Protein 4OQR (pdb70)

Organism: Amycolatopsis orientalis (NCBI:txid31958)

Foldseek 3Di:
DAEFDFDDDQPRQQAFRPVQQPDDQKDFYAAPVGATFIEGQAQVLLQCQQAPLLWAQAPVLDDDNFPAAQQPNHDAQLLLRGDPPSNVVNLVLLDVLLDPVLLVVLLVVLLVLQVVLLVVCVVVADKDWCLVSHLQPSLLVSLCQQQVHDCVCSVLLLVLLQLCQFSPDDNVSSNVSSVVQLVVLLVVLVVLLVPADDHSLSCCSVPHPGDSNSSSSNSSVSSSCSRQALSQLLFFVVLVCQVVVVCLVVLPAPCLSLLSLLSRLQLATQPPKTARCAWDDGDPDIGHHSHIYTYGLSSNSQNVVQADVSNDRHSNGPRSVSGCSQRDHPSRNSCVVVSSSSNSSNSVVNCVSAVFKHFPDDPSPFDWSSRGSGIHTPTTTIHGDD

B-factor: mean 21.9, std 9.77, range [7.36, 72.08]

Secondary structure (DSSP, 8-state):
-BPPP-PPPTT-TTSPPHHHHTS-SEEEEE-TTS-EEEEE--HHHHHHHHH-TTEE--TTT---SSS--------TT-GGG--TTHHHHHHHHHHTTS-HHHHHHHHHHHHHHHHHHHHHHHHH-S-EEHIIIIITHHHHHHHHHHHT--GGGHHHHHHHHHHHHBSSS-HHHHHHHHHHHHHHHHHHHHHHHHS--SSHHHHHHHH----HHHHHHHHHHHHHHHHHSHHHHHHHHHHHHHHSGGGGGGTTSTTHHHHHHHHH-SB-SS-SEEEESS-EEETTEEE-TT-EEEE-HHHHTT-TTTSSSTTS--TT-S-GGG--TT--GGGS-TTHHHHHHHHHHHHHHHHHH-TT-EESS-GGG--B-TTBSB--BS--EEE---

CATH classification: 1.10.630.10

Nearest PDB structures (foldseek):
  4oqr-assembly1_A  TM=1.003E+00  e=3.056E-65  Amycolatopsis orientalis
  4oqs-assembly1_A  TM=9.524E-01  e=7.817E-56  Amycolatopsis orientalis
  3aba-assembly1_A  TM=9.214E-01  e=2.048E-30  Streptomyces avermitilis
  3e5l-assembly1_A  TM=8.931E-01  e=2.688E-29  Streptomyces avermitilis
  2ij5-assembly6_F  TM=8.366E-01  e=2.733E-20  Mycobacterium tuberculosis

Structure (mmCIF, N/CA/C/O backbone):
data_4OQR
#
_entry.id   4OQR
#
_cell.length_a   39.360
_cell.length_b   86.810
_cell.length_c   139.630
_cell.angle_alpha   90.00
_cell.angle_beta   90.00
_cell.angle_gamma   90.00
#
_symmetry.space_group_name_H-M   'P 21 21 21'
#
loop_
_entity.id
_entity.type
_entity.pdbx_description
1 polymer CYP105AS1
2 non-polymer 'PROTOPORPHYRIN IX CONTAINING FE'
3 non-polymer 'Mevastatin, Compactin'
4 water water
#
loop_
_atom_site.group_PDB
_atom_site.id
_atom_site.type_symbol
_atom_site.label_atom_id
_atom_site.label_alt_id
_atom_site.label_comp_id
_atom_site.label_asym_id
_atom_site.label_entity_id
_atom_site.label_seq_id
_atom_site.pdbx_PDB_ins_code
_atom_site.Cartn_x
_atom_site.Cartn_y
_atom_site.Cartn_z
_atom_site.occupancy
_atom_site.B_iso_or_equiv
_atom_site.auth_seq_id
_atom_site.auth_comp_id
_atom_site.auth_asym_id
_atom_site.auth_atom_id
_atom_site.pdbx_PDB_model_num
ATOM 1 N N . PRO A 1 50 ? 1.024 -21.874 -8.145 1.00 33.77 11 PRO A N 1
ATOM 2 C CA . PRO A 1 50 ? 0.643 -20.468 -8.284 1.00 33.69 11 PRO A CA 1
ATOM 3 C C . PRO A 1 50 ? 1.753 -19.690 -8.886 1.00 34.96 11 PRO A C 1
ATOM 4 O O . PRO A 1 50 ? 2.886 -19.788 -8.445 1.00 37.05 11 PRO A O 1
ATOM 8 N N . VAL A 1 51 ? 1.428 -18.902 -9.895 1.00 35.28 12 VAL A N 1
ATOM 9 C CA . VAL A 1 51 ? 2.438 -18.054 -10.469 1.00 34.13 12 VAL A CA 1
ATOM 10 C C . VAL A 1 51 ? 2.438 -16.659 -9.867 1.00 33.39 12 VAL A C 1
ATOM 11 O O . VAL A 1 51 ? 1.501 -16.218 -9.241 1.00 32.66 12 VAL A O 1
ATOM 15 N N . THR A 1 52 ? 3.550 -15.987 -10.079 1.00 31.65 13 THR A N 1
ATOM 16 C CA . THR A 1 52 ? 3.689 -14.618 -9.750 1.00 32.29 13 THR A CA 1
ATOM 17 C C . THR A 1 52 ? 3.209 -13.827 -11.011 1.00 29.75 13 THR A C 1
ATOM 18 O O . THR A 1 52 ? 3.386 -14.305 -12.141 1.00 28.15 13 THR A O 1
ATOM 22 N N . LEU A 1 53 ? 2.610 -12.641 -10.827 1.00 27.34 14 LEU A N 1
ATOM 23 C CA . LEU A 1 53 ? 2.175 -11.825 -12.002 1.00 25.93 14 LEU A CA 1
ATOM 24 C C . LEU A 1 53 ? 3.302 -11.700 -12.995 1.00 26.18 14 LEU A C 1
ATOM 25 O O . LEU A 1 53 ? 4.375 -11.217 -12.645 1.00 26.36 14 LEU A O 1
ATOM 30 N N . PRO A 1 54 ? 3.099 -12.153 -14.227 1.00 25.95 15 PRO A N 1
ATOM 31 C CA . PRO A 1 54 ? 4.217 -12.009 -15.159 1.00 27.26 15 PRO A CA 1
ATOM 32 C C . PRO A 1 54 ? 4.601 -10.567 -15.457 1.00 28.18 15 PRO A C 1
ATOM 33 O O . PRO A 1 54 ? 3.739 -9.655 -15.502 1.00 26.19 15 PRO A O 1
ATOM 37 N N . THR A 1 55 ? 5.866 -10.392 -15.775 1.00 29.38 16 THR A N 1
ATOM 38 C CA . THR A 1 55 ? 6.388 -9.079 -15.844 1.00 32.16 16 THR A CA 1
ATOM 39 C C . THR A 1 55 ? 7.402 -8.754 -16.963 1.00 32.89 16 THR A C 1
ATOM 40 O O . THR A 1 55 ? 7.486 -7.577 -17.365 1.00 36.24 16 THR A O 1
ATOM 44 N N . GLY A 1 56 ? 8.137 -9.715 -17.491 1.00 31.36 17 GLY A N 1
ATOM 45 C CA . GLY A 1 56 ? 9.225 -9.355 -18.421 1.00 31.62 17 GLY A CA 1
ATOM 46 C C . GLY A 1 56 ? 8.873 -9.433 -19.873 1.00 31.24 17 GLY A C 1
ATOM 47 O O . GLY A 1 56 ? 8.417 -10.471 -20.316 1.00 32.40 17 GLY A O 1
ATOM 48 N N . ARG A 1 57 ? 9.033 -8.323 -20.600 1.00 29.11 18 ARG A N 1
ATOM 49 C CA . ARG A 1 57 ? 8.881 -8.311 -22.042 1.00 28.00 18 ARG A CA 1
ATOM 50 C C . ARG A 1 57 ? 10.123 -8.871 -22.691 1.00 27.49 18 ARG A C 1
ATOM 51 O O . ARG A 1 57 ? 11.216 -8.610 -22.186 1.00 27.18 18 ARG A O 1
ATOM 59 N N . ALA A 1 58 ? 10.001 -9.557 -23.826 1.00 26.77 19 ALA A N 1
ATOM 60 C CA . ALA A 1 58 ? 11.152 -10.089 -24.485 1.00 26.47 19 ALA A CA 1
ATOM 61 C C . ALA A 1 58 ? 11.919 -8.994 -25.231 1.00 27.45 19 ALA A C 1
ATOM 62 O O . ALA A 1 58 ? 11.342 -8.047 -25.809 1.00 23.58 19 ALA A O 1
ATOM 64 N N . VAL A 1 59 ? 13.258 -9.113 -25.237 1.00 27.34 20 VAL A N 1
ATOM 65 C CA . VAL A 1 59 ? 14.049 -8.152 -26.010 1.00 27.17 20 VAL A CA 1
ATOM 66 C C . VAL A 1 59 ? 13.743 -8.331 -27.468 1.00 27.25 20 VAL A C 1
ATOM 67 O O . VAL A 1 59 ? 13.675 -9.471 -28.010 1.00 28.06 20 VAL A O 1
ATOM 71 N N . GLY A 1 60 ? 13.564 -7.206 -28.159 1.00 26.69 21 GLY A N 1
ATOM 72 C CA . GLY A 1 60 ? 13.187 -7.290 -29.563 1.00 25.69 21 GLY A CA 1
ATOM 73 C C . GLY A 1 60 ? 11.687 -7.474 -29.798 1.00 23.36 21 GLY A C 1
ATOM 74 O O . GLY A 1 60 ? 11.264 -7.481 -30.951 1.00 22.31 21 GLY A O 1
ATOM 75 N N . TYR A 1 61 ? 10.882 -7.597 -28.744 1.00 21.20 22 TYR A N 1
ATOM 76 C CA . TYR A 1 61 ? 9.401 -7.715 -28.962 1.00 19.78 22 TYR A CA 1
ATOM 77 C C . TYR A 1 61 ? 8.714 -6.772 -27.974 1.00 18.43 22 TYR A C 1
ATOM 78 O O . TYR A 1 61 ? 7.967 -7.209 -27.149 1.00 17.76 22 TYR A O 1
ATOM 87 N N . PRO A 1 62 ? 8.977 -5.476 -28.086 1.00 15.21 23 PRO A N 1
ATOM 88 C CA . PRO A 1 62 ? 8.516 -4.532 -27.105 1.00 16.57 23 PRO A CA 1
ATOM 89 C C . PRO A 1 62 ? 6.969 -4.338 -27.034 1.00 13.84 23 PRO A C 1
ATOM 90 O O . PRO A 1 62 ? 6.490 -3.986 -25.983 1.00 15.85 23 PRO A O 1
ATOM 94 N N . PHE A 1 63 ? 6.262 -4.751 -28.052 1.00 13.61 24 PHE A N 1
ATOM 95 C CA . PHE A 1 63 ? 4.792 -4.525 -28.112 1.00 13.35 24 PHE A CA 1
ATOM 96 C C . PHE A 1 63 ? 4.021 -5.720 -27.642 1.00 15.09 24 PHE A C 1
ATOM 97 O O . PHE A 1 63 ? 2.799 -5.628 -27.388 1.00 15.36 24 PHE A O 1
ATOM 105 N N . ASP A 1 64 ? 4.690 -6.871 -27.510 1.00 15.30 25 ASP A N 1
ATOM 106 C CA . ASP A 1 64 ? 3.937 -8.133 -27.258 1.00 15.58 25 ASP A CA 1
ATOM 107 C C . ASP A 1 64 ? 3.973 -8.472 -25.806 1.00 15.35 25 ASP A C 1
ATOM 108 O O . ASP A 1 64 ? 4.893 -8.039 -25.060 1.00 17.86 25 ASP A O 1
ATOM 113 N N . PRO A 1 65 ? 2.934 -9.151 -25.329 1.00 13.87 26 PRO A N 1
ATOM 114 C CA . PRO A 1 65 ? 2.864 -9.418 -23.932 1.00 14.82 26 PRO A CA 1
ATOM 115 C C . PRO A 1 65 ? 4.050 -10.266 -23.430 1.00 14.00 26 PRO A C 1
ATOM 116 O O . PRO A 1 65 ? 4.733 -10.874 -24.233 1.00 14.68 26 PRO A O 1
ATOM 120 N N . PRO A 1 66 ? 4.346 -10.209 -22.144 1.00 17.06 27 PRO A N 1
ATOM 121 C CA . PRO A 1 66 ? 5.396 -11.063 -21.579 1.00 17.72 27 PRO A CA 1
ATOM 122 C C . PRO A 1 66 ? 5.156 -12.524 -21.966 1.00 18.57 27 PRO A C 1
ATOM 123 O O . PRO A 1 66 ? 4.060 -13.015 -21.849 1.00 18.14 27 PRO A O 1
ATOM 127 N N . PRO A 1 67 ? 6.186 -13.228 -22.426 1.00 22.13 28 PRO A N 1
ATOM 128 C CA . PRO A 1 67 ? 6.070 -14.696 -22.652 1.00 22.29 28 PRO A CA 1
ATOM 129 C C . PRO A 1 67 ? 5.464 -15.491 -21.499 1.00 23.09 28 PRO A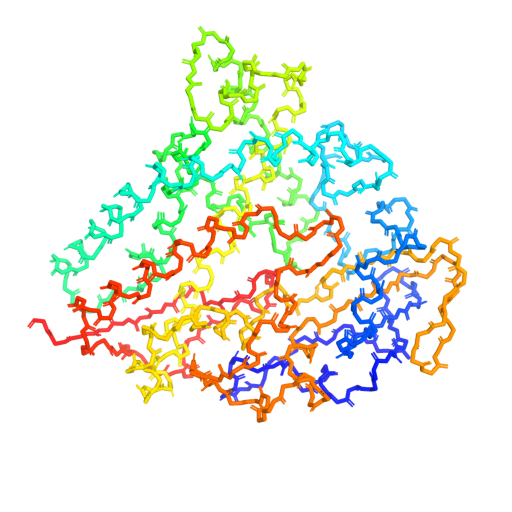 C 1
ATOM 130 O O . PRO A 1 67 ? 4.666 -16.407 -21.702 1.00 25.12 28 PRO A O 1
ATOM 134 N N . ASP A 1 68 ? 5.758 -15.091 -20.269 1.00 24.45 29 ASP A N 1
ATOM 135 C CA . ASP A 1 68 ? 5.238 -15.769 -19.092 1.00 24.27 29 ASP A CA 1
ATOM 136 C C . ASP A 1 68 ? 3.755 -15.543 -18.846 1.00 23.66 29 ASP A C 1
ATOM 137 O O . ASP A 1 68 ? 3.132 -16.285 -18.016 1.00 23.40 29 ASP A O 1
ATOM 142 N N . LEU A 1 69 ? 3.173 -14.533 -19.538 1.00 21.32 30 LEU A N 1
ATOM 143 C CA . LEU A 1 69 ? 1.743 -14.302 -19.472 1.00 20.05 30 LEU A CA 1
ATOM 144 C C . LEU A 1 69 ? 1.026 -15.146 -20.500 1.00 20.94 30 LEU A C 1
ATOM 145 O O . LEU A 1 69 ? 0.054 -15.820 -20.183 1.00 21.79 30 LEU A O 1
ATOM 150 N N . VAL A 1 70 ? 1.475 -15.105 -21.757 1.00 20.14 31 VAL A N 1
ATOM 151 C CA . VAL A 1 70 ? 0.725 -15.753 -22.819 1.00 21.79 31 VAL A CA 1
ATOM 152 C C . VAL A 1 70 ? 0.851 -17.299 -22.870 1.00 23.93 31 VAL A C 1
ATOM 153 O O . VAL A 1 70 ? 0.023 -17.954 -23.565 1.00 22.54 31 VAL A O 1
ATOM 157 N N . LYS A 1 71 ? 1.847 -17.824 -22.139 1.00 24.25 32 LYS A N 1
ATOM 158 C CA . LYS A 1 71 ? 2.001 -19.280 -21.994 1.00 25.94 32 LYS A CA 1
ATOM 159 C C . LYS A 1 71 ? 0.976 -19.920 -21.080 1.00 26.69 32 LYS A C 1
ATOM 160 O O . LYS A 1 71 ? 0.768 -21.128 -21.162 1.00 26.57 32 LYS A O 1
ATOM 166 N N . LEU A 1 72 ? 0.265 -19.117 -20.306 1.00 25.57 33 LEU A N 1
ATOM 167 C CA . LEU A 1 72 ? -0.593 -19.612 -19.267 1.00 25.40 33 LEU A CA 1
ATOM 168 C C . LEU A 1 72 ? -1.916 -20.112 -19.839 1.00 25.61 33 LEU A C 1
ATOM 169 O O . LEU A 1 72 ? -2.381 -19.638 -20.889 1.00 24.09 33 LEU A O 1
ATOM 174 N N . PRO A 1 73 ? -2.551 -21.093 -19.119 1.00 26.64 34 PRO A N 1
ATOM 175 C CA . PRO A 1 73 ? -3.944 -21.399 -19.345 1.00 27.01 34 PRO A CA 1
ATOM 176 C C . PRO A 1 73 ? -4.859 -20.177 -19.124 1.00 25.71 34 PRO A C 1
ATOM 177 O O . PRO A 1 73 ? -4.432 -19.218 -18.524 1.00 25.51 34 PRO A O 1
ATOM 181 N N . PRO A 1 74 ? -6.111 -20.246 -19.567 1.00 25.48 35 PRO A N 1
ATOM 182 C CA . PRO A 1 74 ? -7.063 -19.145 -19.442 1.00 24.53 35 PRO A CA 1
ATOM 183 C C . PRO A 1 74 ? -7.260 -18.577 -18.004 1.00 24.84 35 PRO A C 1
ATOM 184 O O . PRO A 1 74 ? -7.366 -17.329 -17.804 1.00 23.75 35 PRO A O 1
ATOM 188 N N . VAL A 1 75 ? -7.294 -19.464 -16.997 1.00 25.15 36 VAL A N 1
ATOM 189 C CA . VAL A 1 75 ? -7.472 -19.106 -15.587 1.00 24.74 36 VAL A CA 1
ATOM 190 C C . VAL A 1 75 ? -6.467 -19.889 -14.740 1.00 26.09 36 VAL A C 1
ATOM 191 O O . VAL A 1 75 ? -6.518 -21.136 -14.741 1.00 26.08 36 VAL A O 1
ATOM 195 N N . SER A 1 76 ? -5.516 -19.185 -14.109 1.00 25.70 37 SER A N 1
ATOM 196 C CA . SER A 1 76 ? -4.390 -19.783 -13.352 1.00 26.64 37 SER A CA 1
ATOM 197 C C . SER A 1 76 ? -4.352 -19.251 -11.940 1.00 27.49 37 SER A C 1
ATOM 198 O O . SER A 1 76 ? -4.594 -18.032 -11.734 1.00 27.55 37 SER A O 1
ATOM 201 N N . PRO A 1 77 ? -3.930 -20.107 -10.975 1.00 27.61 38 PRO A N 1
ATOM 202 C CA . PRO A 1 77 ? -3.657 -19.650 -9.634 1.00 26.99 38 PRO A CA 1
ATOM 203 C C . PRO A 1 77 ? -2.494 -18.645 -9.638 1.00 25.79 38 PRO A C 1
ATOM 204 O O . PRO A 1 77 ? -1.490 -18.802 -10.403 1.00 25.79 38 PRO A O 1
ATOM 208 N N . MET A 1 78 ? -2.640 -17.610 -8.838 1.00 25.50 39 MET A N 1
ATOM 209 C CA . MET A 1 78 ? -1.635 -16.538 -8.774 1.00 26.27 39 MET A CA 1
ATOM 210 C C . MET A 1 78 ? -1.333 -16.144 -7.339 1.00 26.22 39 MET A C 1
ATOM 211 O O . MET A 1 78 ? -2.230 -15.959 -6.548 1.00 25.86 39 MET A O 1
ATOM 216 N N . ARG A 1 79 ? -0.055 -15.934 -7.045 1.00 29.11 40 ARG A N 1
ATOM 217 C CA . ARG A 1 79 ? 0.359 -15.613 -5.675 1.00 31.92 40 ARG A CA 1
ATOM 218 C C . ARG A 1 79 ? 0.448 -14.100 -5.554 1.00 32.69 40 ARG A C 1
ATOM 219 O O . ARG A 1 79 ? 1.226 -13.487 -6.275 1.00 33.16 40 ARG A O 1
ATOM 227 N N . PHE A 1 80 ? -0.327 -13.500 -4.649 1.00 33.59 41 PHE A N 1
ATOM 228 C CA . PHE A 1 80 ? -0.258 -12.042 -4.479 1.00 34.57 41 PHE A CA 1
ATOM 229 C C . PHE A 1 80 ? 0.866 -11.689 -3.500 1.00 36.39 41 PHE A C 1
ATOM 230 O O . PHE A 1 80 ? 1.280 -12.571 -2.719 1.00 36.94 41 PHE A O 1
ATOM 238 N N . PRO A 1 81 ? 1.330 -10.414 -3.511 1.00 36.88 42 PRO A N 1
ATOM 239 C CA . PRO A 1 81 ? 2.451 -10.002 -2.616 1.00 37.35 42 PRO A CA 1
ATOM 240 C C . PRO A 1 81 ? 2.231 -10.272 -1.119 1.00 38.12 42 PRO A C 1
ATOM 241 O O . PRO A 1 81 ? 3.211 -10.519 -0.423 1.00 39.34 42 PRO A O 1
ATOM 245 N N . ASP A 1 82 ? 0.977 -10.222 -0.664 1.00 38.39 43 ASP A N 1
ATOM 246 C CA . ASP A 1 82 ? 0.565 -10.463 0.711 1.00 38.69 43 ASP A CA 1
ATOM 247 C C . ASP A 1 82 ? 0.248 -11.936 1.046 1.00 38.93 43 ASP A C 1
ATOM 248 O O . ASP A 1 82 ? -0.322 -12.213 2.093 1.00 39.27 43 ASP A O 1
ATOM 253 N N . GLY A 1 83 ? 0.572 -12.871 0.152 1.00 37.89 44 GLY A N 1
ATOM 254 C CA . GLY A 1 83 ? 0.364 -14.305 0.410 1.00 37.45 44 GLY A CA 1
ATOM 255 C C . GLY A 1 83 ? -0.931 -14.905 -0.128 1.00 35.44 44 GLY A C 1
ATOM 256 O O . GLY A 1 83 ? -1.014 -16.113 -0.361 1.00 35.18 44 GLY A O 1
ATOM 257 N N . HIS A 1 84 ? -1.941 -14.078 -0.342 1.00 32.77 45 HIS A N 1
ATOM 258 C CA . HIS A 1 84 ? -3.124 -14.549 -1.032 1.00 31.94 45 HIS A CA 1
ATOM 259 C C . HIS A 1 84 ? -2.836 -15.346 -2.313 1.00 31.02 45 HIS A C 1
ATOM 260 O O . HIS A 1 84 ? -2.059 -14.926 -3.157 1.00 32.97 45 HIS A O 1
ATOM 267 N N . ILE A 1 85 ? -3.477 -16.503 -2.438 1.00 31.11 46 ILE A N 1
ATOM 268 C CA . ILE A 1 85 ? -3.473 -17.274 -3.689 1.00 30.35 46 ILE A CA 1
ATOM 269 C C . ILE A 1 85 ? -4.846 -17.000 -4.299 1.00 29.03 46 ILE A C 1
ATOM 270 O O . ILE A 1 85 ? -5.894 -17.344 -3.747 1.00 27.46 46 ILE A O 1
ATOM 275 N N . GLY A 1 86 ? -4.839 -16.220 -5.370 1.00 27.99 47 GLY A N 1
ATOM 276 C CA . GLY A 1 86 ? -6.048 -15.896 -6.116 1.00 25.81 47 GLY A CA 1
ATOM 277 C C . GLY A 1 86 ? -5.802 -16.360 -7.545 1.00 25.75 47 GLY A C 1
ATOM 278 O O . GLY A 1 86 ? -5.197 -17.445 -7.791 1.00 27.82 47 GLY A O 1
ATOM 279 N N . TRP A 1 87 ? -6.210 -15.547 -8.521 1.00 23.91 48 TRP A N 1
ATOM 280 C CA . TRP A 1 87 ? -6.222 -15.984 -9.884 1.00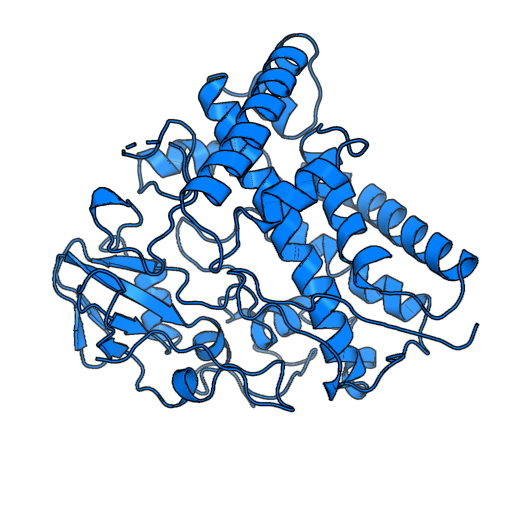 23.08 48 TRP A CA 1
ATOM 281 C C . TRP A 1 87 ? -5.744 -14.941 -10.895 1.00 23.19 48 TRP A C 1
ATOM 282 O O . TRP A 1 87 ? -5.815 -13.708 -10.620 1.00 19.93 48 TRP A O 1
ATOM 293 N N . LEU A 1 88 ? -5.227 -15.441 -12.031 1.00 19.57 49 LEU A N 1
ATOM 294 C CA . LEU A 1 88 ? -4.855 -14.568 -13.164 1.00 20.40 49 LEU A CA 1
ATOM 295 C C . LEU A 1 88 ? -5.571 -15.110 -14.384 1.00 20.03 49 LEU A C 1
ATOM 296 O O . LEU A 1 88 ? -5.600 -16.324 -14.614 1.00 21.00 49 LEU A O 1
ATOM 301 N N . VAL A 1 89 ? -6.218 -14.223 -15.127 1.00 19.06 50 VAL A N 1
ATOM 302 C CA . VAL A 1 89 ? -7.045 -14.566 -16.219 1.00 18.76 50 VAL A CA 1
ATOM 303 C C . VAL A 1 89 ? -6.492 -13.976 -17.513 1.00 20.57 50 VAL A C 1
ATOM 304 O O . VAL A 1 89 ? -6.215 -12.774 -17.581 1.00 20.61 50 VAL A O 1
ATOM 308 N N . THR A 1 90 ? -6.322 -14.808 -18.525 1.00 17.62 51 THR A N 1
ATOM 309 C CA . THR A 1 90 ? -5.819 -14.406 -19.836 1.00 18.05 51 THR A CA 1
ATOM 310 C C . THR A 1 90 ? -6.775 -14.601 -20.982 1.00 18.37 51 THR A C 1
ATOM 311 O O . THR A 1 90 ? -6.420 -14.298 -22.154 1.00 18.23 51 THR A O 1
ATOM 315 N N . SER A 1 91 ? -7.903 -15.290 -20.781 1.00 17.27 52 SER A N 1
ATOM 316 C CA . SER A 1 91 ? -8.797 -15.433 -21.941 1.00 17.36 52 SER A CA 1
ATOM 317 C C . SER A 1 91 ? -9.829 -14.304 -21.928 1.00 14.31 52 SER A C 1
ATOM 318 O O . SER A 1 91 ? -10.211 -13.745 -20.876 1.00 15.73 52 SER A O 1
ATOM 321 N N . HIS A 1 92 ? -10.237 -13.952 -23.115 1.00 13.90 53 HIS A N 1
ATOM 322 C CA . HIS A 1 92 ? -11.186 -12.862 -23.360 1.00 14.78 53 HIS A CA 1
ATOM 323 C C . HIS A 1 92 ? -12.542 -13.166 -22.786 1.00 15.58 53 HIS A C 1
ATOM 324 O O . HIS A 1 92 ? -13.172 -12.308 -22.193 1.00 12.75 53 HIS A O 1
ATOM 331 N N . ALA A 1 93 ? -12.996 -14.409 -22.922 1.00 15.62 54 ALA A N 1
ATOM 332 C CA . ALA A 1 93 ? -14.314 -14.723 -22.376 1.00 16.19 54 ALA A CA 1
ATOM 333 C C . ALA A 1 93 ? -14.326 -14.654 -20.861 1.00 16.25 54 ALA A C 1
ATOM 334 O O . ALA A 1 93 ? -15.250 -14.060 -20.297 1.00 17.10 54 ALA A O 1
ATOM 336 N N . ALA A 1 94 ? -13.297 -15.181 -20.201 1.00 15.12 55 ALA A N 1
ATOM 337 C CA . ALA A 1 94 ? -13.202 -15.120 -18.744 1.00 16.05 55 ALA A CA 1
ATOM 338 C C . ALA A 1 94 ? -13.031 -13.651 -18.246 1.00 16.24 55 ALA A C 1
ATOM 339 O O . ALA A 1 94 ? -13.731 -13.231 -17.297 1.00 15.49 55 ALA A O 1
ATOM 341 N N . ALA A 1 95 ? -12.200 -12.882 -18.945 1.00 16.06 56 ALA A N 1
ATOM 342 C CA . ALA A 1 95 ? -12.004 -11.457 -18.575 1.00 15.19 56 ALA A CA 1
ATOM 343 C C . ALA A 1 95 ? -13.303 -10.693 -18.666 1.00 16.03 56 ALA A C 1
ATOM 344 O O . ALA A 1 95 ? -13.659 -9.954 -17.770 1.00 16.20 56 ALA A O 1
ATOM 346 N N . ARG A 1 96 ? -14.055 -10.883 -19.737 1.00 17.66 57 ARG A N 1
ATOM 347 C CA . ARG A 1 96 ? -15.357 -10.300 -19.876 1.00 17.24 57 ARG A CA 1
ATOM 348 C C . ARG A 1 96 ? -16.262 -10.550 -18.677 1.00 17.78 57 ARG A C 1
ATOM 349 O O . ARG A 1 96 ? -16.801 -9.592 -18.126 1.00 18.69 57 ARG A O 1
ATOM 357 N N . THR A 1 97 ? -16.374 -11.805 -18.232 1.00 19.41 58 THR A N 1
ATOM 358 C CA . THR A 1 97 ? -17.183 -12.135 -17.062 1.00 18.48 58 THR A CA 1
ATOM 359 C C . THR A 1 97 ? -16.731 -11.427 -15.803 1.00 18.31 58 THR A C 1
ATOM 360 O O . THR A 1 97 ? -17.553 -10.826 -15.087 1.00 19.44 58 THR A O 1
ATOM 364 N N . VAL A 1 98 ? -15.436 -11.429 -15.535 1.00 16.87 59 VAL A N 1
ATOM 365 C CA . VAL A 1 98 ? -14.910 -10.697 -14.377 1.00 16.79 59 VAL A CA 1
ATOM 366 C C . VAL A 1 98 ? -15.257 -9.228 -14.475 1.00 17.20 59 VAL A C 1
ATOM 367 O O . VAL A 1 98 ? -15.572 -8.589 -13.453 1.00 17.41 59 VAL A O 1
ATOM 371 N N . MET A 1 99 ? -15.200 -8.652 -15.681 1.00 15.40 60 MET A N 1
ATOM 372 C CA . MET A 1 99 ? -15.481 -7.221 -15.805 1.00 16.94 60 MET A CA 1
ATOM 373 C C . MET A 1 99 ? -16.983 -6.857 -15.712 1.00 18.44 60 MET A C 1
ATOM 374 O O . MET A 1 99 ? -17.292 -5.754 -15.342 1.00 18.93 60 MET A O 1
ATOM 379 N N . ILE A 1 100 ? -17.893 -7.752 -16.090 1.00 17.46 61 ILE A N 1
ATOM 380 C CA . ILE A 1 100 ? -19.275 -7.361 -16.137 1.00 18.47 61 ILE A CA 1
ATOM 381 C C . ILE A 1 100 ? -20.201 -8.022 -15.081 1.00 19.99 61 ILE A C 1
ATOM 382 O O . ILE A 1 100 ? -21.294 -7.530 -14.864 1.00 20.70 61 ILE A O 1
ATOM 387 N N . ASP A 1 101 ? -19.761 -9.096 -14.460 1.00 21.64 62 ASP A N 1
ATOM 388 C CA . ASP A 1 101 ? -20.638 -9.892 -13.595 1.00 23.55 62 ASP A CA 1
ATOM 389 C C . ASP A 1 101 ? -20.731 -9.265 -12.206 1.00 24.71 62 ASP A C 1
ATOM 390 O O . ASP A 1 101 ? -19.715 -8.901 -11.643 1.00 24.49 62 ASP A O 1
ATOM 395 N N . PRO A 1 102 ? -21.975 -9.141 -11.640 1.00 27.14 63 PRO A N 1
ATOM 396 C CA . PRO A 1 102 ? -22.159 -8.474 -10.350 1.00 27.99 63 PRO A CA 1
ATOM 397 C C . PRO A 1 102 ? -21.617 -9.223 -9.134 1.00 27.76 63 PRO A C 1
ATOM 398 O O . PRO A 1 102 ? -21.544 -8.661 -8.037 1.00 29.40 63 PRO A O 1
ATOM 402 N N . ARG A 1 103 ? -21.192 -10.456 -9.315 1.00 27.37 64 ARG A N 1
ATOM 403 C CA . ARG A 1 103 ? -20.582 -11.175 -8.249 1.00 26.96 64 ARG A CA 1
ATOM 404 C C . ARG A 1 103 ? -19.162 -10.751 -7.972 1.00 26.24 64 ARG A C 1
ATOM 405 O O . ARG A 1 103 ? -18.531 -11.302 -7.117 1.00 25.75 64 ARG A O 1
ATOM 413 N N . PHE A 1 104 ? -18.656 -9.732 -8.677 1.00 25.48 65 PHE A N 1
ATOM 414 C CA . PHE A 1 104 ? -17.276 -9.327 -8.498 1.00 24.47 65 PHE A CA 1
ATOM 415 C C . PHE A 1 104 ? -17.299 -7.929 -7.937 1.00 25.49 65 PHE A C 1
ATOM 416 O O . PHE A 1 104 ? -18.126 -7.115 -8.344 1.00 24.74 65 PHE A O 1
ATOM 424 N N . SER A 1 105 ? -16.416 -7.668 -6.975 1.00 23.75 66 SER A N 1
ATOM 425 C CA . SER A 1 105 ? -16.347 -6.356 -6.375 1.00 24.63 66 SER A CA 1
ATOM 426 C C . SER A 1 105 ? -15.003 -5.651 -6.623 1.00 24.58 66 SER A C 1
ATOM 427 O O . SER A 1 105 ? -13.949 -6.309 -6.731 1.00 24.35 66 SER A O 1
ATOM 430 N N . ASN A 1 106 ? -15.037 -4.329 -6.667 1.00 24.07 67 ASN A N 1
ATOM 431 C CA . ASN A 1 106 ? -13.795 -3.520 -6.777 1.00 23.78 67 ASN A CA 1
ATOM 432 C C . ASN A 1 106 ? -13.406 -2.791 -5.478 1.00 25.52 67 ASN A C 1
ATOM 433 O O . ASN A 1 106 ? -12.531 -1.913 -5.498 1.00 23.84 67 ASN A O 1
ATOM 438 N N . ARG A 1 107 ? -14.086 -3.115 -4.368 1.00 26.26 68 ARG A N 1
ATOM 439 C CA . ARG A 1 107 ? -13.741 -2.477 -3.093 1.00 28.42 68 ARG A CA 1
ATOM 440 C C . ARG A 1 107 ? -12.460 -2.961 -2.498 1.00 29.51 68 ARG A C 1
ATOM 441 O O . ARG A 1 107 ? -12.274 -4.177 -2.356 1.00 28.51 68 ARG A O 1
ATOM 449 N N . PRO A 1 108 ? -11.578 -2.030 -2.078 1.00 31.45 69 PRO A N 1
ATOM 450 C CA . PRO A 1 108 ? -10.325 -2.467 -1.487 1.00 34.09 69 PRO A CA 1
ATOM 451 C C . PRO A 1 108 ? -10.456 -3.328 -0.200 1.00 34.49 69 PRO A C 1
ATOM 452 O O . PRO A 1 108 ? -9.570 -4.088 0.029 1.00 36.70 69 PRO A O 1
ATOM 456 N N . GLU A 1 109 ? -11.564 -3.243 0.551 1.00 36.55 70 GLU A N 1
ATOM 457 C CA . GLU A 1 109 ? -11.865 -4.129 1.722 1.00 38.52 70 GLU A CA 1
ATOM 458 C C . GLU A 1 109 ? -11.958 -5.608 1.314 1.00 38.72 70 GLU A C 1
ATOM 459 O O . GLU A 1 109 ? -11.787 -6.493 2.138 1.00 38.38 70 GLU A O 1
ATOM 465 N N . HIS A 1 110 ? -12.295 -5.858 0.044 1.00 37.67 71 HIS A N 1
ATOM 466 C CA . HIS A 1 110 ? -12.520 -7.219 -0.428 1.00 37.49 71 HIS A CA 1
ATOM 467 C C . HIS A 1 110 ? -11.329 -7.765 -1.207 1.00 36.12 71 HIS A C 1
ATOM 468 O O . HIS A 1 110 ? -11.248 -8.973 -1.387 1.00 35.03 71 HIS A O 1
ATOM 475 N N . LYS A 1 111 ? -10.403 -6.895 -1.634 1.00 35.75 72 LYS A N 1
ATOM 476 C CA . LYS A 1 111 ? -9.370 -7.244 -2.597 1.00 34.90 72 LYS A CA 1
ATOM 477 C C . LYS A 1 111 ? -8.020 -7.374 -1.957 1.00 36.02 72 LYS A C 1
ATOM 478 O O . LYS A 1 111 ? -7.675 -6.583 -1.078 1.00 37.38 72 LYS A O 1
ATOM 484 N N . HIS A 1 112 ? -7.261 -8.384 -2.365 1.00 34.05 73 HIS A N 1
ATOM 485 C CA . HIS A 1 112 ? -5.851 -8.400 -2.071 1.00 34.77 73 HIS A CA 1
ATOM 486 C C . HIS A 1 112 ? -5.135 -7.709 -3.191 1.00 33.85 73 HIS A C 1
ATOM 487 O O . HIS A 1 112 ? -5.316 -8.060 -4.348 1.00 34.92 73 HIS A O 1
ATOM 494 N N . PRO A 1 113 ? -4.335 -6.704 -2.860 1.00 33.47 74 PRO A N 1
ATOM 495 C CA . PRO A 1 113 ? -3.697 -5.873 -3.838 1.00 33.12 74 PRO A CA 1
ATOM 496 C C . PRO A 1 113 ? -2.784 -6.636 -4.766 1.00 32.52 74 PRO A C 1
ATOM 497 O O . PRO A 1 113 ? -1.964 -7.414 -4.303 1.00 31.41 74 PRO A O 1
ATOM 501 N N . VAL A 1 114 ? -2.865 -6.376 -6.073 1.00 31.97 75 VAL A N 1
ATOM 502 C CA . VAL A 1 114 ? -1.897 -6.926 -7.013 1.00 30.99 75 VAL A CA 1
ATOM 503 C C . VAL A 1 114 ? -0.497 -6.388 -6.732 1.00 31.66 75 VAL A C 1
ATOM 504 O O . VAL A 1 114 ? 0.530 -7.081 -6.917 1.00 30.43 75 VAL A O 1
ATOM 508 N N . PHE A 1 115 ? -0.468 -5.130 -6.311 1.00 31.30 76 PHE A N 1
ATOM 509 C CA . PHE A 1 115 ? 0.747 -4.436 -5.950 1.00 33.19 76 PHE A CA 1
ATOM 510 C C . PHE A 1 115 ? 0.517 -3.865 -4.565 1.00 34.38 76 PHE A C 1
ATOM 511 O O . PHE A 1 115 ? -0.485 -3.179 -4.353 1.00 33.91 76 PHE A O 1
ATOM 519 N N . SER A 1 116 ? 1.458 -4.134 -3.672 1.00 36.28 77 SER A N 1
ATOM 520 C CA . SER A 1 116 ? 1.390 -3.731 -2.232 1.00 38.80 77 SER A CA 1
ATOM 521 C C . SER A 1 116 ? 1.025 -2.228 -2.032 1.00 40.16 77 SER A C 1
ATOM 522 O O . SER A 1 116 ? 0.112 -1.884 -1.230 1.00 40.91 77 SER A O 1
ATOM 525 N N . VAL A 1 117 ? 1.699 -1.374 -2.805 1.00 40.43 78 VAL A N 1
ATOM 526 C CA . VAL A 1 117 ? 1.576 0.069 -2.705 1.00 42.28 78 VAL A CA 1
ATOM 527 C C . VAL A 1 117 ? 0.285 0.575 -3.374 1.00 44.70 78 VAL A C 1
ATOM 528 O O . VAL A 1 117 ? 0.140 0.455 -4.619 1.00 45.86 78 VAL A O 1
ATOM 532 N N . ILE A 1 118 ? -0.598 1.137 -2.528 1.00 47.34 79 ILE A N 1
ATOM 533 C CA . ILE A 1 118 ? -1.935 1.659 -2.874 1.00 50.03 79 ILE A CA 1
ATOM 534 C C . ILE A 1 118 ? -1.983 3.223 -2.942 1.00 51.41 79 ILE A C 1
ATOM 535 O O . ILE A 1 118 ? -1.767 3.910 -1.936 1.00 51.10 79 ILE A O 1
ATOM 540 N N . PRO A 1 119 ? -2.266 3.779 -4.146 1.00 53.16 80 PRO A N 1
ATOM 541 C CA . PRO A 1 119 ? -2.385 5.201 -4.327 1.00 54.23 80 PRO A CA 1
ATOM 542 C C . PRO A 1 119 ? -3.805 5.611 -4.118 1.00 55.00 80 PRO A C 1
ATOM 543 O O . PRO A 1 119 ? -4.564 5.639 -5.078 1.00 56.22 80 PRO A O 1
ATOM 547 N N . ARG A 1 120 ? -4.173 5.892 -2.883 1.00 55.62 81 ARG A N 1
ATOM 548 C CA . ARG A 1 120 ? -5.558 6.264 -2.567 1.00 57.25 81 ARG A CA 1
ATOM 549 C C . ARG A 1 120 ? -5.607 6.962 -1.221 1.00 57.11 81 ARG A C 1
ATOM 550 O O . ARG A 1 120 ? -4.712 6.752 -0.398 1.00 57.79 81 ARG A O 1
ATOM 558 N N . PRO A 1 121 ? -6.651 7.786 -0.992 1.00 57.48 82 PRO A N 1
ATOM 559 C CA . PRO A 1 121 ? -6.702 8.642 0.215 1.00 57.76 82 PRO A CA 1
ATOM 560 C C . PRO A 1 121 ? -7.101 7.912 1.510 1.00 58.24 82 PRO A C 1
ATOM 561 O O . PRO A 1 121 ? -7.892 6.963 1.455 1.00 58.64 82 PRO A O 1
ATOM 565 N N . ALA A 1 127 ? -12.073 2.114 3.667 1.00 44.28 88 ALA A N 1
ATOM 566 C CA . ALA A 1 127 ? -13.248 2.441 2.808 1.00 43.29 88 ALA A CA 1
ATOM 567 C C . ALA A 1 127 ? -12.939 3.653 1.887 1.00 42.09 88 ALA A C 1
ATOM 568 O O . ALA A 1 127 ? -12.312 4.602 2.332 1.00 42.97 88 ALA A O 1
ATOM 570 N N . PRO A 1 128 ? -13.349 3.606 0.588 1.00 39.69 89 PRO A N 1
ATOM 571 C CA . PRO A 1 128 ? -13.120 4.764 -0.313 1.00 37.44 89 PRO A CA 1
ATOM 572 C C . PRO A 1 128 ? -13.720 6.056 0.191 1.00 34.59 89 PRO A C 1
ATOM 573 O O . PRO A 1 128 ? -14.894 6.079 0.529 1.00 33.73 89 PRO A O 1
ATOM 577 N N . ALA A 1 129 ? -12.915 7.118 0.172 1.00 32.17 90 ALA A N 1
ATOM 578 C CA . ALA A 1 129 ? -13.321 8.474 0.538 1.00 30.31 90 ALA A CA 1
ATOM 579 C C . ALA A 1 129 ? -14.317 8.932 -0.452 1.00 27.67 90 ALA A C 1
ATOM 580 O O . ALA A 1 129 ? -14.280 8.519 -1.601 1.00 23.98 90 ALA A O 1
ATOM 582 N N . PRO A 1 130 ? -15.225 9.792 -0.003 1.00 24.61 91 PRO A N 1
ATOM 583 C CA . PRO A 1 130 ? -16.155 10.394 -0.899 1.00 23.13 91 PRO A CA 1
ATOM 584 C C . PRO A 1 130 ? -15.522 10.876 -2.231 1.00 21.29 91 PRO A C 1
ATOM 585 O O . PRO A 1 130 ? -14.520 11.639 -2.283 1.00 20.14 91 PRO A O 1
ATOM 589 N N . GLY A 1 131 ? -16.169 10.505 -3.314 1.00 18.60 92 GLY A N 1
ATOM 590 C CA . GLY A 1 131 ? -15.725 10.893 -4.646 1.00 18.77 92 GLY A CA 1
ATOM 591 C C . GLY A 1 131 ? -14.647 10.022 -5.215 1.00 17.96 92 GLY A C 1
ATOM 592 O O . GLY A 1 131 ? -14.321 10.221 -6.391 1.00 19.17 92 GLY A O 1
ATOM 593 N N . TRP A 1 132 ? -14.044 9.105 -4.443 1.00 17.81 93 TRP A N 1
ATOM 594 C CA . TRP A 1 132 ? -12.938 8.275 -4.952 1.00 17.93 93 TRP A CA 1
ATOM 595 C C . TRP A 1 132 ? -13.606 7.022 -5.604 1.00 17.82 93 TRP A C 1
ATOM 596 O O . TRP A 1 132 ? -13.617 5.932 -5.053 1.00 19.39 93 TRP A O 1
ATOM 607 N N . PHE A 1 133 ? -14.228 7.272 -6.738 1.00 17.82 94 PHE A N 1
ATOM 608 C CA . PHE A 1 133 ? -15.249 6.393 -7.306 1.00 17.29 94 PHE A CA 1
ATOM 609 C C . PHE A 1 133 ? -14.679 5.192 -8.013 1.00 18.09 94 PHE A C 1
ATOM 610 O O . PHE A 1 133 ? -15.388 4.184 -8.181 1.00 17.82 94 PHE A O 1
ATOM 618 N N . THR A 1 134 ? -13.398 5.236 -8.341 1.00 17.14 95 THR A N 1
ATOM 619 C CA . THR A 1 134 ? -12.759 4.128 -8.962 1.00 17.79 95 THR A CA 1
ATOM 620 C C . THR A 1 134 ? -12.866 2.841 -8.183 1.00 19.37 95 THR A C 1
ATOM 621 O O . THR A 1 134 ? -12.914 1.790 -8.805 1.00 21.28 95 THR A O 1
ATOM 625 N N . ASN A 1 135 ? -12.879 2.898 -6.853 1.00 19.42 96 ASN A N 1
ATOM 626 C CA . ASN A 1 135 ? -12.744 1.777 -5.998 1.00 20.97 96 ASN A CA 1
ATOM 627 C C . ASN A 1 135 ? -14.063 1.497 -5.318 1.00 20.96 96 ASN A C 1
ATOM 628 O O . ASN A 1 135 ? -14.128 0.799 -4.299 1.00 21.88 96 ASN A O 1
ATOM 633 N N . MET A 1 136 ? -15.122 1.983 -5.882 1.00 19.66 97 MET A N 1
ATOM 634 C CA . MET A 1 136 ? -16.420 1.709 -5.320 1.00 20.91 97 MET A CA 1
ATOM 635 C C . MET A 1 136 ? -17.172 0.708 -6.147 1.00 22.26 97 MET A C 1
ATOM 636 O O . MET A 1 136 ? -16.902 0.581 -7.348 1.00 20.43 97 MET A O 1
ATOM 641 N N . ASP A 1 137 ? -18.117 0.015 -5.504 1.00 23.64 98 ASP A N 1
ATOM 642 C CA . ASP A 1 137 ? -19.113 -0.797 -6.183 1.00 24.30 98 ASP A CA 1
ATOM 643 C C . ASP A 1 137 ? -20.409 -0.039 -6.326 1.00 24.85 98 ASP A C 1
ATOM 644 O O . ASP A 1 137 ? -20.633 0.962 -5.666 1.00 22.96 98 ASP A O 1
ATOM 649 N N . ALA A 1 138 ? -21.270 -0.528 -7.214 1.00 26.43 99 ALA A N 1
ATOM 650 C CA . ALA A 1 138 ? -22.639 -0.095 -7.279 1.00 27.60 99 ALA A CA 1
ATOM 651 C C . ALA A 1 138 ? -23.316 -0.451 -5.934 1.00 29.23 99 ALA A C 1
ATOM 652 O O . ALA A 1 138 ? -23.021 -1.512 -5.408 1.00 30.15 99 ALA A O 1
ATOM 654 N N . PRO A 1 139 ? -24.190 0.435 -5.363 1.00 30.43 100 PRO A N 1
ATOM 655 C CA . PRO A 1 139 ? -24.731 1.694 -5.945 1.00 29.76 100 PRO A CA 1
ATOM 656 C C . PRO A 1 139 ? -23.969 2.993 -5.665 1.00 26.94 100 PRO A C 1
ATOM 657 O O . PRO A 1 139 ? -24.315 3.952 -6.295 1.00 28.32 100 PRO A O 1
ATOM 661 N N . GLU A 1 140 ? -22.979 3.007 -4.771 1.00 25.43 101 GLU A N 1
ATOM 662 C CA . GLU A 1 140 ? -22.244 4.185 -4.424 1.00 26.17 101 GLU A CA 1
ATOM 663 C C . GLU A 1 140 ? -21.523 4.719 -5.644 1.00 23.96 101 GLU A C 1
ATOM 664 O O . GLU A 1 140 ? -21.579 5.904 -5.913 1.00 23.20 101 GLU A O 1
ATOM 670 N N . HIS A 1 141 ? -20.915 3.789 -6.396 1.00 22.85 102 HIS A N 1
ATOM 671 C CA . HIS A 1 141 ? -20.230 4.124 -7.696 1.00 20.45 102 HIS A CA 1
ATOM 672 C C . HIS A 1 141 ? -21.165 4.759 -8.683 1.00 20.03 102 HIS A C 1
ATOM 673 O O . HIS A 1 141 ? -20.813 5.743 -9.319 1.00 20.02 102 HIS A O 1
ATOM 680 N N . THR A 1 142 ? -22.417 4.272 -8.762 1.00 19.55 103 THR A N 1
ATOM 681 C CA . THR A 1 142 ? -23.367 4.779 -9.706 1.00 18.94 103 THR A CA 1
ATOM 682 C C . THR A 1 142 ? -23.653 6.220 -9.637 1.00 18.21 103 THR A C 1
ATOM 683 O O . THR A 1 142 ? -23.902 6.899 -10.653 1.00 19.93 103 THR A O 1
ATOM 687 N N . ARG A 1 143 ? -23.663 6.750 -8.428 1.00 20.48 104 ARG A N 1
ATOM 688 C CA . ARG A 1 143 ? -23.928 8.164 -8.200 1.00 20.29 104 ARG A CA 1
ATOM 689 C C . ARG A 1 143 ? -22.916 9.101 -8.844 1.00 18.48 104 ARG A C 1
ATOM 690 O O . ARG A 1 143 ? -23.290 10.006 -9.561 1.00 17.83 104 ARG A O 1
ATOM 698 N N . TYR A 1 144 ? -21.639 8.741 -8.728 1.00 17.41 105 TYR A N 1
ATOM 699 C CA . TYR A 1 144 ? -20.559 9.531 -9.329 1.00 16.17 105 TYR A CA 1
ATOM 700 C C . TYR A 1 144 ? -20.479 9.252 -10.802 1.00 14.88 105 TYR A C 1
ATOM 701 O O . TYR A 1 144 ? -20.270 10.140 -11.587 1.00 16.68 105 TYR A O 1
ATOM 710 N N . ARG A 1 145 ? -20.565 7.977 -11.158 1.00 15.46 106 ARG A N 1
ATOM 711 C CA . ARG A 1 145 ? -20.468 7.593 -12.604 1.00 15.58 106 ARG A CA 1
ATOM 712 C C . ARG A 1 145 ? -21.492 8.338 -13.408 1.00 15.67 106 ARG A C 1
ATOM 713 O O . ARG A 1 145 ? -21.239 8.950 -14.500 1.00 15.21 106 ARG A O 1
ATOM 721 N N . ARG A 1 146 ? -22.721 8.356 -12.907 1.00 15.55 107 ARG A N 1
ATOM 722 C CA . ARG A 1 146 ? -23.777 9.034 -13.668 1.00 15.66 107 ARG A CA 1
ATOM 723 C C . ARG A 1 146 ? -23.525 10.544 -13.851 1.00 13.83 107 ARG A C 1
ATOM 724 O O . ARG A 1 146 ? -23.747 11.135 -14.898 1.00 14.34 107 ARG A O 1
ATOM 732 N N . MET A 1 147 ? -23.043 11.193 -12.806 1.00 14.13 108 MET A N 1
ATOM 733 C CA . MET A 1 147 ? -22.734 12.617 -12.833 1.00 14.47 108 MET A CA 1
ATOM 734 C C . MET A 1 147 ? -21.654 12.893 -13.865 1.00 13.16 108 MET A C 1
ATOM 735 O O . MET A 1 147 ? -21.659 13.910 -14.548 1.00 13.51 108 MET A O 1
ATOM 740 N N . LEU A 1 148 ? -20.687 11.966 -13.992 1.00 13.02 109 LEU A N 1
ATOM 741 C CA . LEU A 1 148 ? -19.536 12.155 -14.896 1.00 12.47 109 LEU A CA 1
ATOM 742 C C . LEU A 1 148 ? -19.930 11.825 -16.341 1.00 12.71 109 LEU A C 1
ATOM 743 O O . LEU A 1 148 ? -19.622 12.562 -17.251 1.00 12.51 109 LEU A O 1
ATOM 748 N N . ILE A 1 149 ? -20.793 10.822 -16.526 1.00 13.76 110 ILE A N 1
ATOM 749 C CA . ILE A 1 149 ? -21.350 10.609 -17.887 1.00 12.79 110 ILE A CA 1
ATOM 750 C C . ILE A 1 149 ? -22.105 11.811 -18.413 1.00 13.29 110 ILE A C 1
ATOM 751 O O . ILE A 1 149 ? -22.016 12.178 -19.616 1.00 13.30 110 ILE A O 1
ATOM 756 N N . SER A 1 150 ? -22.826 12.496 -17.507 1.00 15.22 111 SER A N 1
ATOM 757 C CA . SER A 1 150 ? -23.569 13.686 -17.819 1.00 14.26 111 SER A CA 1
ATOM 758 C C . SER A 1 150 ? -22.710 14.918 -18.098 1.00 14.65 111 SER A C 1
ATOM 759 O O . SER A 1 150 ? -23.196 15.941 -18.499 1.00 14.67 111 SER A O 1
ATOM 762 N N . GLN A 1 151 ? -21.370 14.810 -17.914 1.00 14.25 112 GLN A N 1
ATOM 763 C CA . GLN A 1 151 ? -20.419 15.771 -18.354 1.00 13.37 112 GLN A CA 1
ATOM 764 C C . GLN A 1 151 ? -19.473 15.378 -19.489 1.00 12.93 112 GLN A C 1
ATOM 765 O O . GLN A 1 151 ? -19.171 16.260 -20.360 1.00 14.21 112 GLN A O 1
ATOM 771 N N . PHE A 1 152 ? -19.108 14.088 -19.589 1.00 13.19 113 PHE A N 1
ATOM 772 C CA . PHE A 1 152 ? -18.465 13.527 -20.784 1.00 13.50 113 PHE A CA 1
ATOM 773 C C . PHE A 1 152 ? -19.488 13.299 -21.916 1.00 14.61 113 PHE A C 1
ATOM 774 O O . PHE A 1 152 ? -19.732 12.156 -22.381 1.00 14.09 113 PHE A O 1
ATOM 782 N N . THR A 1 153 ? -20.073 14.396 -22.347 1.00 12.02 114 THR A N 1
ATOM 783 C CA . THR A 1 153 ? -21.198 14.354 -23.276 1.00 13.24 114 THR A CA 1
ATOM 784 C C . THR A 1 153 ? -20.755 14.416 -24.715 1.00 12.26 114 THR A C 1
ATOM 785 O O . THR A 1 153 ? -19.599 14.755 -25.067 1.00 11.14 114 THR A O 1
ATOM 789 N N . VAL A 1 154 ? -21.676 14.092 -25.587 1.00 11.01 115 VAL A N 1
ATOM 790 C CA . VAL A 1 154 ? -21.476 14.311 -27.008 1.00 10.90 115 VAL A CA 1
ATOM 791 C C . VAL A 1 154 ? -21.047 15.754 -27.318 1.00 12.92 115 VAL A C 1
ATOM 792 O O . VAL A 1 154 ? -20.081 15.986 -28.059 1.00 11.36 115 VAL A O 1
ATOM 796 N N . ARG A 1 155 ? -21.779 16.720 -26.773 1.00 10.85 116 ARG A N 1
ATOM 797 C CA . ARG A 1 155 ? -21.522 18.099 -27.029 1.00 13.58 116 ARG A CA 1
ATOM 798 C C . ARG A 1 155 ? -20.149 18.562 -26.466 1.00 12.84 116 ARG A C 1
ATOM 799 O O . ARG A 1 155 ? -19.445 19.281 -27.168 1.00 13.80 116 ARG A O 1
ATOM 807 N N . ARG A 1 156 ? -19.820 18.131 -25.261 1.00 13.66 117 ARG A N 1
ATOM 808 C CA . ARG A 1 156 ? -18.577 18.613 -24.633 1.00 13.64 117 ARG A CA 1
ATOM 809 C C . ARG A 1 156 ? -17.389 18.141 -25.493 1.00 13.30 117 ARG A C 1
ATOM 810 O O . ARG A 1 156 ? -16.460 18.943 -25.789 1.00 12.20 117 ARG A O 1
ATOM 818 N N . ILE A 1 157 ? -17.419 16.899 -25.926 1.00 12.25 118 ILE A N 1
ATOM 819 C CA . ILE A 1 157 ? -16.277 16.359 -26.729 1.00 13.61 118 ILE A CA 1
ATOM 820 C C . ILE A 1 157 ? -16.271 16.934 -28.156 1.00 15.78 118 ILE A C 1
ATOM 821 O O . ILE A 1 157 ? -15.221 17.342 -28.653 1.00 14.88 118 ILE A O 1
ATOM 826 N N . LYS A 1 158 ? -17.451 17.129 -28.759 1.00 13.45 119 LYS A N 1
ATOM 827 C CA . LYS A 1 158 ? -17.575 17.745 -30.067 1.00 13.34 119 LYS A CA 1
ATOM 828 C C . LYS A 1 158 ? -16.946 19.159 -30.020 1.00 11.73 119 LYS A C 1
ATOM 829 O O . LYS A 1 158 ? -16.174 19.542 -30.929 1.00 12.58 119 LYS A O 1
ATOM 835 N N . GLU A 1 159 ? -17.268 19.897 -28.976 1.00 13.14 120 GLU A N 1
ATOM 836 C CA . GLU A 1 159 ? -16.858 21.309 -28.833 1.00 14.95 120 GLU A CA 1
ATOM 837 C C . GLU A 1 159 ? -15.362 21.424 -28.531 1.00 15.17 120 GLU A C 1
ATOM 838 O O . GLU A 1 159 ? -14.758 22.411 -28.958 1.00 16.80 120 GLU A O 1
ATOM 844 N N . LEU A 1 160 ? -14.804 20.406 -27.919 1.00 15.10 121 LEU A N 1
ATOM 845 C CA . LEU A 1 160 ? -13.359 20.348 -27.641 1.00 16.88 121 LEU A CA 1
ATOM 846 C C . LEU A 1 160 ? -12.485 20.016 -28.838 1.00 17.64 121 LEU A C 1
ATOM 847 O O . LEU A 1 160 ? -11.277 20.373 -28.854 1.00 15.13 121 LEU A O 1
ATOM 852 N N . GLU A 1 161 ? -13.033 19.345 -29.860 1.00 18.46 122 GLU A N 1
ATOM 853 C CA . GLU A 1 161 ? -12.238 18.794 -30.936 1.00 19.49 122 GLU A CA 1
ATOM 854 C C . GLU A 1 161 ? -11.403 19.836 -31.684 1.00 19.28 122 GLU A C 1
ATOM 855 O O . GLU A 1 161 ? -10.215 19.536 -31.999 1.00 18.76 122 GLU A O 1
ATOM 861 N N . PRO A 1 162 ? -11.936 21.068 -31.896 1.00 18.96 123 PRO A N 1
ATOM 862 C CA . PRO A 1 162 ? -11.086 22.057 -32.618 1.00 19.22 123 PRO A CA 1
ATOM 863 C C . PRO A 1 162 ? -9.891 22.567 -31.826 1.00 17.98 123 PRO A C 1
ATOM 864 O O . PRO A 1 162 ? -8.800 22.822 -32.405 1.00 18.89 123 PRO A O 1
ATOM 868 N N . ARG A 1 163 ? -10.036 22.583 -30.513 1.00 16.02 124 ARG A N 1
ATOM 869 C CA . ARG A 1 163 ? -8.934 22.924 -29.634 1.00 15.56 124 ARG A CA 1
ATOM 870 C C . ARG A 1 163 ? -7.893 21.788 -29.605 1.00 14.49 124 ARG A C 1
ATOM 871 O O . ARG A 1 163 ? -6.696 22.035 -29.644 1.00 14.16 124 ARG A O 1
ATOM 879 N N . ILE A 1 164 ? -8.356 20.543 -29.630 1.00 11.59 125 ILE A N 1
ATOM 880 C CA . ILE A 1 164 ? -7.400 19.392 -29.733 1.00 11.42 125 ILE A CA 1
ATOM 881 C C . ILE A 1 164 ? -6.633 19.480 -31.036 1.00 10.85 125 ILE A C 1
ATOM 882 O O . ILE A 1 164 ? -5.420 19.197 -31.022 1.00 14.40 125 ILE A O 1
ATOM 887 N N . VAL A 1 165 ? -7.292 19.796 -32.156 1.00 12.60 126 VAL A N 1
ATOM 888 C CA . VAL A 1 165 ? -6.633 20.027 -33.449 1.00 12.85 126 VAL A CA 1
ATOM 889 C C . VAL A 1 165 ? -5.597 21.116 -33.337 1.00 13.41 126 VAL A C 1
ATOM 890 O O . VAL A 1 165 ? -4.413 20.865 -33.676 1.00 12.71 126 VAL A O 1
ATOM 894 N N . ARG A 1 166 ? -5.937 22.253 -32.721 1.00 14.07 127 ARG A N 1
ATOM 895 C CA . ARG A 1 166 ? -4.987 23.369 -32.637 1.00 15.14 127 ARG A CA 1
ATOM 896 C C . ARG A 1 166 ? -3.775 23.033 -31.750 1.00 14.22 127 ARG A C 1
ATOM 897 O O . ARG A 1 166 ? -2.577 23.370 -32.109 1.00 13.05 127 ARG A O 1
ATOM 905 N N . ILE A 1 167 ? -4.041 22.409 -30.620 1.00 12.49 128 ILE A N 1
ATOM 906 C CA . ILE A 1 167 ? -2.987 22.010 -29.667 1.00 11.80 128 ILE A CA 1
ATOM 907 C C . ILE A 1 167 ? -2.023 21.068 -30.427 1.00 12.53 128 ILE A C 1
ATOM 908 O O . ILE A 1 167 ? -0.780 21.187 -30.309 1.00 11.07 128 ILE A O 1
ATOM 913 N N . THR A 1 168 ? -2.575 20.110 -31.171 1.00 10.27 129 THR A N 1
ATOM 914 C CA . THR A 1 168 ? -1.737 19.099 -31.829 1.00 11.93 129 THR A CA 1
ATOM 915 C C . THR A 1 168 ? -0.855 19.789 -32.870 1.00 12.61 129 THR A C 1
ATOM 916 O O . THR A 1 168 ? 0.388 19.552 -32.971 1.00 13.67 129 THR A O 1
ATOM 920 N N . GLU A 1 169 ? -1.468 20.667 -33.643 1.00 13.16 130 GLU A N 1
ATOM 921 C CA . GLU A 1 169 ? -0.785 21.356 -34.714 1.00 15.04 130 GLU A CA 1
ATOM 922 C C . GLU A 1 169 ? 0.291 22.307 -34.167 1.00 13.49 130 GLU A C 1
ATOM 923 O O . GLU A 1 169 ? 1.366 22.413 -34.783 1.00 13.55 130 GLU A O 1
ATOM 929 N N . ASP A 1 170 ? 0.013 22.964 -33.046 1.00 12.83 131 ASP A N 1
ATOM 930 C CA . ASP A 1 170 ? 0.987 23.812 -32.414 1.00 13.23 131 ASP A CA 1
ATOM 931 C C . ASP A 1 170 ? 2.241 22.988 -32.046 1.00 14.34 131 ASP A C 1
ATOM 932 O O . ASP A 1 170 ? 3.396 23.515 -32.152 1.00 11.63 131 ASP A O 1
ATOM 937 N N . HIS A 1 171 ? 2.063 21.781 -31.483 1.00 12.59 132 HIS A N 1
ATOM 938 C CA . HIS A 1 171 ? 3.246 20.988 -31.122 1.00 10.73 132 HIS A CA 1
ATOM 939 C C . HIS A 1 171 ? 4.000 20.501 -32.328 1.00 11.51 132 HIS A C 1
ATOM 940 O O . HIS A 1 171 ? 5.266 20.423 -32.298 1.00 11.55 132 HIS A O 1
ATOM 947 N N . LEU A 1 172 ? 3.314 20.217 -33.405 1.00 11.63 133 LEU A N 1
ATOM 948 C CA . LEU A 1 172 ? 3.945 19.860 -34.657 1.00 10.42 133 LEU A CA 1
ATOM 949 C C . LEU A 1 172 ? 4.750 21.016 -35.245 1.00 11.02 133 LEU A C 1
ATOM 950 O O . LEU A 1 172 ? 5.900 20.822 -35.723 1.00 10.24 133 LEU A O 1
ATOM 955 N N . ASP A 1 173 ? 4.210 22.244 -35.124 1.00 10.59 134 ASP A N 1
ATOM 956 C CA . ASP A 1 173 ? 4.906 23.457 -35.535 1.00 11.92 134 ASP A CA 1
ATOM 957 C C . ASP A 1 173 ? 6.198 23.626 -34.736 1.00 11.66 134 ASP A C 1
ATOM 958 O O . ASP A 1 173 ? 7.298 23.974 -35.306 1.00 10.52 134 ASP A O 1
ATOM 963 N N . ALA A 1 174 ? 6.115 23.376 -33.422 1.00 12.85 135 ALA A N 1
ATOM 964 C CA . ALA A 1 174 ? 7.283 23.509 -32.543 1.00 12.85 135 ALA A CA 1
ATOM 965 C C . ALA A 1 174 ? 8.353 22.481 -32.888 1.00 13.49 135 ALA A C 1
ATOM 966 O O . ALA A 1 174 ? 9.579 22.760 -32.831 1.00 11.96 135 ALA A O 1
ATOM 968 N N . MET A 1 175 ? 7.937 21.286 -33.242 1.00 11.72 136 MET A N 1
ATOM 969 C CA . MET A 1 175 ? 8.887 20.257 -33.777 1.00 11.47 136 MET A CA 1
ATOM 970 C C . MET A 1 175 ? 9.596 20.743 -35.071 1.00 12.89 136 MET A C 1
ATOM 971 O O . MET A 1 175 ? 10.834 20.628 -35.234 1.00 11.87 136 MET A O 1
ATOM 976 N N . ALA A 1 176 ? 8.817 21.314 -35.957 1.00 11.62 137 ALA A N 1
ATOM 977 C CA . ALA A 1 176 ? 9.338 21.838 -37.231 1.00 11.97 137 ALA A CA 1
ATOM 978 C C . ALA A 1 176 ? 10.325 22.945 -36.981 1.00 12.48 137 ALA A C 1
ATOM 979 O O . ALA A 1 176 ? 11.404 22.920 -37.635 1.00 12.10 137 ALA A O 1
ATOM 981 N N . LYS A 1 177 ? 10.067 23.813 -36.000 1.00 12.33 138 LYS A N 1
ATOM 982 C CA . LYS A 1 177 ? 11.010 24.894 -35.613 1.00 13.68 138 LYS A CA 1
ATOM 983 C C . LYS A 1 177 ? 12.304 24.356 -34.990 1.00 14.42 138 LYS A C 1
ATOM 984 O O . LYS A 1 177 ? 13.391 24.837 -35.349 1.00 14.66 138 LYS A O 1
ATOM 990 N N . ALA A 1 178 ? 12.167 23.399 -34.080 1.00 12.89 139 ALA A N 1
ATOM 991 C CA . ALA A 1 178 ? 13.320 22.714 -33.450 1.00 14.85 139 ALA A CA 1
ATOM 992 C C . ALA A 1 178 ? 14.191 21.965 -34.448 1.00 14.63 139 ALA A C 1
ATOM 993 O O . ALA A 1 178 ? 15.424 21.918 -34.311 1.00 15.14 139 ALA A O 1
ATOM 995 N N . GLY A 1 179 ? 13.559 21.430 -35.441 1.00 11.60 140 GLY A N 1
ATOM 996 C CA . GLY A 1 179 ? 14.161 20.476 -36.334 1.00 14.73 140 GLY A CA 1
ATOM 997 C C . GLY A 1 179 ? 14.565 19.151 -35.711 1.00 14.31 140 GLY A C 1
ATOM 998 O O . GLY A 1 179 ? 14.565 18.983 -34.523 1.00 13.24 140 GLY A O 1
ATOM 999 N N . PRO A 1 180 ? 14.965 18.220 -36.538 1.00 14.29 141 PRO A N 1
ATOM 1000 C CA . PRO A 1 180 ? 15.284 16.900 -36.004 1.00 13.19 141 PRO A CA 1
ATOM 1001 C C . PRO A 1 180 ? 16.704 16.822 -35.433 1.00 13.72 141 PRO A C 1
ATOM 1002 O O . PRO A 1 180 ? 17.577 17.635 -35.871 1.00 14.07 141 PRO A O 1
ATOM 1006 N N . PRO A 1 181 ? 16.953 15.886 -34.514 1.00 14.18 142 PRO A N 1
ATOM 1007 C CA . PRO A 1 181 ? 15.973 15.026 -33.831 1.00 12.85 142 PRO A CA 1
ATOM 1008 C C . PRO A 1 181 ? 15.271 15.692 -32.662 1.00 13.54 142 PRO A C 1
ATOM 1009 O O . PRO A 1 181 ? 15.716 16.726 -32.124 1.00 13.72 142 PRO A O 1
ATOM 1013 N N . VAL A 1 182 ? 14.116 15.105 -32.262 1.00 12.42 143 VAL A N 1
ATOM 1014 C CA . VAL A 1 182 ? 13.519 15.470 -30.998 1.00 12.50 143 VAL A CA 1
ATOM 1015 C C . VAL A 1 182 ? 13.159 14.203 -30.256 1.00 11.48 143 VAL A C 1
ATOM 1016 O O . VAL A 1 182 ? 13.081 13.148 -30.891 1.00 11.68 143 VAL A O 1
ATOM 1020 N N . ASP A 1 183 ? 12.923 14.321 -28.958 1.00 10.82 144 ASP A N 1
ATOM 1021 C CA . ASP A 1 183 ? 12.347 13.227 -28.200 1.00 10.26 144 ASP A CA 1
ATOM 1022 C C . ASP A 1 183 ? 10.797 13.420 -28.350 1.00 10.84 144 ASP A C 1
ATOM 1023 O O . ASP A 1 183 ? 10.226 14.346 -27.818 1.00 9.35 144 ASP A O 1
ATOM 1028 N N . LEU A 1 184 ? 10.169 12.508 -29.050 1.00 11.18 145 LEU A N 1
ATOM 1029 C CA . LEU A 1 184 ? 8.730 12.684 -29.284 1.00 9.61 145 LEU A CA 1
ATOM 1030 C C . LEU A 1 184 ? 7.926 12.728 -27.961 1.00 11.56 145 LEU A C 1
ATOM 1031 O O . LEU A 1 184 ? 6.861 13.339 -27.896 1.00 11.60 145 LEU A O 1
ATOM 1036 N N . VAL A 1 185 ? 8.399 12.071 -26.914 1.00 11.06 146 VAL A N 1
ATOM 1037 C CA . VAL A 1 185 ? 7.683 12.051 -25.644 1.00 11.61 146 VAL A CA 1
ATOM 1038 C C . VAL A 1 185 ? 7.572 13.482 -25.111 1.00 12.21 146 VAL A C 1
ATOM 1039 O O . VAL A 1 185 ? 6.493 13.983 -24.824 1.00 13.02 146 VAL A O 1
ATOM 1043 N N . GLN A 1 186 ? 8.710 14.165 -24.975 1.00 12.12 147 GLN A N 1
ATOM 1044 C CA . GLN A 1 186 ? 8.704 15.556 -24.486 1.00 12.55 147 GLN A CA 1
ATOM 1045 C C . GLN A 1 186 ? 8.118 16.519 -25.461 1.00 10.75 147 GLN A C 1
ATOM 1046 O O . GLN A 1 186 ? 7.442 17.507 -25.032 1.00 12.05 147 GLN A O 1
ATOM 1052 N N . ALA A 1 187 ? 8.257 16.285 -26.767 1.00 10.89 148 ALA A N 1
ATOM 1053 C CA . ALA A 1 187 ? 7.848 17.264 -27.759 1.00 11.03 148 ALA A CA 1
ATOM 1054 C C . ALA A 1 187 ? 6.363 17.208 -28.106 1.00 11.43 148 ALA A C 1
ATOM 1055 O O . ALA A 1 187 ? 5.835 18.176 -28.613 1.00 12.25 148 ALA A O 1
ATOM 1057 N N . PHE A 1 188 ? 5.737 16.071 -27.835 1.00 10.25 149 PHE A N 1
ATOM 1058 C CA . PHE A 1 188 ? 4.453 15.831 -28.426 1.00 10.24 149 PHE A CA 1
ATOM 1059 C C . PHE A 1 188 ? 3.573 14.910 -27.648 1.00 11.68 149 PHE A C 1
ATOM 1060 O O . PHE A 1 188 ? 2.416 15.311 -27.246 1.00 11.79 149 PHE A O 1
ATOM 1068 N N . ALA A 1 189 ? 4.034 13.699 -27.380 1.00 10.99 150 ALA A N 1
ATOM 1069 C CA . ALA A 1 189 ? 3.152 12.699 -26.744 1.00 10.80 150 ALA A CA 1
ATOM 1070 C C . ALA A 1 189 ? 2.710 13.134 -25.340 1.00 10.46 150 ALA A C 1
ATOM 1071 O O . ALA A 1 189 ? 1.507 12.982 -25.059 1.00 12.34 150 ALA A O 1
ATOM 1073 N N . LEU A 1 190 ? 3.571 13.608 -24.495 1.00 10.05 151 LEU A N 1
ATOM 1074 C CA . LEU A 1 190 ? 3.221 14.135 -23.154 1.00 12.29 151 LEU A CA 1
ATOM 1075 C C . LEU A 1 190 ? 2.428 15.455 -23.220 1.00 12.06 151 LEU A C 1
ATOM 1076 O O . LEU A 1 190 ? 1.344 15.559 -22.640 1.00 12.26 151 LEU A O 1
ATOM 1081 N N . PRO A 1 191 ? 2.937 16.465 -23.926 1.00 10.39 152 PRO A N 1
ATOM 1082 C CA . PRO A 1 191 ? 2.227 17.729 -23.673 1.00 11.02 152 PRO A CA 1
ATOM 1083 C C . PRO A 1 191 ? 0.859 17.868 -24.304 1.00 11.99 152 PRO A C 1
ATOM 1084 O O . PRO A 1 191 ? 0.021 18.634 -23.773 1.00 12.57 152 PRO A O 1
ATOM 1088 N N . VAL A 1 192 ? 0.629 17.238 -25.476 1.00 10.90 153 VAL A N 1
ATOM 1089 C CA . VAL A 1 192 ? -0.632 17.460 -26.165 1.00 10.83 153 VAL A CA 1
ATOM 1090 C C . VAL A 1 192 ? -1.815 16.994 -25.257 1.00 13.22 153 VAL A C 1
ATOM 1091 O O . VAL A 1 192 ? -2.720 17.807 -24.962 1.00 14.37 153 VAL A O 1
ATOM 1095 N N . PRO A 1 193 ? -1.780 15.761 -24.742 1.00 11.50 154 PRO A N 1
ATOM 1096 C CA . PRO A 1 193 ? -2.909 15.377 -23.892 1.00 12.01 154 PRO A CA 1
ATOM 1097 C C . PRO A 1 193 ? -2.887 16.026 -22.520 1.00 12.66 154 PRO A C 1
ATOM 1098 O O . PRO A 1 193 ? -3.946 16.253 -21.886 1.00 14.03 154 PRO A O 1
ATOM 1102 N N . SER A 1 194 ? -1.693 16.442 -22.053 1.00 11.37 155 SER A N 1
ATOM 1103 C CA . SER A 1 194 ? -1.632 17.197 -20.808 1.00 11.35 155 SER A CA 1
ATOM 1104 C C . SER A 1 194 ? -2.377 18.527 -20.945 1.00 10.47 155 SER A C 1
ATOM 1105 O O . SER A 1 194 ? -3.251 18.879 -20.094 1.00 12.34 155 SER A O 1
ATOM 1108 N N . LEU A 1 195 ? -2.164 19.242 -22.023 1.00 10.11 156 LEU A N 1
ATOM 1109 C CA . LEU A 1 195 ? -2.810 20.522 -22.204 1.00 13.14 156 LEU A CA 1
ATOM 1110 C C . LEU A 1 195 ? -4.318 20.276 -22.378 1.00 13.50 156 LEU A C 1
ATOM 1111 O O . LEU A 1 195 ? -5.148 21.060 -21.909 1.00 11.77 156 LEU A O 1
ATOM 1116 N N . VAL A 1 196 ? -4.666 19.209 -23.085 1.00 12.77 157 VAL A N 1
ATOM 1117 C CA . VAL A 1 196 ? -6.139 18.913 -23.317 1.00 13.40 157 VAL A CA 1
ATOM 1118 C C . VAL A 1 196 ? -6.826 18.645 -22.038 1.00 13.41 157 VAL A C 1
ATOM 1119 O O . VAL A 1 196 ? -7.935 19.210 -21.808 1.00 14.52 157 VAL A O 1
ATOM 1123 N N . ILE A 1 197 ? -6.273 17.830 -21.161 1.00 12.84 158 ILE A N 1
ATOM 112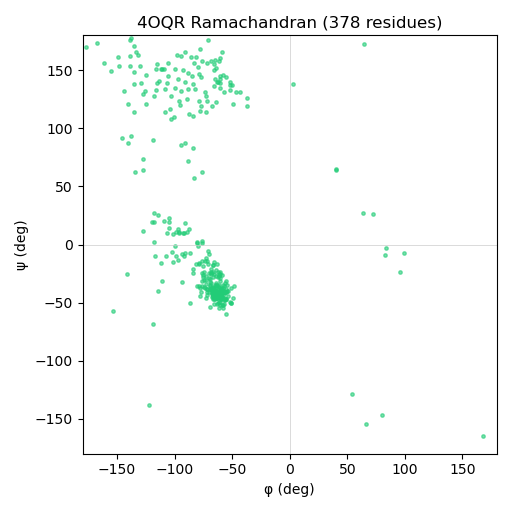4 C CA . ILE A 1 197 ? -6.953 17.498 -19.907 1.00 14.72 158 ILE A CA 1
ATOM 1125 C C . ILE A 1 197 ? -7.004 18.727 -18.990 1.00 14.66 158 ILE A C 1
ATOM 1126 O O . ILE A 1 197 ? -8.001 18.911 -18.231 1.00 13.08 158 ILE A O 1
ATOM 1131 N N . CYS A 1 198 ? -5.955 19.536 -19.020 1.00 12.98 159 CYS A N 1
ATOM 1132 C CA . CYS A 1 198 ? -5.983 20.737 -18.201 1.00 15.36 159 CYS A CA 1
ATOM 1133 C C . CYS A 1 198 ? -7.153 21.654 -18.648 1.00 15.02 159 CYS A C 1
ATOM 1134 O O . CYS A 1 198 ? -7.889 22.170 -17.787 1.00 18.73 159 CYS A O 1
ATOM 1137 N N . GLU A 1 199 ? -7.354 21.793 -19.950 1.00 16.92 160 GLU A N 1
ATOM 1138 C CA . GLU A 1 199 ? -8.394 22.667 -20.477 1.00 17.56 160 GLU A CA 1
ATOM 1139 C C . GLU A 1 199 ? -9.782 22.075 -20.159 1.00 18.91 160 GLU A C 1
ATOM 1140 O O . GLU A 1 199 ? -10.724 22.843 -19.849 1.00 16.59 160 GLU A O 1
ATOM 1146 N N . LEU A 1 200 ? -9.866 20.754 -20.186 1.00 16.15 161 LEU A N 1
ATOM 1147 C CA . LEU A 1 200 ? -11.125 20.041 -19.842 1.00 18.66 161 LEU A CA 1
ATOM 1148 C C . LEU A 1 200 ? -11.561 20.268 -18.436 1.00 19.13 161 LEU A C 1
ATOM 1149 O O . LEU A 1 200 ? -12.773 20.464 -18.154 1.00 18.72 161 LEU A O 1
ATOM 1154 N N . LEU A 1 201 ? -10.599 20.235 -17.522 1.00 17.15 162 LEU A N 1
ATOM 1155 C CA . LEU A 1 201 ? -10.852 20.418 -16.129 1.00 18.48 162 LEU A CA 1
ATOM 1156 C C . LEU A 1 201 ? -10.765 21.880 -15.575 1.00 20.31 162 LEU A C 1
ATOM 1157 O O . LEU A 1 201 ? -10.958 22.122 -14.348 1.00 25.03 162 LEU A O 1
ATOM 1162 N N . GLY A 1 202 ? -10.331 22.822 -16.366 1.00 18.38 163 GLY A N 1
ATOM 1163 C CA . GLY A 1 202 ? -10.045 24.163 -15.835 1.00 20.06 163 GLY A CA 1
ATOM 1164 C C . GLY A 1 202 ? -8.826 24.293 -14.974 1.00 20.17 163 GLY A C 1
ATOM 1165 O O . GLY A 1 202 ? -8.753 25.207 -14.089 1.00 20.41 163 GLY A O 1
ATOM 1166 N N . VAL A 1 203 ? -7.866 23.405 -15.200 1.00 18.46 164 VAL A N 1
ATOM 1167 C CA . VAL A 1 203 ? -6.627 23.384 -14.408 1.00 18.58 164 VAL A CA 1
ATOM 1168 C C . VAL A 1 203 ? -5.589 24.161 -15.243 1.00 19.41 164 VAL A C 1
ATOM 1169 O O . VAL A 1 203 ? -5.585 24.112 -16.514 1.00 16.97 164 VAL A O 1
ATOM 1173 N N . SER A 1 204 ? -4.732 24.927 -14.571 1.00 18.77 165 SER A N 1
ATOM 1174 C CA . SER A 1 204 ? -3.761 25.733 -15.279 1.00 19.35 165 SER A CA 1
ATOM 1175 C C . SER A 1 204 ? -2.603 24.873 -15.768 1.00 19.66 165 SER A C 1
ATOM 1176 O O . SER A 1 204 ? -1.873 24.279 -14.982 1.00 19.37 165 SER A O 1
ATOM 1179 N N . TYR A 1 205 ? -2.435 24.859 -17.078 1.00 19.75 166 TYR A N 1
ATOM 1180 C CA . TYR A 1 205 ? -1.298 24.144 -17.728 1.00 20.23 166 TYR A CA 1
ATOM 1181 C C . TYR A 1 205 ? 0.103 24.688 -17.367 1.00 21.10 166 TYR A C 1
ATOM 1182 O O . TYR A 1 205 ? 1.113 23.972 -17.509 1.00 21.06 166 TYR A O 1
ATOM 1191 N N . ALA A 1 206 ? 0.166 25.900 -16.822 1.00 21.70 167 ALA A N 1
ATOM 1192 C CA . ALA A 1 206 ? 1.419 26.475 -16.397 1.00 22.97 167 ALA A CA 1
ATOM 1193 C C . ALA A 1 206 ? 2.071 25.594 -15.267 1.00 22.21 167 ALA A C 1
ATOM 1194 O O . ALA A 1 206 ? 3.290 25.594 -15.113 1.00 23.25 167 ALA A O 1
ATOM 1196 N N . ASP A 1 207 ? 1.265 24.867 -14.489 1.00 20.62 168 ASP A N 1
ATOM 1197 C CA . ASP A 1 207 ? 1.777 23.927 -13.497 1.00 21.35 168 ASP A CA 1
ATOM 1198 C C . ASP A 1 207 ? 1.974 22.456 -14.016 1.00 20.89 168 ASP A C 1
ATOM 1199 O O . ASP A 1 207 ? 2.113 21.559 -13.211 1.00 21.68 168 ASP A O 1
ATOM 1204 N N . HIS A 1 208 ? 2.035 22.218 -15.324 1.00 21.63 169 HIS A N 1
ATOM 1205 C CA . HIS A 1 208 ? 2.059 20.859 -15.889 1.00 23.05 169 HIS A CA 1
ATOM 1206 C C . HIS A 1 208 ? 3.271 20.064 -15.453 1.00 24.15 169 HIS A C 1
ATOM 1207 O O . HIS A 1 208 ? 3.166 18.847 -15.316 1.00 25.23 169 HIS A O 1
ATOM 1214 N N . ALA A 1 209 ? 4.381 20.722 -15.150 1.00 24.31 170 ALA A N 1
ATOM 1215 C CA . ALA A 1 209 ? 5.579 19.965 -14.879 1.00 25.18 170 ALA A CA 1
ATOM 1216 C C . ALA A 1 209 ? 5.381 19.323 -13.529 1.00 24.63 170 ALA A C 1
ATOM 1217 O O . ALA A 1 209 ? 5.655 18.126 -13.358 1.00 23.96 170 ALA A O 1
ATOM 1219 N N . PHE A 1 210 ? 4.902 20.130 -12.577 1.00 24.20 171 PHE A N 1
ATOM 1220 C CA . PHE A 1 210 ? 4.437 19.607 -11.312 1.00 22.07 171 PHE A CA 1
ATOM 1221 C C . PHE A 1 210 ? 3.421 18.455 -11.425 1.00 21.08 171 PHE A C 1
ATOM 1222 O O . PHE A 1 210 ? 3.640 17.425 -10.801 1.00 20.09 171 PHE A O 1
ATOM 1230 N N . PHE A 1 211 ? 2.360 18.603 -12.219 1.00 19.46 172 PHE A N 1
ATOM 1231 C CA . PHE A 1 211 ? 1.374 17.524 -12.385 1.00 19.56 172 PHE A CA 1
ATOM 1232 C C . PHE A 1 211 ? 1.958 16.272 -12.904 1.00 18.16 172 PHE A C 1
ATOM 1233 O O . PHE A 1 211 ? 1.697 15.245 -12.373 1.00 19.19 172 PHE A O 1
ATOM 1241 N N . GLN A 1 212 ? 2.669 16.376 -13.990 1.00 18.70 173 GLN A N 1
ATOM 1242 C CA . GLN A 1 212 ? 3.225 15.258 -14.658 1.00 21.05 173 GLN A CA 1
ATOM 1243 C C . GLN A 1 212 ? 4.129 14.437 -13.717 1.00 20.78 173 GLN A C 1
ATOM 1244 O O . GLN A 1 212 ? 4.113 13.186 -13.718 1.00 19.01 173 GLN A O 1
ATOM 1250 N N . GLU A 1 213 ? 4.900 15.147 -12.876 1.00 21.51 174 GLU A N 1
ATOM 1251 C CA . GLU A 1 213 ? 5.777 14.490 -11.915 1.00 21.55 174 GLU A CA 1
ATOM 1252 C C . GLU A 1 213 ? 4.985 13.697 -10.861 1.00 20.08 174 GLU A C 1
ATOM 1253 O O . GLU A 1 213 ? 5.336 12.545 -10.531 1.00 21.44 174 GLU A O 1
ATOM 1259 N N . GLN A 1 214 ? 3.907 14.282 -10.355 1.00 18.18 175 GLN A N 1
ATOM 1260 C CA . GLN A 1 214 ? 3.084 13.594 -9.399 1.00 18.69 175 GLN A CA 1
ATOM 1261 C C . GLN A 1 214 ? 2.298 12.481 -10.028 1.00 19.33 175 GLN A C 1
ATOM 1262 O O . GLN A 1 214 ? 2.177 11.394 -9.434 1.00 19.13 175 GLN A O 1
ATOM 1268 N N . THR A 1 215 ? 1.711 12.722 -11.211 1.00 18.89 176 THR A N 1
ATOM 1269 C CA . THR A 1 215 ? 0.882 11.663 -11.811 1.00 19.31 176 THR A CA 1
ATOM 1270 C C . THR A 1 215 ? 1.710 10.445 -12.164 1.00 18.29 176 THR A C 1
ATOM 1271 O O . THR A 1 215 ? 1.234 9.347 -12.044 1.00 19.20 176 THR A O 1
ATOM 1275 N N . THR A 1 216 ? 2.955 10.611 -12.593 1.00 19.70 177 THR A N 1
ATOM 1276 C CA . THR A 1 216 ? 3.806 9.473 -12.868 1.00 20.91 177 THR A CA 1
ATOM 1277 C C . THR A 1 216 ? 4.044 8.569 -11.616 1.00 20.55 177 THR A C 1
ATOM 1278 O O . THR A 1 216 ? 4.013 7.302 -11.676 1.00 18.67 177 THR A O 1
ATOM 1282 N N . ILE A 1 217 ? 4.229 9.214 -10.475 1.00 19.70 178 ILE A N 1
ATOM 1283 C CA . ILE A 1 217 ? 4.308 8.483 -9.216 1.00 21.06 178 ILE A CA 1
ATOM 1284 C C . ILE A 1 217 ? 3.026 7.729 -8.908 1.00 22.00 178 ILE A C 1
ATOM 1285 O O . ILE A 1 217 ? 3.040 6.585 -8.497 1.00 23.66 178 ILE A O 1
ATOM 1290 N N A MET A 1 218 ? 1.906 8.405 -9.100 0.50 21.15 179 MET A N 1
ATOM 1291 N N B MET A 1 218 ? 1.886 8.343 -9.123 0.50 22.23 179 MET A N 1
ATOM 1292 C CA A MET A 1 218 ? 0.618 7.836 -8.761 0.50 20.79 179 MET A CA 1
ATOM 1293 C CA B MET A 1 218 ? 0.648 7.713 -8.699 0.50 22.63 179 MET A CA 1
ATOM 1294 C C A MET A 1 218 ? 0.411 6.487 -9.479 0.50 21.45 179 MET A C 1
ATOM 1295 C C B MET A 1 218 ? 0.203 6.533 -9.569 0.50 22.44 179 MET A C 1
ATOM 1296 O O A MET A 1 218 ? -0.098 5.570 -8.879 0.50 21.25 179 MET A O 1
ATOM 1297 O O B MET A 1 218 ? -0.750 5.813 -9.195 0.50 21.41 179 MET A O 1
ATOM 1306 N N . VAL A 1 219 ? 0.824 6.378 -10.745 1.00 21.00 180 VAL A N 1
ATOM 1307 C CA . VAL A 1 219 ? 0.544 5.208 -11.581 1.00 20.54 180 VAL A CA 1
ATOM 1308 C C . VAL A 1 219 ? 1.747 4.236 -11.620 1.00 20.73 180 VAL A C 1
ATOM 1309 O O . VAL A 1 219 ? 1.683 3.251 -12.308 1.00 21.44 180 VAL A O 1
ATOM 1313 N N . SER A 1 220 ? 2.797 4.531 -10.890 1.00 22.29 181 SER A N 1
ATOM 1314 C CA . SER A 1 220 ? 3.934 3.647 -10.824 1.00 23.95 181 SER A CA 1
ATOM 1315 C C . SER A 1 220 ? 3.608 2.342 -10.087 1.00 25.27 181 SER A C 1
ATOM 1316 O O . SER A 1 220 ? 2.656 2.278 -9.294 1.00 27.17 181 SER A O 1
ATOM 1319 N N . VAL A 1 221 ? 4.397 1.294 -10.358 1.00 25.93 182 VAL A N 1
ATOM 1320 C CA . VAL A 1 221 ? 4.358 0.113 -9.509 1.00 25.67 182 VAL A CA 1
ATOM 1321 C C . VAL A 1 221 ? 5.749 -0.147 -8.881 1.00 26.36 182 VAL A C 1
ATOM 1322 O O . VAL A 1 221 ? 5.999 -1.204 -8.328 1.00 26.74 182 VAL A O 1
ATOM 1326 N N . ASP A 1 222 ? 6.569 0.888 -8.868 1.00 26.79 183 ASP A N 1
ATOM 1327 C CA . ASP A 1 222 ? 7.978 0.889 -8.493 1.00 29.69 183 ASP A CA 1
ATOM 1328 C C . ASP A 1 222 ? 8.313 1.769 -7.275 1.00 29.60 183 ASP A C 1
ATOM 1329 O O . ASP A 1 222 ? 9.499 2.027 -7.021 1.00 31.58 183 ASP A O 1
ATOM 1334 N N . LYS A 1 223 ? 7.304 2.401 -6.658 1.00 28.04 184 LYS A N 1
ATOM 1335 C CA . LYS A 1 223 ? 7.530 3.498 -5.695 1.00 27.13 184 LYS A CA 1
ATOM 1336 C C . LYS A 1 223 ? 7.039 3.020 -4.312 1.00 26.88 184 LYS A C 1
ATOM 1337 O O . LYS A 1 223 ? 6.162 2.151 -4.220 1.00 25.64 184 LYS A O 1
ATOM 1343 N N . THR A 1 224 ? 7.591 3.624 -3.246 1.00 26.94 185 THR A N 1
ATOM 1344 C CA . THR A 1 224 ? 7.210 3.299 -1.869 1.00 25.97 185 THR A CA 1
ATOM 1345 C C . THR A 1 224 ? 5.861 3.918 -1.521 1.00 26.55 185 THR A C 1
ATOM 1346 O O . THR A 1 224 ? 5.436 4.912 -2.156 1.00 23.98 185 THR A O 1
ATOM 1350 N N . GLN A 1 225 ? 5.205 3.348 -0.505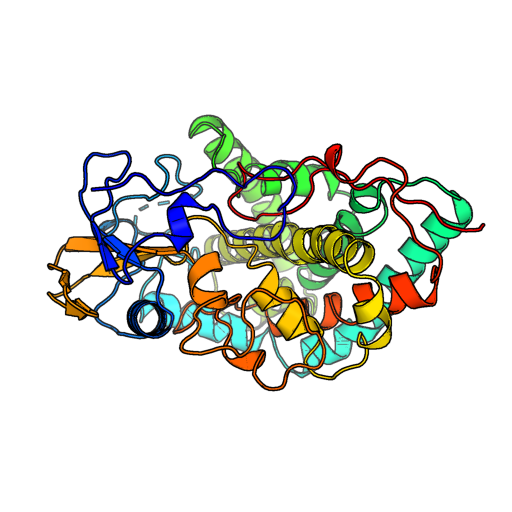 1.00 26.14 186 GLN A N 1
ATOM 1351 C CA . GLN A 1 225 ? 3.925 3.877 -0.036 1.00 27.57 186 GLN A CA 1
ATOM 1352 C C . GLN A 1 225 ? 4.115 5.361 0.337 1.00 27.31 186 GLN A C 1
ATOM 1353 O O . GLN A 1 225 ? 3.293 6.175 -0.002 1.00 26.56 186 GLN A O 1
ATOM 1359 N N . ASP A 1 226 ? 5.230 5.710 0.988 1.00 27.03 187 ASP A N 1
ATOM 1360 C CA . ASP A 1 226 ? 5.445 7.125 1.352 1.00 26.89 187 ASP A CA 1
ATOM 1361 C C . ASP A 1 226 ? 5.527 8.057 0.126 1.00 25.51 187 ASP A C 1
ATOM 1362 O O . ASP A 1 226 ? 4.891 9.144 0.141 1.00 24.47 187 ASP A O 1
ATOM 1367 N N . GLU A 1 227 ? 6.243 7.616 -0.915 1.00 24.47 188 GLU A N 1
ATOM 1368 C CA . GLU A 1 227 ? 6.379 8.396 -2.167 1.00 23.99 188 GLU A CA 1
ATOM 1369 C C . GLU A 1 227 ? 4.995 8.622 -2.772 1.00 21.83 188 GLU A C 1
ATOM 1370 O O . GLU A 1 227 ? 4.716 9.682 -3.270 1.00 22.34 188 GLU A O 1
ATOM 1376 N N . VAL A 1 228 ? 4.143 7.605 -2.737 1.00 22.16 189 VAL A N 1
ATOM 1377 C CA . VAL A 1 228 ? 2.840 7.689 -3.396 1.00 21.68 189 VAL A CA 1
ATOM 1378 C C . VAL A 1 228 ? 1.889 8.523 -2.564 1.00 21.22 189 VAL A C 1
ATOM 1379 O O . VAL A 1 228 ? 1.216 9.363 -3.112 1.00 19.42 189 VAL A O 1
ATOM 1383 N N . THR A 1 229 ? 1.914 8.348 -1.233 1.00 21.25 190 THR A N 1
ATOM 1384 C CA . THR A 1 229 ? 1.139 9.177 -0.316 1.00 22.50 190 THR A CA 1
ATOM 1385 C C . THR A 1 229 ? 1.571 10.684 -0.481 1.00 20.88 190 THR A C 1
ATOM 1386 O O . THR A 1 229 ? 0.735 11.616 -0.478 1.00 19.88 190 THR A O 1
ATOM 1390 N N . THR A 1 230 ? 2.853 10.910 -0.672 1.00 19.65 191 THR A N 1
ATOM 1391 C CA . THR A 1 230 ? 3.351 12.276 -0.840 1.00 20.29 191 THR A CA 1
ATOM 1392 C C . THR A 1 230 ? 2.829 12.954 -2.092 1.00 20.48 191 THR A C 1
ATOM 1393 O O . THR A 1 230 ? 2.377 14.106 -2.053 1.00 20.69 191 THR A O 1
ATOM 1397 N N . ALA A 1 231 ? 2.902 12.225 -3.203 1.00 19.97 192 ALA A N 1
ATOM 1398 C CA . ALA A 1 231 ? 2.385 12.688 -4.477 1.00 18.75 192 ALA A CA 1
ATOM 1399 C C . ALA A 1 231 ? 0.883 12.955 -4.415 1.00 19.68 192 ALA A C 1
ATOM 1400 O O . ALA A 1 231 ? 0.407 14.009 -4.818 1.00 18.53 192 ALA A O 1
ATOM 1402 N N . LEU A 1 232 ? 0.129 12.001 -3.905 1.00 19.70 193 LEU A N 1
ATOM 1403 C CA . LEU A 1 232 ? -1.291 12.184 -3.713 1.00 20.42 193 LEU A CA 1
ATOM 1404 C C . LEU A 1 232 ? -1.587 13.416 -2.872 1.00 19.80 193 LEU A C 1
ATOM 1405 O O . LEU A 1 232 ? -2.441 14.208 -3.185 1.00 18.96 193 LEU A O 1
ATOM 1410 N N . GLY A 1 233 ? -0.874 13.576 -1.760 1.00 20.15 194 GLY A N 1
ATOM 1411 C CA . GLY A 1 233 ? -1.016 14.801 -0.965 1.00 19.18 194 GLY A CA 1
ATOM 1412 C C . GLY A 1 233 ? -0.769 16.092 -1.699 1.00 18.66 194 GLY A C 1
ATOM 1413 O O . GLY A 1 233 ? -1.500 17.034 -1.517 1.00 19.59 194 GLY A O 1
ATOM 1414 N N . LYS A 1 234 ? 0.316 16.168 -2.459 1.00 17.91 195 LYS A N 1
ATOM 1415 C CA . LYS A 1 234 ? 0.678 17.387 -3.145 1.00 18.23 195 LYS A CA 1
ATOM 1416 C C . LYS A 1 234 ? -0.389 17.723 -4.162 1.00 18.68 195 LYS A C 1
ATOM 1417 O O . LYS A 1 234 ? -0.811 18.865 -4.277 1.00 18.45 195 LYS A O 1
ATOM 1423 N N . LEU A 1 235 ? -0.876 16.685 -4.850 1.00 17.68 196 LEU A N 1
ATOM 1424 C CA . LEU A 1 235 ? -2.013 16.915 -5.786 1.00 17.02 196 LEU A CA 1
ATOM 1425 C C . LEU A 1 235 ? -3.293 17.314 -5.098 1.00 16.01 196 LEU A C 1
ATOM 1426 O O . LEU A 1 235 ? -4.014 18.173 -5.635 1.00 17.40 196 LEU A O 1
ATOM 1431 N N . THR A 1 236 ? -3.598 16.686 -3.980 1.00 17.78 197 THR A N 1
ATOM 1432 C CA . THR A 1 236 ? -4.876 16.924 -3.300 1.00 18.22 197 THR A CA 1
ATOM 1433 C C . THR A 1 236 ? -4.904 18.362 -2.858 1.00 17.07 197 THR A C 1
ATOM 1434 O O . THR A 1 236 ? -5.885 19.081 -2.997 1.00 15.76 197 THR A O 1
ATOM 1438 N N . ARG A 1 237 ? -3.799 18.814 -2.254 1.00 16.17 198 ARG A N 1
ATOM 1439 C CA . ARG A 1 237 ? -3.808 20.163 -1.757 1.00 15.67 198 ARG A CA 1
ATOM 1440 C C . ARG A 1 237 ? -3.888 21.181 -2.849 1.00 16.45 198 ARG A C 1
ATOM 1441 O O . ARG A 1 237 ? -4.541 22.222 -2.692 1.00 17.73 198 ARG A O 1
ATOM 1449 N N . TYR A 1 238 ? -3.218 20.894 -3.971 1.00 15.91 199 TYR A N 1
ATOM 1450 C CA . TYR A 1 238 ? -3.254 21.771 -5.106 1.00 15.72 199 TYR A CA 1
ATOM 1451 C C . TYR A 1 238 ? -4.688 21.908 -5.660 1.00 15.38 199 TYR A C 1
ATOM 1452 O O . TYR A 1 238 ? -5.209 23.016 -5.902 1.00 14.96 199 TYR A O 1
ATOM 1461 N N . ILE A 1 239 ? -5.306 20.752 -5.864 1.00 15.24 200 ILE A N 1
ATOM 1462 C CA . ILE A 1 239 ? -6.706 20.731 -6.447 1.00 15.40 200 ILE A CA 1
ATOM 1463 C C . ILE A 1 239 ? -7.764 21.287 -5.513 1.00 16.88 200 ILE A C 1
ATOM 1464 O O . ILE A 1 239 ? -8.726 21.960 -5.927 1.00 17.71 200 ILE A O 1
ATOM 1469 N N . ALA A 1 240 ? -7.621 21.013 -4.218 1.00 17.93 201 ALA A N 1
ATOM 1470 C CA . ALA A 1 240 ? -8.534 21.538 -3.214 1.00 18.27 201 ALA A CA 1
ATOM 1471 C C . ALA A 1 240 ? -8.601 23.021 -3.309 1.00 19.61 201 ALA A C 1
ATOM 1472 O O . ALA A 1 240 ? -9.702 23.600 -3.234 1.00 18.80 201 ALA A O 1
ATOM 1474 N N . GLU A 1 241 ? -7.461 23.665 -3.515 1.00 19.74 202 GLU A N 1
ATOM 1475 C CA . GLU A 1 241 ? -7.443 25.130 -3.662 1.00 21.15 202 GLU A CA 1
ATOM 1476 C C . GLU A 1 241 ? -8.063 25.597 -4.970 1.00 20.99 202 GLU A C 1
ATOM 1477 O O . GLU A 1 241 ? -8.768 26.623 -5.057 1.00 19.53 202 GLU A O 1
ATOM 1483 N N . LEU A 1 242 ? -7.773 24.871 -6.041 1.00 19.20 203 LEU A N 1
ATOM 1484 C CA . LEU A 1 242 ? -8.429 25.172 -7.292 1.00 18.62 203 LEU A CA 1
ATOM 1485 C C . LEU A 1 242 ? -9.976 25.067 -7.181 1.00 17.97 203 LEU A C 1
ATOM 1486 O O . LEU A 1 242 ? -10.700 25.904 -7.718 1.00 17.81 203 LEU A O 1
ATOM 1491 N N . VAL A 1 243 ? -10.464 24.015 -6.549 1.00 16.52 204 VAL A N 1
ATOM 1492 C CA . VAL A 1 243 ? -11.900 23.865 -6.348 1.00 17.60 204 VAL A CA 1
ATOM 1493 C C . VAL A 1 243 ? -12.503 25.040 -5.539 1.00 19.17 204 VAL A C 1
ATOM 1494 O O . VAL A 1 243 ? -13.526 25.605 -5.919 1.00 18.32 204 VAL A O 1
ATOM 1498 N N . ALA A 1 244 ? -11.839 25.425 -4.457 1.00 19.52 205 ALA A N 1
ATOM 1499 C CA . ALA A 1 244 ? -12.238 26.604 -3.673 1.00 21.86 205 ALA A CA 1
ATOM 1500 C C . ALA A 1 244 ? -12.317 27.826 -4.556 1.00 22.17 205 ALA A C 1
ATOM 1501 O O . ALA A 1 244 ? -13.322 28.554 -4.482 1.00 23.35 205 ALA A O 1
ATOM 1503 N N . THR A 1 245 ? -11.378 28.009 -5.470 1.00 21.48 206 THR A N 1
ATOM 1504 C CA . THR A 1 245 ? -11.352 29.165 -6.376 1.00 23.89 206 THR A CA 1
ATOM 1505 C C . THR A 1 245 ? -12.511 29.120 -7.359 1.00 22.80 206 THR A C 1
ATOM 1506 O O . THR A 1 245 ? -13.216 30.109 -7.598 1.00 22.96 206 THR A O 1
ATOM 1510 N N . LYS A 1 246 ? -12.750 27.943 -7.935 1.00 21.75 207 LYS A N 1
ATOM 1511 C CA . LYS A 1 246 ? -13.780 27.800 -8.898 1.00 21.42 207 LYS A CA 1
ATOM 1512 C C . LYS A 1 246 ? -15.152 27.937 -8.299 1.00 20.18 207 LYS A C 1
ATOM 1513 O O . LYS A 1 246 ? -16.069 28.303 -9.020 1.00 21.79 207 LYS A O 1
ATOM 1519 N N . ARG A 1 247 ? -15.345 27.581 -7.047 1.00 20.53 208 ARG A N 1
ATOM 1520 C CA . ARG A 1 247 ? -16.662 27.822 -6.392 1.00 23.31 208 ARG A CA 1
ATOM 1521 C C . ARG A 1 247 ? -17.088 29.291 -6.494 1.00 23.69 208 ARG A C 1
ATOM 1522 O O . ARG A 1 247 ? -18.251 29.566 -6.617 1.00 23.72 208 ARG A O 1
ATOM 1530 N N . LEU A 1 248 ? -16.122 30.207 -6.438 1.00 24.43 209 LEU A N 1
ATOM 1531 C CA . LEU A 1 248 ? -16.369 31.667 -6.545 1.00 26.90 209 LEU A CA 1
ATOM 1532 C C . LEU A 1 248 ? -16.528 32.201 -7.949 1.00 28.84 209 LEU A C 1
ATOM 1533 O O . LEU A 1 248 ? -16.953 33.342 -8.125 1.00 30.26 209 LEU A O 1
ATOM 1538 N N . SER A 1 249 ? -16.112 31.444 -8.961 1.00 29.37 210 SER A N 1
ATOM 1539 C CA . SER A 1 249 ? -16.074 32.017 -10.318 1.00 31.13 210 SER A CA 1
ATOM 1540 C C . SER A 1 249 ? -16.413 30.893 -11.283 1.00 31.40 210 SER A C 1
ATOM 1541 O O . SER A 1 249 ? -15.509 30.146 -11.687 1.00 30.43 210 SER A O 1
ATOM 1544 N N . PRO A 1 250 ? -17.709 30.766 -11.601 1.00 32.52 211 PRO A N 1
ATOM 1545 C CA . PRO A 1 250 ? -18.271 29.726 -12.509 1.00 3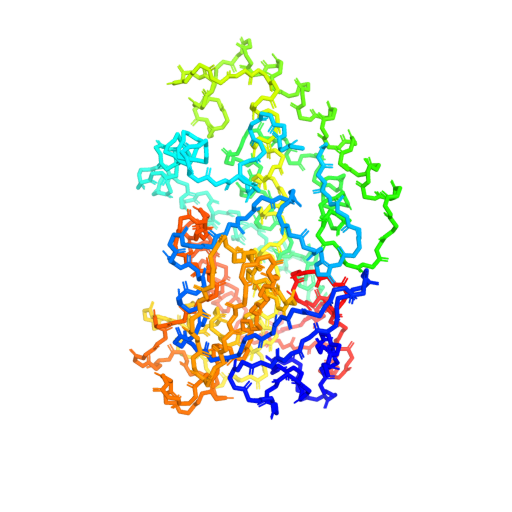1.62 211 PRO A CA 1
ATOM 1546 C C . PRO A 1 250 ? -17.536 29.653 -13.807 1.00 29.42 211 PRO A C 1
ATOM 1547 O O . PRO A 1 250 ? -17.255 30.703 -14.434 1.00 28.89 211 PRO A O 1
ATOM 1551 N N . LYS A 1 251 ? -17.281 28.446 -14.264 1.00 25.08 212 LYS A N 1
ATOM 1552 C CA . LYS A 1 251 ? -16.951 28.306 -15.673 1.00 23.90 212 LYS A CA 1
ATOM 1553 C C . LYS A 1 251 ? -17.667 27.069 -16.213 1.00 21.57 212 LYS A C 1
ATOM 1554 O O . LYS A 1 251 ? -18.238 26.301 -15.484 1.00 20.37 212 LYS A O 1
ATOM 1560 N N . ASP A 1 252 ? -17.526 26.868 -17.501 1.00 21.13 213 ASP A N 1
ATOM 1561 C CA . ASP A 1 252 ? -18.216 25.805 -18.267 1.00 21.84 213 ASP A CA 1
ATOM 1562 C C . ASP A 1 252 ? -17.311 24.594 -18.553 1.00 19.80 213 ASP A C 1
ATOM 1563 O O . ASP A 1 252 ? -17.748 23.683 -19.300 1.00 18.07 213 ASP A O 1
ATOM 1568 N N . ASP A 1 253 ? -16.116 24.552 -17.942 1.00 18.91 214 ASP A N 1
ATOM 1569 C CA . ASP A 1 253 ? -15.281 23.362 -18.037 1.00 18.01 214 ASP A CA 1
ATOM 1570 C C . ASP A 1 253 ? -15.880 22.215 -17.216 1.00 17.88 214 ASP A C 1
ATOM 1571 O O . ASP A 1 253 ? -16.934 22.353 -16.524 1.00 17.05 214 ASP A O 1
ATOM 1576 N N . LEU A 1 254 ? -15.282 21.028 -17.269 1.00 16.57 215 LEU A N 1
ATOM 1577 C CA . LEU A 1 254 ? -15.979 19.905 -16.716 1.00 15.91 215 LEU A CA 1
ATOM 1578 C C . LEU A 1 254 ? -16.113 20.068 -15.199 1.00 16.35 215 LEU A C 1
ATOM 1579 O O . LEU A 1 254 ? -17.175 19.779 -14.611 1.00 18.25 215 LEU A O 1
ATOM 1584 N N . LEU A 1 255 ? -15.040 20.526 -14.538 1.00 15.94 216 LEU A N 1
ATOM 1585 C CA . LEU A 1 255 ? -15.079 20.722 -13.084 1.00 15.57 216 LEU A CA 1
ATOM 1586 C C . LEU A 1 255 ? -16.052 21.876 -12.721 1.00 15.75 216 LEU A C 1
ATOM 1587 O O . LEU A 1 255 ? -16.866 21.744 -11.798 1.00 15.31 216 LEU A O 1
ATOM 1592 N N . GLY A 1 256 ? -16.031 22.941 -13.474 1.00 15.97 217 GLY A N 1
ATOM 1593 C CA . GLY A 1 256 ? -16.950 24.043 -13.186 1.00 16.42 217 GLY A CA 1
ATOM 1594 C C . GLY A 1 256 ? -18.389 23.590 -13.382 1.00 16.11 217 GLY A C 1
ATOM 1595 O O . GLY A 1 256 ? -19.275 24.007 -12.657 1.00 17.82 217 GLY A O 1
ATOM 1596 N N . SER A 1 257 ? -18.647 22.743 -14.365 1.00 16.35 218 SER A N 1
ATOM 1597 C CA . SER A 1 257 ? -20.014 22.197 -14.557 1.00 16.01 218 SER A CA 1
ATOM 1598 C C . SER A 1 257 ? -20.430 21.257 -13.439 1.00 17.41 218 SER A C 1
ATOM 1599 O O . SER A 1 257 ? -21.643 21.239 -13.067 1.00 18.19 218 SER A O 1
ATOM 1602 N N . LEU A 1 258 ? -19.505 20.409 -12.932 1.00 17.58 219 LEU A N 1
ATOM 1603 C CA . LEU A 1 258 ? -19.830 19.607 -11.793 1.00 17.29 219 LEU A CA 1
ATOM 1604 C C . LEU A 1 258 ? -20.207 20.549 -10.609 1.00 19.81 219 LEU A C 1
ATOM 1605 O O . LEU A 1 258 ? -21.140 20.247 -9.857 1.00 18.86 219 LEU A O 1
ATOM 1610 N N . ILE A 1 259 ? -19.506 21.671 -10.470 1.00 18.79 220 ILE A N 1
ATOM 1611 C CA . ILE A 1 259 ? -19.816 22.590 -9.326 1.00 21.19 220 ILE A CA 1
ATOM 1612 C C . ILE A 1 259 ? -21.240 23.155 -9.493 1.00 21.88 220 ILE A C 1
ATOM 1613 O O . ILE A 1 259 ? -22.043 23.147 -8.529 1.00 22.04 220 ILE A O 1
ATOM 1618 N N . THR A 1 260 ? -21.575 23.521 -10.721 1.00 22.17 221 THR A N 1
ATOM 1619 C CA . THR A 1 260 ? -22.873 24.158 -11.033 1.00 24.92 221 THR A CA 1
ATOM 1620 C C . THR A 1 260 ? -24.030 23.181 -11.016 1.00 24.95 221 THR A C 1
ATOM 1621 O O . THR A 1 260 ? -25.158 23.501 -10.529 1.00 25.06 221 THR A O 1
ATOM 1625 N N . ASP A 1 261 ? -23.800 21.960 -11.460 1.00 23.30 222 ASP A N 1
ATOM 1626 C CA . ASP A 1 261 ? -24.943 21.072 -11.818 1.00 23.19 222 ASP A CA 1
ATOM 1627 C C . ASP A 1 261 ? -25.244 20.038 -10.776 1.00 21.86 222 ASP A C 1
ATOM 1628 O O . ASP A 1 261 ? -26.201 19.279 -10.931 1.00 21.26 222 ASP A O 1
ATOM 1633 N N . THR A 1 262 ? -24.407 19.930 -9.746 1.00 19.92 223 THR A N 1
ATOM 1634 C CA . THR A 1 262 ? -24.484 18.846 -8.773 1.00 19.42 223 THR A CA 1
ATOM 1635 C C . THR A 1 262 ? -24.345 19.377 -7.354 1.00 18.54 223 THR A C 1
ATOM 1636 O O . THR A 1 262 ? -23.906 20.517 -7.145 1.00 19.26 223 THR A O 1
ATOM 1640 N N . ASP A 1 263 ? -24.590 18.494 -6.390 1.00 19.04 224 ASP A N 1
ATOM 1641 C CA . ASP A 1 263 ? -24.418 18.813 -4.974 1.00 21.10 224 ASP A CA 1
ATOM 1642 C C . ASP A 1 263 ? -23.134 18.152 -4.428 1.00 20.34 224 ASP A C 1
ATOM 1643 O O . ASP A 1 263 ? -22.962 17.893 -3.260 1.00 18.94 224 ASP A O 1
ATOM 1648 N N . LEU A 1 264 ? -22.205 17.846 -5.316 1.00 19.88 225 LEU A N 1
ATOM 1649 C CA . LEU A 1 264 ? -20.945 17.265 -4.861 1.00 18.25 225 LEU A CA 1
ATOM 1650 C C . LEU A 1 264 ? -20.257 18.265 -3.903 1.00 17.93 225 LEU A C 1
ATOM 1651 O O . LEU A 1 264 ? -20.242 19.483 -4.137 1.00 17.76 225 LEU A O 1
ATOM 1656 N N . THR A 1 265 ? -19.628 17.704 -2.865 1.00 20.99 226 THR A N 1
ATOM 1657 C CA . THR A 1 265 ? -18.869 18.481 -1.900 1.00 21.50 226 THR A CA 1
ATOM 1658 C C . THR A 1 265 ? -17.529 18.861 -2.436 1.00 22.38 226 THR A C 1
ATOM 1659 O O . THR A 1 265 ? -17.075 18.287 -3.433 1.00 18.83 226 THR A O 1
ATOM 1663 N N . ASP A 1 266 ? -16.861 19.774 -1.734 1.00 21.37 227 ASP A N 1
ATOM 1664 C CA . ASP A 1 266 ? -15.511 20.155 -2.140 1.00 22.70 227 ASP A CA 1
ATOM 1665 C C . ASP A 1 266 ? -14.567 18.953 -2.122 1.00 22.60 227 ASP A C 1
ATOM 1666 O O . ASP A 1 266 ? -13.785 18.780 -3.056 1.00 22.80 227 ASP A O 1
ATOM 1671 N N . GLU A 1 267 ? -14.648 18.137 -1.088 1.00 22.03 228 GLU A N 1
ATOM 1672 C CA . GLU A 1 267 ? -13.896 16.875 -1.007 1.00 22.26 228 GLU A CA 1
ATOM 1673 C C . GLU A 1 267 ? -14.142 15.906 -2.203 1.00 21.07 228 GLU A C 1
ATOM 1674 O O . GLU A 1 267 ? -13.194 15.309 -2.744 1.00 18.57 228 GLU A O 1
ATOM 1680 N N . GLU A 1 268 ? -15.405 15.703 -2.524 1.00 19.61 229 GLU A N 1
ATOM 1681 C CA . GLU A 1 268 ? -15.814 14.859 -3.665 1.00 18.73 229 GLU A CA 1
ATOM 1682 C C . GLU A 1 268 ? -15.265 15.426 -4.956 1.00 17.33 229 GLU A C 1
ATOM 1683 O O . GLU A 1 268 ? -14.741 14.643 -5.799 1.00 15.76 229 GLU A O 1
ATOM 1689 N N . LEU A 1 269 ? -15.386 16.750 -5.147 1.00 14.76 230 LEU A N 1
ATOM 1690 C CA . LEU A 1 269 ? -14.887 17.360 -6.332 1.00 15.46 230 LEU A CA 1
ATOM 1691 C C . LEU A 1 269 ? -13.386 17.251 -6.479 1.00 17.18 230 LEU A C 1
ATOM 1692 O O . LEU A 1 269 ? -12.877 17.069 -7.568 1.00 13.76 230 LEU A O 1
ATOM 1697 N N . THR A 1 270 ? -12.698 17.415 -5.360 1.00 15.79 231 THR A N 1
ATOM 1698 C CA . THR A 1 270 ? -11.247 17.301 -5.315 1.00 15.72 231 THR A CA 1
ATOM 1699 C C . THR A 1 270 ? -10.754 15.889 -5.689 1.00 14.52 231 THR A C 1
ATOM 1700 O O . THR A 1 270 ? -9.846 15.766 -6.561 1.00 13.80 231 THR A O 1
ATOM 1704 N N . ASN A 1 271 ? -11.436 14.855 -5.203 1.00 13.47 232 ASN A N 1
ATOM 1705 C CA . ASN A 1 271 ? -11.055 13.469 -5.524 1.00 15.11 232 ASN A CA 1
ATOM 1706 C C . ASN A 1 271 ? -11.389 13.100 -6.975 1.00 15.39 232 ASN A C 1
ATOM 1707 O O . ASN A 1 271 ? -10.576 12.482 -7.653 1.00 14.10 232 ASN A O 1
ATOM 1712 N N . ILE A 1 272 ? -12.563 13.537 -7.463 1.00 13.52 233 ILE A N 1
ATOM 1713 C CA . ILE A 1 272 ? -12.919 13.342 -8.874 1.00 13.14 233 ILE A CA 1
ATOM 1714 C C . ILE A 1 272 ? -11.941 13.998 -9.768 1.00 12.20 233 ILE A C 1
ATOM 1715 O O . ILE A 1 272 ? -11.411 13.382 -10.750 1.00 14.22 233 ILE A O 1
ATOM 1720 N N . ALA A 1 273 ? -11.600 15.254 -9.432 1.00 13.11 234 ALA A N 1
ATOM 1721 C CA . ALA A 1 273 ? -10.703 16.017 -10.320 1.00 13.44 234 ALA A CA 1
ATOM 1722 C C . ALA A 1 273 ? -9.315 15.313 -10.322 1.00 13.54 234 ALA A C 1
ATOM 1723 O O . ALA A 1 273 ? -8.622 15.293 -11.358 1.00 13.55 234 ALA A O 1
ATOM 1725 N N . LEU A 1 274 ? -8.908 14.867 -9.164 1.00 12.87 235 LEU A N 1
ATOM 1726 C CA . LEU A 1 274 ? -7.571 14.199 -9.036 1.00 14.83 235 LEU A CA 1
ATOM 1727 C C . LEU A 1 274 ? -7.533 12.923 -9.889 1.00 13.84 235 LEU A C 1
ATOM 1728 O O . LEU A 1 274 ? -6.570 12.714 -10.680 1.00 11.70 235 LEU A O 1
ATOM 1733 N N . ILE A 1 275 ? -8.596 12.091 -9.799 1.00 12.08 236 ILE A N 1
ATOM 1734 C CA . ILE A 1 275 ? -8.683 10.920 -10.624 1.00 12.90 236 ILE A CA 1
ATOM 1735 C C . ILE A 1 275 ? -8.606 11.261 -12.112 1.00 12.13 236 ILE A C 1
ATOM 1736 O O . ILE A 1 275 ? -7.861 10.605 -12.897 1.00 13.02 236 ILE A O 1
ATOM 1741 N N . LEU A 1 276 ? -9.350 12.265 -12.562 1.00 13.29 237 LEU A N 1
ATOM 1742 C CA . LEU A 1 276 ? -9.381 12.634 -13.982 1.00 11.36 237 LEU A CA 1
ATOM 1743 C C . LEU A 1 276 ? -8.021 13.202 -14.440 1.00 12.54 237 LEU A C 1
ATOM 1744 O O . LEU A 1 276 ? -7.556 12.950 -15.577 1.00 13.31 237 LEU A O 1
ATOM 1749 N N . LEU A 1 277 ? -7.405 13.985 -13.578 1.00 11.21 238 LEU A N 1
ATOM 1750 C CA . LEU A 1 277 ? -6.143 14.637 -13.910 1.00 12.38 238 LEU A CA 1
ATOM 1751 C C . LEU A 1 277 ? -5.039 13.566 -14.113 1.00 12.93 238 LEU A C 1
ATOM 1752 O O . LEU A 1 277 ? -4.202 13.637 -15.099 1.00 13.71 238 LEU A O 1
ATOM 1757 N N . VAL A 1 278 ? -5.043 12.598 -13.230 1.00 13.38 239 VAL A N 1
ATOM 1758 C CA . VAL A 1 278 ? -4.076 11.432 -13.335 1.00 13.24 239 VAL A CA 1
ATOM 1759 C C . VAL A 1 278 ? -4.346 10.630 -14.618 1.00 14.45 239 VAL A C 1
ATOM 1760 O O . VAL A 1 278 ? -3.449 10.384 -15.436 1.00 13.98 239 VAL A O 1
ATOM 1764 N N . ALA A 1 279 ? -5.596 10.254 -14.825 1.00 14.04 240 ALA A N 1
ATOM 1765 C CA . ALA A 1 279 ? -5.906 9.441 -16.009 1.00 15.81 240 ALA A CA 1
ATOM 1766 C C . ALA A 1 279 ? -5.629 10.155 -17.306 1.00 16.57 240 ALA A C 1
ATOM 1767 O O . ALA A 1 279 ? -4.975 9.545 -18.219 1.00 17.75 240 ALA A O 1
ATOM 1769 N N . GLY A 1 280 ? -5.848 11.483 -17.351 1.00 14.57 241 GLY A N 1
ATOM 1770 C CA . GLY A 1 280 ? -5.548 12.238 -18.524 1.00 16.56 241 GLY A CA 1
ATOM 1771 C C . GLY A 1 280 ? -4.057 12.408 -18.820 1.00 17.04 241 GLY A C 1
ATOM 1772 O O . GLY A 1 280 ? -3.666 12.699 -19.938 1.00 18.02 241 GLY A O 1
ATOM 1773 N N . HIS A 1 281 ? -3.234 12.316 -17.784 1.00 16.13 242 HIS A N 1
ATOM 1774 C CA . HIS A 1 281 ? -1.803 12.462 -17.971 1.00 16.01 242 HIS A CA 1
ATOM 1775 C C . HIS A 1 281 ? -1.074 11.167 -18.167 1.00 18.06 242 HIS A C 1
ATOM 1776 O O . HIS A 1 281 ? 0.140 11.193 -18.424 1.00 16.82 242 HIS A O 1
ATOM 1783 N N . GLU A 1 282 ? -1.733 10.047 -17.996 1.00 16.20 243 GLU A N 1
ATOM 1784 C CA . GLU A 1 282 ? -1.017 8.773 -17.988 1.00 16.53 243 GLU A CA 1
ATOM 1785 C C . GLU A 1 282 ? -1.560 7.693 -18.959 1.00 15.71 243 GLU A C 1
ATOM 1786 O O . GLU A 1 282 ? -1.138 6.528 -18.899 1.00 18.42 243 GLU A O 1
ATOM 1792 N N . THR A 1 283 ? -2.443 8.081 -19.858 1.00 14.26 244 THR A N 1
ATOM 1793 C CA . THR A 1 283 ? -3.075 7.157 -20.761 1.00 14.47 244 THR A CA 1
ATOM 1794 C C . THR A 1 283 ? -2.742 7.497 -22.197 1.00 13.66 244 THR A C 1
ATOM 1795 O O . THR A 1 283 ? -1.981 6.812 -22.864 1.00 13.00 244 THR A O 1
ATOM 1799 N N . THR A 1 284 ? -3.254 8.614 -22.638 1.00 12.79 245 THR A N 1
ATOM 1800 C CA . THR A 1 284 ? -3.169 9.018 -24.025 1.00 12.11 245 THR A CA 1
ATOM 1801 C C . THR A 1 284 ? -1.710 9.239 -24.410 1.00 11.67 245 THR A C 1
ATOM 1802 O O . THR A 1 284 ? -1.295 8.827 -25.480 1.00 10.59 245 THR A O 1
ATOM 1806 N N . ALA A 1 285 ? -0.973 9.839 -23.512 1.00 10.97 246 ALA A N 1
ATOM 1807 C CA . ALA A 1 285 ? 0.431 10.115 -23.818 1.00 10.64 246 ALA A CA 1
ATOM 1808 C C . ALA A 1 285 ? 1.180 8.834 -24.073 1.00 12.13 246 ALA A C 1
ATOM 1809 O O . ALA A 1 285 ? 2.004 8.728 -25.013 1.00 11.77 246 ALA A O 1
ATOM 1811 N N . ASN A 1 286 ? 0.908 7.824 -23.262 1.00 10.83 247 ASN A N 1
ATOM 1812 C CA . ASN A 1 286 ? 1.549 6.533 -23.487 1.00 13.28 247 ASN A CA 1
ATOM 1813 C C . ASN A 1 286 ? 1.154 5.858 -24.797 1.00 14.03 247 ASN A C 1
ATOM 1814 O O . ASN A 1 286 ? 2.025 5.273 -25.471 1.00 12.29 247 ASN A O 1
ATOM 1819 N N . MET A 1 287 ? -0.135 5.902 -25.172 1.00 12.11 248 MET A N 1
ATOM 1820 C CA . MET A 1 287 ? -0.537 5.500 -26.508 1.00 11.52 248 MET A CA 1
ATOM 1821 C C . MET A 1 287 ? 0.128 6.272 -27.631 1.00 10.77 248 MET A C 1
ATOM 1822 O O . MET A 1 287 ? 0.494 5.651 -28.650 1.00 11.49 248 MET A O 1
ATOM 1827 N N . LEU A 1 288 ? 0.287 7.595 -27.504 1.00 11.04 249 LEU A N 1
ATOM 1828 C CA . LEU A 1 288 ? 0.813 8.342 -28.621 1.00 8.67 249 LEU A CA 1
ATOM 1829 C C . LEU A 1 288 ? 2.274 7.882 -28.814 1.00 10.51 249 LEU A C 1
ATOM 1830 O O . LEU A 1 288 ? 2.722 7.704 -29.954 1.00 11.73 249 LEU A O 1
ATOM 1835 N N . GLY A 1 289 ? 2.999 7.820 -27.721 1.00 10.80 250 GLY A N 1
ATOM 1836 C CA . GLY A 1 289 ? 4.451 7.430 -27.798 1.00 11.18 250 GLY A CA 1
ATOM 1837 C C . GLY A 1 289 ? 4.706 5.986 -28.250 1.00 8.78 250 GLY A C 1
ATOM 1838 O O . GLY A 1 289 ? 5.444 5.731 -29.232 1.00 11.79 250 GLY A O 1
ATOM 1839 N N . LEU A 1 290 ? 4.042 5.023 -27.605 1.00 10.94 251 LEU A N 1
ATOM 1840 C CA . LEU A 1 290 ? 4.211 3.640 -27.979 1.00 9.30 251 LEU A CA 1
ATOM 1841 C C . LEU A 1 290 ? 3.562 3.325 -29.277 1.00 10.68 251 LEU A C 1
ATOM 1842 O O . LEU A 1 290 ? 4.059 2.549 -30.058 1.00 10.99 251 LEU A O 1
ATOM 1847 N N . GLY A 1 291 ? 2.384 3.897 -29.566 1.00 10.63 252 GLY A N 1
ATOM 1848 C CA . GLY A 1 291 ? 1.808 3.775 -30.890 1.00 10.47 252 GLY A CA 1
ATOM 1849 C C . GLY A 1 291 ? 2.679 4.274 -32.030 1.00 8.30 252 GLY A C 1
ATOM 1850 O O . GLY A 1 291 ? 2.682 3.701 -33.146 1.00 9.40 252 GLY A O 1
ATOM 1851 N N . THR A 1 292 ? 3.370 5.414 -31.838 1.00 9.93 253 THR A N 1
ATOM 1852 C CA . THR A 1 292 ? 4.202 5.950 -32.853 1.00 10.27 253 THR A CA 1
ATOM 1853 C C . THR A 1 292 ? 5.365 4.918 -33.116 1.00 10.30 253 THR A C 1
ATOM 1854 O O . THR A 1 292 ? 5.686 4.644 -34.255 1.00 10.95 253 THR A O 1
ATOM 1858 N N . PHE A 1 293 ? 5.931 4.406 -32.060 1.00 11.55 254 PHE A N 1
ATOM 1859 C CA . PHE A 1 293 ? 7.043 3.445 -32.093 1.00 9.58 254 PHE A CA 1
ATOM 1860 C C . PHE A 1 293 ? 6.506 2.237 -32.861 1.00 11.82 254 PHE A C 1
ATOM 1861 O O . PHE A 1 293 ? 7.103 1.743 -33.785 1.00 11.53 254 PHE A O 1
ATOM 1869 N N . ALA A 1 294 ? 5.301 1.787 -32.515 1.00 10.52 255 ALA A N 1
ATOM 1870 C CA . ALA A 1 294 ? 4.773 0.590 -33.225 1.00 11.31 255 ALA A CA 1
ATOM 1871 C C . ALA A 1 294 ? 4.594 0.840 -34.691 1.00 11.92 255 ALA A C 1
ATOM 1872 O O . ALA A 1 294 ? 4.877 -0.059 -35.551 1.00 15.33 255 ALA A O 1
ATOM 1874 N N . LEU A 1 295 ? 4.067 1.998 -35.049 1.00 10.69 256 LEU A N 1
ATOM 1875 C CA . LEU A 1 295 ? 3.892 2.363 -36.459 1.00 10.84 256 LEU A CA 1
ATOM 1876 C C . LEU A 1 295 ? 5.225 2.487 -37.208 1.00 13.14 256 LEU A C 1
ATOM 1877 O O . LEU A 1 295 ? 5.295 2.066 -38.362 1.00 13.37 256 LEU A O 1
ATOM 1882 N N . LEU A 1 296 ? 6.257 3.057 -36.559 1.00 12.68 257 LEU A N 1
ATOM 1883 C CA . LEU A 1 296 ? 7.566 3.122 -37.193 1.00 12.87 257 LEU A CA 1
ATOM 1884 C C . LEU A 1 296 ? 8.147 1.737 -37.459 1.00 15.09 257 LEU A C 1
ATOM 1885 O O . LEU A 1 296 ? 8.845 1.543 -38.465 1.00 15.32 257 LEU A O 1
ATOM 1890 N N . GLN A 1 297 ? 7.880 0.813 -36.533 1.00 15.35 258 GLN A N 1
ATOM 1891 C CA . GLN A 1 297 ? 8.357 -0.582 -36.640 1.00 15.71 258 GLN A CA 1
ATOM 1892 C C . GLN A 1 297 ? 7.511 -1.422 -37.604 1.00 17.43 258 GLN A C 1
ATOM 1893 O O . GLN A 1 297 ? 7.944 -2.512 -38.034 1.00 16.63 258 GLN A O 1
ATOM 1899 N N . HIS A 1 298 ? 6.311 -0.953 -37.955 1.00 15.52 259 HIS A N 1
ATOM 1900 C CA . HIS A 1 298 ? 5.415 -1.621 -38.897 1.00 17.86 259 HIS A CA 1
ATOM 1901 C C . HIS A 1 298 ? 4.983 -0.677 -39.972 1.00 19.13 259 HIS A C 1
ATOM 1902 O O . HIS A 1 298 ? 3.796 -0.326 -40.104 1.00 18.40 259 HIS A O 1
ATOM 1909 N N . PRO A 1 299 ? 5.940 -0.216 -40.772 1.00 18.96 260 PRO A N 1
ATOM 1910 C CA . PRO A 1 299 ? 5.690 0.978 -41.569 1.00 20.39 260 PRO A CA 1
ATOM 1911 C C . PRO A 1 299 ? 4.628 0.801 -42.655 1.00 21.09 260 PRO A C 1
ATOM 1912 O O . PRO A 1 299 ? 3.993 1.748 -43.102 1.00 19.55 260 PRO A O 1
ATOM 1916 N N . GLU A 1 300 ? 4.417 -0.437 -43.078 1.00 21.55 261 GLU A N 1
ATOM 1917 C CA . GLU A 1 300 ? 3.340 -0.733 -44.028 1.00 22.85 261 GLU A CA 1
ATOM 1918 C C . GLU A 1 300 ? 1.941 -0.396 -43.440 1.00 21.82 261 GLU A C 1
ATOM 1919 O O . GLU A 1 300 ? 1.004 -0.132 -44.195 1.00 22.07 261 GLU A O 1
ATOM 1925 N N . GLN A 1 301 ? 1.795 -0.363 -42.113 1.00 17.83 262 GLN A N 1
ATOM 1926 C CA . GLN A 1 301 ? 0.489 0.057 -41.540 1.00 16.62 262 GLN A CA 1
ATOM 1927 C C . GLN A 1 301 ? 0.187 1.554 -41.597 1.00 18.88 262 GLN A C 1
ATOM 1928 O O . GLN A 1 301 ? -0.952 1.962 -41.401 1.00 17.82 262 GLN A O 1
ATOM 1934 N N . ILE A 1 302 ? 1.211 2.426 -41.794 1.00 17.19 263 ILE A N 1
ATOM 1935 C CA . ILE A 1 302 ? 0.960 3.839 -41.826 1.00 18.33 263 ILE A CA 1
ATOM 1936 C C . ILE A 1 302 ? -0.086 4.176 -42.865 1.00 17.48 263 ILE A C 1
ATOM 1937 O O . ILE A 1 302 ? -0.947 5.043 -42.593 1.00 20.99 263 ILE A O 1
ATOM 1942 N N . ALA A 1 303 ? -0.065 3.520 -44.001 1.00 19.21 264 ALA A N 1
ATOM 1943 C CA . ALA A 1 303 ? -1.027 3.787 -45.068 1.00 21.74 264 ALA A CA 1
ATOM 1944 C C . ALA A 1 303 ? -2.446 3.426 -44.668 1.00 23.38 264 ALA A C 1
ATOM 1945 O O . ALA A 1 303 ? -3.396 3.810 -45.361 1.00 22.63 264 ALA A O 1
ATOM 1947 N N . ASN A 1 304 ? -2.581 2.657 -43.582 1.00 22.02 265 ASN A N 1
ATOM 1948 C CA . ASN A 1 304 ? -3.919 2.250 -43.081 1.00 22.72 265 ASN A CA 1
ATOM 1949 C C . ASN A 1 304 ? -4.445 3.061 -41.941 1.00 21.60 265 ASN A C 1
ATOM 1950 O O . ASN A 1 304 ? -5.470 2.727 -41.375 1.00 21.52 265 ASN A O 1
ATOM 1955 N N . LEU A 1 305 ? -3.798 4.185 -41.636 1.00 21.30 266 LEU A N 1
ATOM 1956 C CA . LEU A 1 305 ? -4.135 4.994 -40.484 1.00 21.79 266 LEU A CA 1
ATOM 1957 C C . LEU A 1 305 ? -5.508 5.639 -40.583 1.00 22.73 266 LEU A C 1
ATOM 1958 O O . LEU A 1 305 ? -6.138 5.929 -39.583 1.00 20.46 266 LEU A O 1
ATOM 1963 N N . ASP A 1 306 ? -5.981 5.901 -41.795 1.00 20.70 267 ASP A N 1
ATOM 1964 C CA . ASP A 1 306 ? -7.351 6.423 -41.943 1.00 23.05 267 ASP A CA 1
ATOM 1965 C C . ASP A 1 306 ? -8.442 5.329 -41.875 1.00 21.51 267 ASP A C 1
ATOM 1966 O O . ASP A 1 306 ? -9.652 5.640 -41.988 1.00 21.18 267 ASP A O 1
ATOM 1971 N N . SER A 1 307 ? -8.059 4.086 -41.668 1.00 20.01 268 SER A N 1
ATOM 1972 C CA . SER A 1 307 ? -9.099 3.065 -41.502 1.00 19.93 268 SER A CA 1
ATOM 1973 C C . SER A 1 307 ? -9.957 3.416 -40.294 1.00 19.83 268 SER A C 1
ATOM 1974 O O . SER A 1 307 ? -9.474 3.936 -39.279 1.00 18.46 268 SER A O 1
ATOM 1977 N N . PRO A 1 308 ? -11.262 3.128 -40.366 1.00 20.65 269 PRO A N 1
ATOM 1978 C CA . PRO A 1 308 ? -12.124 3.570 -39.239 1.00 18.99 269 PRO A CA 1
ATOM 1979 C C . PRO A 1 308 ? -11.799 3.030 -37.904 1.00 16.54 269 PRO A C 1
ATOM 1980 O O . PRO A 1 308 ? -11.977 3.726 -36.904 1.00 16.15 269 PRO A O 1
ATOM 1984 N N . ASP A 1 309 ? -11.279 1.813 -37.850 1.00 15.72 270 ASP A N 1
ATOM 1985 C CA . ASP A 1 309 ? -10.984 1.197 -36.575 1.00 15.82 270 ASP A CA 1
ATOM 1986 C C . ASP A 1 309 ? -9.457 1.208 -36.286 1.00 14.30 270 ASP A C 1
ATOM 1987 O O . ASP A 1 309 ? -9.013 0.490 -35.424 1.00 14.11 270 ASP A O 1
ATOM 1992 N N . ALA A 1 310 ? -8.679 1.980 -37.007 1.00 14.61 271 ALA A N 1
ATOM 1993 C CA . ALA A 1 310 ? -7.214 2.016 -36.757 1.00 13.52 271 ALA A CA 1
ATOM 1994 C C . ALA A 1 310 ? -6.803 2.301 -35.332 1.00 12.10 271 ALA A C 1
ATOM 1995 O O . ALA A 1 310 ? -5.859 1.660 -34.809 1.00 11.61 271 ALA A O 1
ATOM 1997 N N . VAL A 1 311 ? -7.447 3.272 -34.721 1.00 11.36 272 VAL A N 1
ATOM 1998 C CA . VAL A 1 311 ? -7.127 3.613 -33.285 1.00 10.62 272 VAL A CA 1
ATOM 1999 C C . VAL A 1 311 ? -7.494 2.408 -32.390 1.00 10.54 272 VAL A C 1
ATOM 2000 O O . VAL A 1 311 ? -6.818 2.052 -31.449 1.00 10.45 272 VAL A O 1
ATOM 2004 N N . GLU A 1 312 ? -8.645 1.760 -32.637 1.00 9.67 273 GLU A N 1
ATOM 2005 C CA . GLU A 1 312 ? -9.002 0.570 -31.932 1.00 9.56 273 GLU A CA 1
ATOM 2006 C C . GLU A 1 312 ? -7.969 -0.532 -32.052 1.00 8.67 273 GLU A C 1
ATOM 2007 O O . GLU A 1 312 ? -7.665 -1.217 -31.080 1.00 9.09 273 GLU A O 1
ATOM 2013 N N . GLU A 1 313 ? -7.419 -0.700 -33.235 1.00 9.92 274 GLU A N 1
ATOM 2014 C CA . GLU A 1 313 ? -6.403 -1.752 -33.405 1.00 10.67 274 GLU A CA 1
ATOM 2015 C C . GLU A 1 313 ? -5.138 -1.394 -32.597 1.00 11.21 274 GLU A C 1
ATOM 2016 O O . GLU A 1 313 ? -4.556 -2.252 -32.011 1.00 13.15 274 GLU A O 1
ATOM 2022 N N . LEU A 1 314 ? -4.676 -0.153 -32.629 1.00 11.23 275 LEU A N 1
ATOM 2023 C CA . LEU A 1 314 ? -3.543 0.253 -31.781 1.00 9.61 275 LEU A CA 1
ATOM 2024 C C . LEU A 1 314 ? -3.828 0.022 -30.305 1.00 9.33 275 LEU A C 1
ATOM 2025 O O . LEU A 1 314 ? -3.004 -0.520 -29.570 1.00 10.63 275 LEU A O 1
ATOM 2030 N N . LEU A 1 315 ? -5.050 0.336 -29.837 1.00 9.34 276 LEU A N 1
ATOM 2031 C CA . LEU A 1 315 ? -5.414 0.065 -28.487 1.00 9.36 276 LEU A CA 1
ATOM 2032 C C . LEU A 1 315 ? -5.272 -1.454 -28.134 1.00 9.68 276 LEU A C 1
ATOM 2033 O O . LEU A 1 315 ? -4.724 -1.828 -27.100 1.00 12.24 276 LEU A O 1
ATOM 2038 N N . ARG A 1 316 ? -5.888 -2.318 -28.966 1.00 9.97 277 ARG A N 1
ATOM 2039 C CA . ARG A 1 316 ? -5.843 -3.771 -28.772 1.00 9.74 277 ARG A CA 1
ATOM 2040 C C . ARG A 1 316 ? -4.397 -4.273 -28.756 1.00 9.32 277 ARG A C 1
ATOM 2041 O O . ARG A 1 316 ? -3.978 -4.937 -27.848 1.00 11.06 277 ARG A O 1
ATOM 2049 N N . TYR A 1 317 ? -3.676 -3.930 -29.809 1.00 11.03 278 TYR A N 1
ATOM 2050 C CA . TYR A 1 317 ? -2.298 -4.431 -30.014 1.00 10.80 278 TYR A CA 1
ATOM 2051 C C . TYR A 1 317 ? -1.378 -4.012 -28.878 1.00 12.92 278 TYR A C 1
ATOM 2052 O O . TYR A 1 317 ? -0.517 -4.803 -28.379 1.00 11.97 278 TYR A O 1
ATOM 2061 N N . LEU A 1 318 ? -1.532 -2.806 -28.367 1.00 12.36 279 LEU A N 1
ATOM 2062 C CA . LEU A 1 318 ? -0.584 -2.323 -27.373 1.00 13.12 279 LEU A CA 1
ATOM 2063 C C . LEU A 1 318 ? -0.994 -2.559 -25.953 1.00 12.46 279 LEU A C 1
ATOM 2064 O O . LEU A 1 318 ? -0.122 -2.646 -25.087 1.00 13.46 279 LEU A O 1
ATOM 2069 N N . SER A 1 319 ? -2.321 -2.542 -25.670 1.00 12.35 280 SER A N 1
ATOM 2070 C CA . SER A 1 319 ? -2.849 -2.863 -24.342 1.00 12.11 280 SER A CA 1
ATOM 2071 C C . SER A 1 319 ? -2.020 -2.285 -23.171 1.00 13.02 280 SER A C 1
ATOM 2072 O O . SER A 1 319 ? -1.477 -2.990 -22.283 1.00 13.25 280 SER A O 1
ATOM 2075 N N . ILE A 1 320 ? -2.007 -0.947 -23.117 1.00 12.83 281 ILE A N 1
ATOM 2076 C CA . ILE A 1 320 ? -1.078 -0.259 -22.170 1.00 13.96 281 ILE A CA 1
ATOM 2077 C C . ILE A 1 320 ? -1.416 -0.441 -20.687 1.00 13.39 281 ILE A C 1
ATOM 2078 O O . ILE A 1 320 ? -0.514 -0.361 -19.866 1.00 14.52 281 ILE A O 1
ATOM 2083 N N . VAL A 1 321 ? -2.696 -0.789 -20.352 1.00 11.83 282 VAL A N 1
ATOM 2084 C CA . VAL A 1 321 ? -3.050 -1.118 -18.994 1.00 12.04 282 VAL A CA 1
ATOM 2085 C C . VAL A 1 321 ? -2.702 -2.570 -18.820 1.00 14.35 282 VAL A C 1
ATOM 2086 O O . VAL A 1 321 ? -3.488 -3.479 -19.097 1.00 15.21 282 VAL A O 1
ATOM 2090 N N . HIS A 1 322 ? -1.422 -2.798 -18.526 1.00 12.68 283 HIS A N 1
ATOM 2091 C CA . HIS A 1 322 ? -0.808 -4.079 -18.855 1.00 12.70 283 HIS A CA 1
ATOM 2092 C C . HIS A 1 322 ? -0.507 -5.032 -17.739 1.00 13.20 283 HIS A C 1
ATOM 2093 O O . HIS A 1 322 ? -0.163 -6.132 -18.027 1.00 15.64 283 HIS A O 1
ATOM 2100 N N . LEU A 1 323 ? -0.625 -4.626 -16.490 1.00 15.88 284 LEU A N 1
ATOM 2101 C CA . LEU A 1 323 ? -0.236 -5.443 -15.321 1.00 16.92 284 LEU A CA 1
ATOM 2102 C C . LEU A 1 323 ? -1.402 -5.749 -14.366 1.00 17.41 284 LEU A C 1
ATOM 2103 O O . LEU A 1 323 ? -1.644 -5.038 -13.424 1.00 18.08 284 LEU A O 1
ATOM 2108 N N . GLY A 1 324 ? -2.094 -6.858 -14.606 1.00 17.61 285 GLY A N 1
ATOM 2109 C CA . GLY A 1 324 ? -3.044 -7.367 -13.665 1.00 18.29 285 GLY A CA 1
ATOM 2110 C C . GLY A 1 324 ? -4.244 -6.482 -13.374 1.00 18.96 285 GLY A C 1
ATOM 2111 O O . GLY A 1 324 ? -4.884 -6.619 -12.329 1.00 19.26 285 GLY A O 1
ATOM 2112 N N . THR A 1 325 ? -4.631 -5.628 -14.338 1.00 18.34 286 THR A N 1
ATOM 2113 C CA . THR A 1 325 ? -5.769 -4.715 -14.223 1.00 17.88 286 THR A CA 1
ATOM 2114 C C . THR A 1 325 ? -6.662 -4.883 -15.452 1.00 17.41 286 THR A C 1
ATOM 2115 O O . THR A 1 325 ? -6.130 -4.995 -16.547 1.00 16.84 286 THR A O 1
ATOM 2119 N N . PRO A 1 326 ? -7.988 -4.880 -15.299 1.00 17.99 287 PRO A N 1
ATOM 2120 C CA . PRO A 1 326 ? -8.742 -4.749 -14.031 1.00 17.68 287 PRO A CA 1
ATOM 2121 C C . PRO A 1 326 ? -8.522 -5.937 -13.111 1.00 17.33 287 PRO A C 1
ATOM 2122 O O . PRO A 1 326 ? -8.127 -7.004 -13.579 1.00 18.26 287 PRO A O 1
ATOM 2126 N N . ASN A 1 327 ? -8.697 -5.735 -11.805 1.00 17.59 288 ASN A N 1
ATOM 2127 C CA . ASN A 1 327 ? -8.748 -6.865 -10.867 1.00 17.49 288 ASN A CA 1
ATOM 2128 C C . ASN A 1 327 ? -9.881 -6.660 -9.922 1.00 18.58 288 ASN A C 1
ATOM 2129 O O . ASN A 1 327 ? -10.249 -5.508 -9.626 1.00 17.09 288 ASN A O 1
ATOM 2134 N N . ARG A 1 328 ? -10.482 -7.769 -9.477 1.00 19.02 289 ARG A N 1
ATOM 2135 C CA . ARG A 1 328 ? -11.775 -7.737 -8.784 1.00 19.98 289 ARG A CA 1
ATOM 2136 C C . ARG A 1 328 ? -11.788 -8.897 -7.780 1.00 20.72 289 ARG A C 1
ATOM 2137 O O . ARG A 1 328 ? -11.045 -9.862 -7.943 1.00 22.20 289 ARG A O 1
ATOM 2145 N N . ALA A 1 329 ? -12.560 -8.757 -6.707 1.00 23.62 290 ALA A N 1
ATOM 2146 C CA . ALA A 1 329 ? -12.726 -9.838 -5.664 1.00 23.47 290 ALA A CA 1
ATOM 2147 C C . ALA A 1 329 ? -14.020 -10.584 -5.894 1.00 23.96 290 ALA A C 1
ATOM 2148 O O . ALA A 1 329 ? -15.038 -9.958 -6.133 1.00 24.48 290 ALA A O 1
ATOM 2150 N N . ALA A 1 330 ? -14.031 -11.925 -5.838 1.00 26.13 291 ALA A N 1
ATOM 2151 C CA . ALA A 1 330 ? -15.333 -12.649 -5.939 1.00 27.42 291 ALA A CA 1
ATOM 2152 C C . ALA A 1 330 ? -16.112 -12.443 -4.590 1.00 29.85 291 ALA A C 1
ATOM 2153 O O . ALA A 1 330 ? -15.531 -12.635 -3.500 1.00 31.02 291 ALA A O 1
ATOM 2155 N N . LEU A 1 331 ? -17.352 -11.991 -4.693 1.00 31.49 292 LEU A N 1
ATOM 2156 C CA . LEU A 1 331 ? -18.274 -11.889 -3.560 1.00 33.91 292 LEU A CA 1
ATOM 2157 C C . LEU A 1 331 ? -18.994 -13.254 -3.283 1.00 35.81 292 LEU A C 1
ATOM 2158 O O . LEU A 1 331 ? -19.469 -13.489 -2.159 1.00 36.40 292 LEU A O 1
ATOM 2163 N N . GLU A 1 332 ? -19.105 -14.096 -4.306 1.00 36.81 293 GLU A N 1
ATOM 2164 C CA . GLU A 1 332 ? -19.621 -15.496 -4.192 1.00 39.24 293 GLU A CA 1
ATOM 2165 C C . GLU A 1 332 ? -18.662 -16.372 -4.964 1.00 39.67 293 GLU A C 1
ATOM 2166 O O . GLU A 1 332 ? -17.880 -15.865 -5.767 1.00 40.04 293 GLU A O 1
ATOM 2172 N N . ASP A 1 333 ? -18.750 -17.679 -4.761 1.00 39.95 294 ASP A N 1
ATOM 2173 C CA . ASP A 1 333 ? -18.129 -18.638 -5.660 1.00 40.33 294 ASP A CA 1
ATOM 2174 C C . ASP A 1 333 ? -18.528 -18.396 -7.129 1.00 39.90 294 ASP A C 1
ATOM 2175 O O . ASP A 1 333 ? -19.701 -18.157 -7.451 1.00 38.51 294 ASP A O 1
ATOM 2180 N N . VAL A 1 334 ? -17.561 -18.490 -8.043 1.00 39.16 295 VAL A N 1
ATOM 2181 C CA . VAL A 1 334 ? -17.855 -18.284 -9.470 1.00 38.83 295 VAL A CA 1
ATOM 2182 C C . VAL A 1 334 ? -17.009 -19.219 -10.329 1.00 39.30 295 VAL A C 1
ATOM 2183 O O . VAL A 1 334 ? -15.783 -19.341 -10.129 1.00 38.33 295 VAL A O 1
ATOM 2187 N N . GLU A 1 335 ? -17.649 -19.885 -11.282 1.00 39.49 296 GLU A N 1
ATOM 21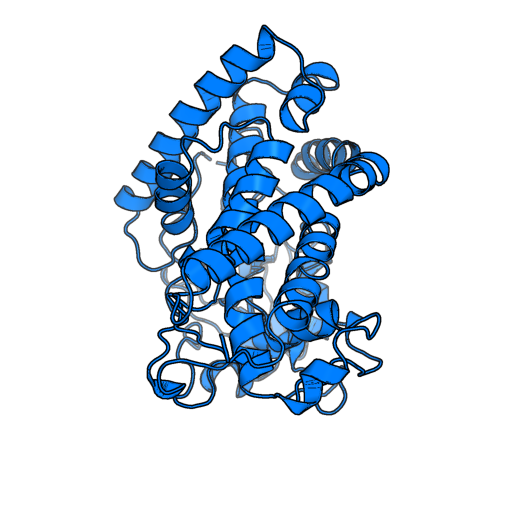88 C CA . GLU A 1 335 ? -16.934 -20.798 -12.155 1.00 41.01 296 GLU A CA 1
ATOM 2189 C C . GLU A 1 335 ? -16.541 -20.026 -13.412 1.00 40.45 296 GLU A C 1
ATOM 2190 O O . GLU A 1 335 ? -17.383 -19.315 -13.995 1.00 41.03 296 GLU A O 1
ATOM 2196 N N . LEU A 1 336 ? -15.270 -20.160 -13.790 1.00 39.00 297 LEU A N 1
ATOM 2197 C CA . LEU A 1 336 ? -14.684 -19.506 -14.950 1.00 37.91 297 LEU A CA 1
ATOM 2198 C C . LEU A 1 336 ? -13.731 -20.440 -15.657 1.00 37.04 297 LEU A C 1
ATOM 2199 O O . LEU A 1 336 ? -12.734 -20.881 -15.071 1.00 35.16 297 LEU A O 1
ATOM 2204 N N . GLU A 1 337 ? -14.022 -20.706 -16.929 1.00 38.28 298 GLU A N 1
ATOM 2205 C CA . GLU A 1 337 ? -13.263 -21.636 -17.712 1.00 39.58 298 GLU A CA 1
ATOM 2206 C C . GLU A 1 337 ? -13.227 -22.964 -16.923 1.00 40.04 298 GLU A C 1
ATOM 2207 O O . GLU A 1 337 ? -14.278 -23.432 -16.429 1.00 41.97 298 GLU A O 1
ATOM 2213 N N . GLY A 1 338 ? -12.056 -23.546 -16.713 1.00 41.72 299 GLY A N 1
ATOM 2214 C CA . GLY A 1 338 ? -12.021 -24.813 -15.914 1.00 42.75 299 GLY A CA 1
ATOM 2215 C C . GLY A 1 338 ? -12.467 -24.688 -14.438 1.00 42.37 299 GLY A C 1
ATOM 2216 O O . GLY A 1 338 ? -13.047 -25.605 -13.877 1.00 42.66 299 GLY A O 1
ATOM 2217 N N . GLN A 1 339 ? -12.300 -23.498 -13.863 1.00 41.56 300 GLN A N 1
ATOM 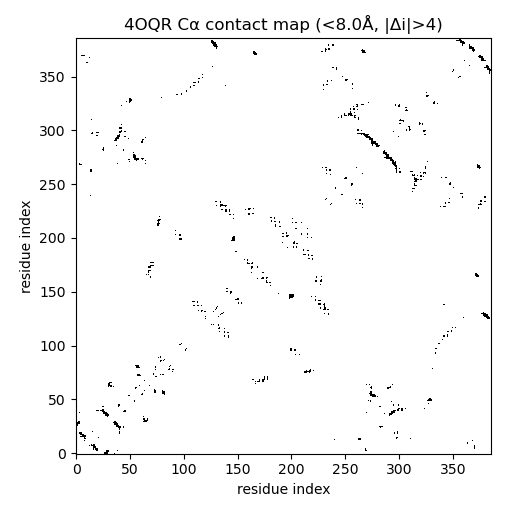2218 C CA . GLN A 1 339 ? -11.895 -23.340 -12.494 1.00 40.70 300 GLN A CA 1
ATOM 2219 C C . GLN A 1 339 ? -12.958 -22.762 -11.577 1.00 39.63 300 GLN A C 1
ATOM 2220 O O . GLN A 1 339 ? -13.793 -21.974 -11.988 1.00 38.89 300 GLN A O 1
ATOM 2226 N N . MET A 1 340 ? -12.889 -23.129 -10.301 1.00 37.94 301 MET A N 1
ATOM 2227 C CA . MET A 1 340 ? -13.831 -22.589 -9.367 1.00 38.18 301 MET A CA 1
ATOM 2228 C C . MET A 1 340 ? -13.162 -21.478 -8.593 1.00 35.19 301 MET A C 1
ATOM 2229 O O . MET A 1 340 ? -12.286 -21.743 -7.783 1.00 34.74 301 MET A O 1
ATOM 2234 N N . ILE A 1 341 ? -13.585 -20.239 -8.855 1.00 34.86 302 ILE A N 1
ATOM 2235 C CA . ILE A 1 341 ? -13.195 -19.099 -8.052 1.00 34.23 302 ILE A CA 1
ATOM 2236 C C . ILE A 1 341 ? -14.054 -19.129 -6.784 1.00 34.39 302 ILE A C 1
ATOM 2237 O O . ILE A 1 341 ? -15.293 -19.108 -6.873 1.00 34.77 302 ILE A O 1
ATOM 2242 N N . ARG A 1 342 ? -13.404 -19.141 -5.634 1.00 34.64 303 ARG A N 1
ATOM 2243 C CA . ARG A 1 342 ? -14.090 -19.058 -4.337 1.00 36.49 303 ARG A CA 1
ATOM 2244 C C . ARG A 1 342 ? -14.390 -17.629 -3.876 1.00 35.93 303 ARG A C 1
ATOM 2245 O O . ARG A 1 342 ? -13.565 -16.729 -4.089 1.00 33.13 303 ARG A O 1
ATOM 2253 N N . LYS A 1 343 ? -15.538 -17.445 -3.195 1.00 35.66 304 LYS A N 1
ATOM 2254 C CA . LYS A 1 343 ? -15.749 -16.244 -2.366 1.00 35.77 304 LYS A CA 1
ATOM 2255 C C . LYS A 1 343 ? -14.470 -15.842 -1.672 1.00 34.49 304 LYS A C 1
ATOM 2256 O O . LYS A 1 343 ? -13.824 -16.626 -0.977 1.00 35.18 304 LYS A O 1
ATOM 2262 N N . GLY A 1 344 ? -14.097 -14.586 -1.872 1.00 32.75 305 GLY A N 1
ATOM 2263 C CA . GLY A 1 344 ? -12.979 -14.005 -1.175 1.00 31.55 305 GLY A CA 1
ATOM 2264 C C . GLY A 1 344 ? -11.732 -13.979 -1.996 1.00 29.45 305 GLY A C 1
ATOM 2265 O O . GLY A 1 344 ? -10.748 -13.384 -1.571 1.00 29.92 305 GLY A O 1
ATOM 2266 N N . ASP A 1 345 ? -11.769 -14.619 -3.171 1.00 28.05 306 ASP A N 1
ATOM 2267 C CA . ASP A 1 345 ? -10.597 -14.707 -4.036 1.00 26.44 306 ASP A CA 1
ATOM 2268 C C . ASP A 1 345 ? -10.473 -13.431 -4.907 1.00 24.91 306 ASP A C 1
ATOM 2269 O O . ASP A 1 345 ? -11.451 -12.998 -5.406 1.00 24.49 306 ASP A O 1
ATOM 2274 N N . THR A 1 346 ? -9.265 -12.908 -5.074 1.00 23.90 307 THR A N 1
ATOM 2275 C CA . THR A 1 346 ? -9.018 -11.796 -6.000 1.00 25.00 307 THR A CA 1
ATOM 2276 C C . THR A 1 346 ? -8.644 -12.434 -7.355 1.00 22.43 307 THR A C 1
ATOM 2277 O O . THR A 1 346 ? -7.822 -13.341 -7.417 1.00 23.14 307 THR A O 1
ATOM 2281 N N . VAL A 1 347 ? -9.161 -11.843 -8.408 1.00 20.62 308 VAL A N 1
ATOM 2282 C CA . VAL A 1 347 ? -8.950 -12.296 -9.784 1.00 19.90 308 VAL A CA 1
ATOM 2283 C C . VAL A 1 347 ? -8.386 -11.059 -10.569 1.00 19.80 308 VAL A C 1
ATOM 2284 O O . VAL A 1 347 ? -9.085 -10.015 -10.699 1.00 18.65 308 VAL A O 1
ATOM 2288 N N . ALA A 1 348 ? -7.181 -11.242 -11.122 1.00 18.62 309 ALA A N 1
ATOM 2289 C CA . ALA A 1 348 ? -6.497 -10.198 -11.911 1.00 17.70 309 ALA A CA 1
ATOM 2290 C C . ALA A 1 348 ? -6.594 -10.603 -13.402 1.00 17.57 309 ALA A C 1
ATOM 2291 O O . ALA A 1 348 ? -6.595 -11.791 -13.741 1.00 17.98 309 ALA A O 1
ATOM 2293 N N . ILE A 1 349 ? -6.733 -9.630 -14.279 1.00 15.58 310 ILE A N 1
ATOM 2294 C CA . ILE A 1 349 ? -6.809 -9.867 -15.700 1.00 14.74 310 ILE A CA 1
ATOM 2295 C C . ILE A 1 349 ? -5.522 -9.402 -16.350 1.00 14.74 310 ILE A C 1
ATOM 2296 O O . ILE A 1 349 ? -5.093 -8.237 -16.107 1.00 17.12 310 ILE A O 1
ATOM 2301 N N . GLY A 1 350 ? -4.978 -10.241 -17.239 1.00 14.99 311 GLY A N 1
ATOM 2302 C CA . GLY A 1 350 ? -3.827 -9.851 -18.106 1.00 14.91 311 GLY A CA 1
ATOM 2303 C C . GLY A 1 350 ? -4.340 -9.367 -19.421 1.00 13.67 311 GLY A C 1
ATOM 2304 O O . GLY A 1 350 ? -4.407 -10.138 -20.380 1.00 14.87 311 GLY A O 1
ATOM 2305 N N . LEU A 1 351 ? -4.688 -8.097 -19.501 1.00 15.19 312 LEU A N 1
ATOM 2306 C CA . LEU A 1 351 ? -5.285 -7.523 -20.686 1.00 14.24 312 LEU A CA 1
ATOM 2307 C C . LEU A 1 351 ? -4.466 -7.758 -21.878 1.00 13.85 312 LEU A C 1
ATOM 2308 O O . LEU A 1 351 ? -5.017 -7.870 -22.949 1.00 13.59 312 LEU A O 1
ATOM 2313 N N . PRO A 1 352 ? -3.094 -7.651 -21.759 1.00 12.92 313 PRO A N 1
ATOM 2314 C CA . PRO A 1 352 ? -2.385 -7.848 -23.004 1.00 12.82 313 PRO A CA 1
ATOM 2315 C C . PRO A 1 352 ? -2.615 -9.173 -23.689 1.00 13.02 313 PRO A C 1
ATOM 2316 O O . PRO A 1 352 ? -2.733 -9.232 -24.947 1.00 14.32 313 PRO A O 1
ATOM 2320 N N . ALA A 1 353 ? -2.782 -10.204 -22.888 1.00 13.06 314 ALA A N 1
ATOM 2321 C CA . ALA A 1 353 ? -3.097 -11.543 -23.414 1.00 12.95 314 ALA A CA 1
ATOM 2322 C C . ALA A 1 353 ? -4.541 -11.642 -23.847 1.00 12.91 314 ALA A C 1
ATOM 2323 O O . ALA A 1 353 ? -4.861 -12.286 -24.895 1.00 13.31 314 ALA A O 1
ATOM 2325 N N . VAL A 1 354 ? -5.435 -10.973 -23.129 1.00 12.79 315 VAL A N 1
ATOM 2326 C CA . VAL A 1 354 ? -6.836 -10.996 -23.492 1.00 13.49 315 VAL A CA 1
ATOM 2327 C C . VAL A 1 354 ? -7.000 -10.476 -24.911 1.00 13.69 315 VAL A C 1
ATOM 2328 O O . VAL A 1 354 ? -7.798 -10.975 -25.730 1.00 14.92 315 VAL A O 1
ATOM 2332 N N . ASN A 1 355 ? -6.245 -9.423 -25.218 1.00 13.04 316 ASN A N 1
ATOM 2333 C CA . ASN A 1 355 ? -6.345 -8.731 -26.507 1.00 12.55 316 ASN A CA 1
ATOM 2334 C C . ASN A 1 355 ? -5.586 -9.428 -27.623 1.00 12.07 316 ASN A C 1
ATOM 2335 O O . ASN A 1 355 ? -5.625 -8.972 -28.720 1.00 11.11 316 ASN A O 1
ATOM 2340 N N . ARG A 1 356 ? -4.972 -10.558 -27.333 1.00 12.02 317 ARG A N 1
ATOM 2341 C CA . ARG A 1 356 ? -4.348 -11.437 -28.349 1.00 12.39 317 ARG A CA 1
ATOM 2342 C C . ARG A 1 356 ? -5.032 -12.822 -28.375 1.00 12.87 317 ARG A C 1
ATOM 2343 O O . ARG A 1 356 ? -4.501 -13.771 -28.922 1.00 13.63 317 ARG A O 1
ATOM 2351 N N . ASP A 1 357 ? -6.248 -12.933 -27.838 1.00 10.87 318 ASP A N 1
ATOM 2352 C CA . ASP A 1 357 ? -6.911 -14.254 -27.707 1.00 11.86 318 ASP A CA 1
ATOM 2353 C C . ASP A 1 357 ? -7.246 -14.771 -29.125 1.00 11.53 318 ASP A C 1
ATOM 2354 O O . ASP A 1 357 ? -7.977 -14.111 -29.833 1.00 12.30 318 ASP A O 1
ATOM 2359 N N . PRO A 1 358 ? -6.680 -15.959 -29.520 1.00 12.57 319 PRO A N 1
ATOM 2360 C CA . PRO A 1 358 ? -6.902 -16.436 -30.882 1.00 12.18 319 PRO A CA 1
ATOM 2361 C C . PRO A 1 358 ? -8.296 -16.955 -31.113 1.00 11.98 319 PRO A C 1
ATOM 2362 O O . PRO A 1 358 ? -8.708 -17.127 -32.288 1.00 12.97 319 PRO A O 1
ATOM 2366 N N . LYS A 1 359 ? -9.051 -17.145 -30.035 1.00 13.71 320 LYS A N 1
ATOM 2367 C CA . LYS A 1 359 ? -10.490 -17.429 -30.219 1.00 12.89 320 LYS A CA 1
ATOM 2368 C C . LYS A 1 359 ? -11.316 -16.219 -30.712 1.00 14.14 320 LYS A C 1
ATOM 2369 O O . LYS A 1 359 ? -12.414 -16.379 -31.240 1.00 13.68 320 LYS A O 1
ATOM 2375 N N . VAL A 1 360 ? -10.773 -15.019 -30.592 1.00 13.19 321 VAL A N 1
ATOM 2376 C CA . VAL A 1 360 ? -11.482 -13.764 -30.778 1.00 12.33 321 VAL A CA 1
ATOM 2377 C C . VAL A 1 360 ? -11.008 -12.936 -31.969 1.00 13.47 321 VAL A C 1
ATOM 2378 O O . VAL A 1 360 ? -11.822 -12.331 -32.671 1.00 12.97 321 VAL A O 1
ATOM 2382 N N . PHE A 1 361 ? -9.675 -12.893 -32.178 1.00 12.63 322 PHE A N 1
ATOM 2383 C CA . PHE A 1 361 ? -9.035 -12.089 -33.207 1.00 12.70 322 PHE A CA 1
ATOM 2384 C C . PHE A 1 361 ? -8.316 -12.982 -34.257 1.00 12.75 322 PHE A C 1
ATOM 2385 O O . PHE A 1 361 ? -7.535 -13.827 -33.880 1.00 14.13 322 PHE A O 1
ATOM 2393 N N . ASP A 1 362 ? -8.536 -12.686 -35.514 1.00 12.44 323 ASP A N 1
ATOM 2394 C CA . ASP A 1 362 ? -7.726 -13.204 -36.641 1.00 15.22 323 ASP A CA 1
ATOM 2395 C C . ASP A 1 362 ? -6.294 -12.748 -36.458 1.00 17.38 323 ASP A C 1
ATOM 2396 O O . ASP A 1 362 ? -6.034 -11.622 -36.000 1.00 15.57 323 ASP A O 1
ATOM 2401 N N . GLU A 1 363 ? -5.360 -13.643 -36.740 1.00 15.52 324 GLU A N 1
ATOM 2402 C CA . GLU A 1 363 ? -3.953 -13.282 -36.752 1.00 16.90 324 GLU A CA 1
ATOM 2403 C C . GLU A 1 363 ? -3.633 -12.313 -35.549 1.00 15.85 324 GLU A C 1
ATOM 2404 O O . GLU A 1 363 ? -3.229 -11.183 -35.758 1.00 16.43 324 GLU A O 1
ATOM 2410 N N . PRO A 1 364 ? -3.780 -12.780 -34.321 1.00 15.63 325 PRO A N 1
ATOM 2411 C CA . PRO A 1 364 ? -3.893 -11.858 -33.214 1.00 14.59 325 PRO A CA 1
ATOM 2412 C C . PRO A 1 364 ? -2.609 -11.097 -32.937 1.00 16.11 325 PRO A C 1
ATOM 2413 O O . PRO A 1 364 ? -2.662 -9.987 -32.384 1.00 14.67 325 PRO A O 1
ATOM 2417 N N . ASP A 1 365 ? -1.467 -11.687 -33.319 1.00 15.54 326 ASP A N 1
ATOM 2418 C CA . ASP A 1 365 ? -0.193 -11.064 -33.012 1.00 15.56 326 ASP A CA 1
ATOM 2419 C C . ASP A 1 365 ? 0.346 -10.145 -34.123 1.00 15.02 326 ASP A C 1
ATOM 2420 O O . ASP A 1 365 ? 1.496 -9.674 -34.037 1.00 16.82 326 ASP A O 1
ATOM 2425 N N . ILE A 1 366 ? -0.456 -9.865 -35.116 1.00 14.23 327 ILE A N 1
ATOM 2426 C CA . ILE A 1 366 ? -0.143 -8.934 -36.179 1.00 15.55 327 ILE A CA 1
ATOM 2427 C C . ILE A 1 366 ? -0.886 -7.615 -35.963 1.00 16.08 327 ILE A C 1
ATOM 2428 O O . ILE A 1 366 ? -2.119 -7.589 -35.832 1.00 15.62 327 ILE A O 1
ATOM 2433 N N . LEU A 1 367 ? -0.147 -6.525 -35.988 1.00 12.92 328 LEU A N 1
ATOM 2434 C CA . LEU A 1 367 ? -0.765 -5.173 -36.023 1.00 13.96 328 LEU A CA 1
ATOM 2435 C C . LEU A 1 367 ? -1.336 -4.962 -37.396 1.00 14.98 328 LEU A C 1
ATOM 2436 O O . LEU A 1 367 ? -0.628 -4.915 -38.407 1.00 14.31 328 LEU A O 1
ATOM 2441 N N . GLN A 1 368 ? -2.666 -4.851 -37.486 1.00 14.60 329 GLN A N 1
ATOM 2442 C CA . GLN A 1 368 ? -3.356 -4.728 -38.756 1.00 15.35 329 GLN A CA 1
ATOM 2443 C C . GLN A 1 368 ? -4.445 -3.687 -38.606 1.00 15.35 329 GLN A C 1
ATOM 2444 O O . GLN A 1 368 ? -5.574 -3.997 -38.118 1.00 13.80 329 GLN A O 1
ATOM 2450 N N . LEU A 1 369 ? -4.124 -2.452 -38.942 1.00 14.19 330 LEU A N 1
ATOM 2451 C CA . LEU A 1 369 ? -5.044 -1.332 -38.664 1.00 14.54 330 LEU A CA 1
ATOM 2452 C C . LEU A 1 369 ? -6.347 -1.453 -39.443 1.00 18.26 330 LEU A C 1
ATOM 2453 O O . LEU A 1 369 ? -7.349 -0.817 -39.084 1.00 17.55 330 LEU A O 1
ATOM 2458 N N . ASP A 1 370 ? -6.336 -2.201 -40.546 1.00 18.61 331 ASP A N 1
ATOM 2459 C CA . ASP A 1 370 ? -7.580 -2.441 -41.335 1.00 19.12 331 ASP A CA 1
ATOM 2460 C C . ASP A 1 370 ? -8.298 -3.789 -41.017 1.00 19.39 331 ASP A C 1
ATOM 2461 O O . ASP A 1 370 ? -9.144 -4.241 -41.796 1.00 20.47 331 ASP A O 1
ATOM 2466 N N . ARG A 1 371 ? -7.950 -4.471 -39.944 1.00 17.19 332 ARG A N 1
ATOM 2467 C CA . ARG A 1 371 ? -8.655 -5.716 -39.545 1.00 17.24 332 ARG A CA 1
ATOM 2468 C C . ARG A 1 371 ? -10.126 -5.365 -39.294 1.00 18.33 332 ARG A C 1
ATOM 2469 O O . ARG A 1 371 ? -10.484 -4.198 -39.018 1.00 17.44 332 ARG A O 1
ATOM 2477 N N . VAL A 1 372 ? -10.959 -6.406 -39.338 1.00 20.28 333 VAL A N 1
ATOM 2478 C CA . VAL A 1 372 ? -12.400 -6.190 -39.204 1.00 20.70 333 VAL A CA 1
ATOM 2479 C C . VAL A 1 372 ? -12.921 -6.462 -37.785 1.00 19.75 333 VAL A C 1
ATOM 2480 O O . VAL A 1 372 ? -14.072 -6.064 -37.478 1.00 20.44 333 VAL A O 1
ATOM 2484 N N . ASP A 1 373 ? -12.099 -7.041 -36.925 1.00 15.82 334 ASP A N 1
ATOM 2485 C CA . ASP A 1 373 ? -12.460 -7.449 -35.553 1.00 15.17 334 ASP A CA 1
ATOM 2486 C C . ASP A 1 373 ? -11.741 -6.708 -34.419 1.00 12.94 334 ASP A C 1
ATOM 2487 O O . ASP A 1 373 ? -11.784 -7.180 -33.269 1.00 10.84 334 ASP A O 1
ATOM 2492 N N . ALA A 1 374 ? -11.284 -5.466 -34.692 1.00 12.72 335 ALA A N 1
ATOM 2493 C CA . ALA A 1 374 ? -10.587 -4.712 -33.627 1.00 12.48 335 ALA A CA 1
ATOM 2494 C C . ALA A 1 374 ? -11.486 -4.398 -32.427 1.00 13.72 335 ALA A C 1
ATOM 2495 O O . ALA A 1 374 ? -11.041 -4.361 -31.298 1.00 12.58 335 ALA A O 1
ATOM 2497 N N . ARG A 1 375 ? -12.767 -4.180 -32.698 1.00 14.21 336 ARG A N 1
ATOM 2498 C CA . ARG A 1 375 ? -13.643 -3.684 -31.634 1.00 14.90 336 ARG A CA 1
ATOM 2499 C C . ARG A 1 375 ? -14.060 -4.696 -30.622 1.00 16.12 336 ARG A C 1
ATOM 2500 O O . ARG A 1 375 ? -14.769 -4.345 -29.669 1.00 17.56 336 ARG A O 1
ATOM 2508 N N . LYS A 1 376 ? -13.605 -5.955 -30.725 1.00 15.80 337 LYS A N 1
ATOM 2509 C CA . LYS A 1 376 ? -13.776 -6.865 -29.633 1.00 16.27 337 LYS A CA 1
ATOM 2510 C C . LYS A 1 376 ? -12.738 -6.654 -28.534 1.00 14.31 337 LYS A C 1
ATOM 2511 O O . LYS A 1 376 ? -12.790 -7.315 -27.492 1.00 11.72 337 LYS A O 1
ATOM 2517 N N . HIS A 1 377 ? -11.807 -5.704 -28.706 1.00 13.27 338 HIS A N 1
ATOM 2518 C CA . HIS A 1 377 ? -10.767 -5.547 -27.715 1.00 11.77 338 HIS A CA 1
ATOM 2519 C C . HIS A 1 377 ? -11.320 -5.098 -26.364 1.00 13.24 338 HIS A C 1
ATOM 2520 O O . HIS A 1 377 ? -12.425 -4.541 -26.301 1.00 13.21 338 HIS A O 1
ATOM 2527 N N . ALA A 1 378 ? -10.565 -5.337 -25.323 1.00 10.39 339 ALA A N 1
ATOM 2528 C CA . ALA A 1 378 ? -10.928 -4.921 -23.960 1.00 12.44 339 ALA A CA 1
ATOM 2529 C C . ALA A 1 378 ? -9.925 -3.941 -23.387 1.00 12.65 339 ALA A C 1
ATOM 2530 O O . ALA A 1 378 ? -9.728 -3.874 -22.160 1.00 12.54 339 ALA A O 1
ATOM 2532 N N . ALA A 1 379 ? -9.252 -3.176 -24.260 1.00 13.25 340 ALA A N 1
ATOM 2533 C CA . ALA A 1 379 ? -8.231 -2.187 -23.816 1.00 11.95 340 ALA A CA 1
ATOM 2534 C C . ALA A 1 379 ? -8.747 -1.101 -22.865 1.00 13.52 340 ALA A C 1
ATOM 2535 O O . ALA A 1 379 ? -7.965 -0.601 -22.103 1.00 13.69 340 ALA A O 1
ATOM 2537 N N . PHE A 1 380 ? -10.048 -0.801 -22.951 1.00 12.19 341 PHE A N 1
ATOM 2538 C CA . PHE A 1 380 ? -10.728 0.142 -22.063 1.00 12.73 341 PHE A CA 1
ATOM 2539 C C . PHE A 1 380 ? -11.459 -0.544 -20.877 1.00 14.00 341 PHE A C 1
ATOM 2540 O O . PHE A 1 380 ? -12.192 0.119 -20.158 1.00 13.85 341 PHE A O 1
ATOM 2548 N N . GLY A 1 381 ? -11.249 -1.859 -20.653 1.00 12.90 342 GLY A N 1
ATOM 2549 C CA . GLY A 1 381 ? -11.924 -2.589 -19.576 1.00 14.19 342 GLY A CA 1
ATOM 2550 C C . GLY A 1 381 ? -13.332 -2.932 -20.061 1.00 16.14 342 GLY A C 1
ATOM 2551 O O . GLY A 1 381 ? -13.567 -3.195 -21.246 1.00 16.00 342 GLY A O 1
ATOM 2552 N N . GLY A 1 382 ? -14.257 -2.939 -19.108 1.00 14.82 343 GLY A N 1
ATOM 2553 C CA . GLY A 1 382 ? -15.600 -3.401 -19.362 1.00 15.22 343 GLY A CA 1
ATOM 2554 C C . GLY A 1 382 ? -16.454 -3.218 -18.120 1.00 15.05 343 GLY A C 1
ATOM 2555 O O . GLY A 1 382 ? -15.953 -3.005 -17.051 1.00 15.51 343 GLY A O 1
ATOM 2556 N N . GLY A 1 383 ? -17.759 -3.410 -18.280 1.00 15.42 344 GLY A N 1
ATOM 2557 C CA . GLY A 1 383 ? -18.682 -3.280 -17.176 1.00 15.83 344 GLY A CA 1
ATOM 2558 C C . GLY A 1 383 ? -18.796 -1.878 -16.645 1.00 15.25 344 GLY A C 1
ATOM 2559 O O . GLY A 1 383 ? -18.524 -0.899 -17.326 1.00 15.09 344 GLY A O 1
ATOM 2560 N N . ILE A 1 384 ? -19.1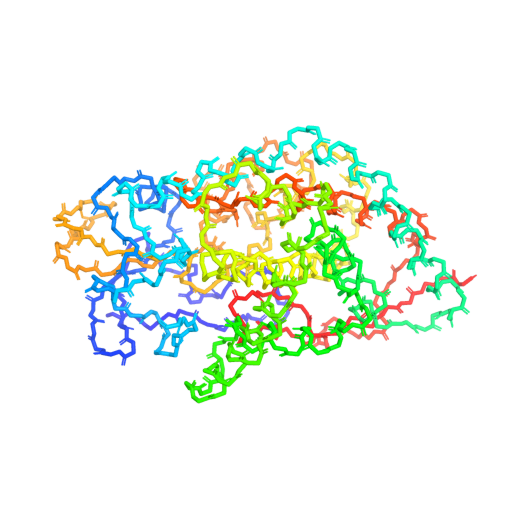68 -1.775 -15.372 1.00 16.06 345 ILE A N 1
ATOM 2561 C CA . ILE A 1 384 ? -19.495 -0.465 -14.824 1.00 16.80 345 ILE A CA 1
ATOM 2562 C C . ILE A 1 384 ? -18.300 0.480 -14.689 1.00 14.97 345 ILE A C 1
ATOM 2563 O O . ILE A 1 384 ? -18.508 1.655 -14.697 1.00 15.91 345 ILE A O 1
ATOM 2568 N N . HIS A 1 385 ? -17.098 -0.052 -14.583 1.00 15.11 346 HIS A N 1
ATOM 2569 C CA . HIS A 1 385 ? -15.901 0.751 -14.528 1.00 14.15 346 HIS A CA 1
ATOM 2570 C C . HIS A 1 385 ? -15.184 0.941 -15.864 1.00 15.06 346 HIS A C 1
ATOM 2571 O O . HIS A 1 385 ? -14.084 1.562 -15.875 1.00 14.22 346 HIS A O 1
ATOM 2578 N N . GLN A 1 386 ? -15.816 0.560 -16.965 1.00 14.24 347 GLN A N 1
ATOM 2579 C CA . GLN A 1 386 ? -15.169 0.703 -18.260 1.00 15.63 347 GLN A CA 1
ATOM 2580 C C . GLN A 1 386 ? -14.746 2.152 -18.454 1.00 14.30 347 GLN A C 1
ATOM 2581 O O . GLN A 1 386 ? -15.450 3.103 -18.037 1.00 14.44 347 GLN A O 1
ATOM 2587 N N . CYS A 1 387 ? -13.614 2.359 -19.102 1.00 13.13 348 CYS A N 1
ATOM 2588 C CA . CYS A 1 387 ? -13.050 3.728 -19.276 1.00 14.89 348 CYS A CA 1
ATOM 2589 C C . CYS A 1 387 ? -14.029 4.861 -19.510 1.00 13.11 348 CYS A C 1
ATOM 2590 O O . CYS A 1 387 ? -14.801 4.866 -20.505 1.00 14.91 348 CYS A O 1
ATOM 2593 N N . LEU A 1 388 ? -14.020 5.823 -18.598 1.00 13.71 349 LEU A N 1
ATOM 2594 C CA . LEU A 1 388 ? -14.863 7.008 -18.681 1.00 16.14 349 LEU A CA 1
ATOM 2595 C C . LEU A 1 388 ? -14.387 7.948 -19.749 1.00 15.75 349 LEU A C 1
ATOM 2596 O O . LEU A 1 388 ? -15.166 8.663 -20.361 1.00 16.43 349 LEU A O 1
ATOM 2601 N N . GLY A 1 389 ? -13.063 7.945 -19.987 1.00 14.45 350 GLY A N 1
ATOM 2602 C CA . GLY A 1 389 ? -12.490 8.880 -20.953 1.00 14.51 350 GLY A CA 1
ATOM 2603 C C . GLY A 1 389 ? -12.363 8.421 -22.354 1.00 14.31 350 GLY A C 1
ATOM 2604 O O . GLY A 1 389 ? -11.743 9.091 -23.194 1.00 12.03 350 GLY A O 1
ATOM 2605 N N . GLN A 1 390 ? -12.971 7.258 -22.663 1.00 13.01 351 GLN A N 1
ATOM 2606 C CA . GLN A 1 390 ? -12.689 6.608 -23.935 1.00 12.35 351 GLN A CA 1
ATOM 2607 C C . GLN A 1 390 ? -13.033 7.449 -25.168 1.00 11.92 351 GLN A C 1
ATOM 2608 O O . GLN A 1 390 ? -12.295 7.415 -26.106 1.00 11.80 351 GLN A O 1
ATOM 2614 N N . GLN A 1 391 ? -14.139 8.204 -25.212 1.00 11.55 352 GLN A N 1
ATOM 2615 C CA . GLN A 1 391 ? -14.367 9.014 -26.359 1.00 13.31 352 GLN A CA 1
ATOM 2616 C C . GLN A 1 391 ? -13.340 10.179 -26.541 1.00 12.14 352 GLN A C 1
ATOM 2617 O O . GLN A 1 391 ? -12.856 10.441 -27.644 1.00 11.39 352 GLN A O 1
ATOM 2623 N N . LEU A 1 392 ? -12.969 10.778 -25.448 1.00 12.47 353 LEU A N 1
ATOM 2624 C CA . LEU A 1 392 ? -11.940 11.811 -25.448 1.00 11.25 353 LEU A CA 1
ATOM 2625 C C . LEU A 1 392 ? -10.590 11.236 -25.940 1.00 12.19 353 LEU A C 1
ATOM 2626 O O . LEU A 1 392 ? -9.967 11.807 -26.831 1.00 12.47 353 LEU A O 1
ATOM 2631 N N . ALA A 1 393 ? -10.198 10.107 -25.373 1.00 12.74 354 ALA A N 1
ATOM 2632 C CA . ALA A 1 393 ? -8.961 9.459 -25.725 1.00 12.63 354 ALA A CA 1
ATOM 2633 C C . ALA A 1 393 ? -8.964 9.110 -27.200 1.00 11.79 354 ALA A C 1
ATOM 2634 O O . ALA A 1 393 ? -7.969 9.326 -27.980 1.00 13.14 354 ALA A O 1
ATOM 2636 N N . ARG A 1 394 ? -10.118 8.629 -27.676 1.00 11.10 355 ARG A N 1
ATOM 2637 C CA . ARG A 1 394 ? -10.228 8.263 -29.073 1.00 11.27 355 ARG A CA 1
ATOM 2638 C C . ARG A 1 394 ? -9.989 9.457 -30.026 1.00 12.96 355 ARG A C 1
ATOM 2639 O O . ARG A 1 394 ? -9.342 9.314 -31.098 1.00 12.96 355 ARG A O 1
ATOM 2647 N N . VAL A 1 395 ? -10.585 10.607 -29.697 1.00 11.55 356 VAL A N 1
ATOM 2648 C CA . VAL A 1 395 ? -10.428 11.787 -30.513 1.00 12.64 356 VAL A CA 1
ATOM 2649 C C . VAL A 1 395 ? -8.959 12.250 -30.466 1.00 10.98 356 VAL A C 1
ATOM 2650 O O . VAL A 1 395 ? -8.393 12.548 -31.498 1.00 12.21 356 VAL A O 1
ATOM 2654 N N . GLU A 1 396 ? -8.403 12.313 -29.276 1.00 13.23 357 GLU A N 1
ATOM 2655 C CA . GLU A 1 396 ? -6.983 12.726 -29.106 1.00 12.89 357 GLU A CA 1
ATOM 2656 C C . GLU A 1 396 ? -6.044 11.825 -29.910 1.00 13.01 357 GLU A C 1
ATOM 2657 O O . GLU A 1 396 ? -5.082 12.341 -30.551 1.00 12.01 357 GLU A O 1
ATOM 2663 N N . MET A 1 397 ? -6.284 10.525 -29.878 1.00 11.79 358 MET A N 1
ATOM 2664 C CA . MET A 1 397 ? -5.459 9.630 -30.640 1.00 12.98 358 MET A CA 1
ATOM 2665 C C . MET A 1 397 ? -5.584 9.741 -32.139 1.00 12.64 358 MET A C 1
ATOM 2666 O O . MET A 1 397 ? -4.589 9.733 -32.875 1.00 12.12 358 MET A O 1
ATOM 2671 N N A ARG A 1 398 ? -6.817 9.798 -32.632 0.50 12.81 359 ARG A N 1
ATOM 2672 N N B ARG A 1 398 ? -6.813 9.784 -32.629 0.50 12.80 359 ARG A N 1
ATOM 2673 C CA A ARG A 1 398 ? -7.021 9.955 -34.064 0.50 13.24 359 ARG A CA 1
ATOM 2674 C CA B ARG A 1 398 ? -7.013 9.927 -34.056 0.50 13.16 359 ARG A CA 1
ATOM 2675 C C A ARG A 1 398 ? -6.312 11.204 -34.578 0.50 12.26 359 ARG A C 1
ATOM 2676 C C B ARG A 1 398 ? -6.320 11.198 -34.576 0.50 12.25 359 ARG A C 1
ATOM 2677 O O A ARG A 1 398 ? -5.593 11.127 -35.569 0.50 12.44 359 ARG A O 1
ATOM 2678 O O B ARG A 1 398 ? -5.593 11.121 -35.559 0.50 12.43 359 ARG A O 1
ATOM 2693 N N . ILE A 1 399 ? -6.494 12.326 -33.882 1.00 10.99 360 ILE A N 1
ATOM 2694 C CA . ILE A 1 399 ? -5.944 13.599 -34.326 1.00 10.43 360 ILE A CA 1
ATOM 2695 C C . ILE A 1 399 ? -4.388 13.541 -34.259 1.00 11.00 360 ILE A C 1
ATOM 2696 O O . ILE A 1 399 ? -3.703 13.931 -35.210 1.00 10.51 360 ILE A O 1
ATOM 2701 N N . GLY A 1 400 ? -3.917 13.064 -33.114 1.00 11.51 361 GLY A N 1
ATOM 2702 C CA . GLY A 1 400 ? -2.495 12.942 -32.789 1.00 12.45 361 GLY A CA 1
ATOM 2703 C C . GLY A 1 400 ? -1.795 12.132 -33.850 1.00 11.85 361 GLY A C 1
ATOM 2704 O O . GLY A 1 400 ? -0.809 12.608 -34.451 1.00 12.90 361 GLY A O 1
ATOM 2705 N N . PHE A 1 401 ? -2.206 10.869 -34.070 1.00 11.04 362 PHE A N 1
ATOM 2706 C CA . PHE A 1 401 ? -1.513 10.022 -35.011 1.00 10.56 362 PHE A CA 1
ATOM 2707 C C . PHE A 1 401 ? -1.593 10.529 -36.424 1.00 12.28 362 PHE A C 1
ATOM 2708 O O . PHE A 1 401 ? -0.600 10.545 -37.154 1.00 11.11 362 PHE A O 1
ATOM 2716 N N . THR A 1 402 ? -2.808 10.983 -36.817 1.00 11.16 363 THR A N 1
ATOM 2717 C CA . THR A 1 402 ? -2.948 11.363 -38.204 1.00 12.59 363 THR A CA 1
ATOM 2718 C C . THR A 1 402 ? -2.134 12.577 -38.551 1.00 12.29 363 THR A C 1
ATOM 2719 O O . THR A 1 402 ? -1.492 12.613 -39.628 1.00 12.82 363 THR A O 1
ATOM 2723 N N . ARG A 1 403 ? -2.182 13.564 -37.675 1.00 12.46 364 ARG A N 1
ATOM 2724 C CA . ARG A 1 403 ? -1.482 14.785 -37.984 1.00 12.32 364 ARG A CA 1
ATOM 2725 C C . ARG A 1 403 ? 0.042 14.643 -37.877 1.00 12.22 364 ARG A C 1
ATOM 2726 O O . ARG A 1 403 ? 0.753 15.286 -38.630 1.00 12.67 364 ARG A O 1
ATOM 2734 N N . LEU A 1 404 ? 0.496 13.821 -36.930 1.00 11.27 365 LEU A N 1
ATOM 2735 C CA . LEU A 1 404 ? 1.959 13.570 -36.800 1.00 12.36 365 LEU A CA 1
ATOM 2736 C C . LEU A 1 404 ? 2.493 13.033 -38.110 1.00 12.56 365 LEU A C 1
ATOM 2737 O O . LEU A 1 404 ? 3.457 13.559 -38.673 1.00 13.62 365 LEU A O 1
ATOM 2742 N N . PHE A 1 405 ? 1.859 11.999 -38.652 1.00 12.45 366 PHE A N 1
ATOM 2743 C CA . PHE A 1 405 ? 2.360 11.378 -39.886 1.00 13.88 366 PHE A CA 1
ATOM 2744 C C . PHE A 1 405 ? 2.083 12.192 -41.158 1.00 13.56 366 PHE A C 1
ATOM 2745 O O . PHE A 1 405 ? 2.825 12.057 -42.146 1.00 15.05 366 PHE A O 1
ATOM 2753 N N . ALA A 1 406 ? 1.013 13.014 -41.133 1.00 15.38 367 ALA A N 1
ATOM 2754 C CA . ALA A 1 406 ? 0.714 13.909 -42.251 1.00 14.95 367 ALA A CA 1
ATOM 2755 C C . ALA A 1 406 ? 1.785 15.036 -42.319 1.00 15.02 367 ALA A C 1
ATOM 2756 O O . ALA A 1 406 ? 2.263 15.378 -43.407 1.00 14.93 367 ALA A O 1
ATOM 2758 N N . ARG A 1 407 ? 2.225 15.526 -41.160 1.00 14.29 368 ARG A N 1
ATOM 2759 C CA . ARG A 1 407 ? 3.245 16.597 -41.097 1.00 13.69 368 ARG A CA 1
ATOM 2760 C C . ARG A 1 407 ? 4.642 16.146 -41.315 1.00 15.11 368 ARG A C 1
ATOM 2761 O O . ARG A 1 407 ? 5.450 16.867 -41.926 1.00 13.65 368 ARG A O 1
ATOM 2769 N N . PHE A 1 408 ? 4.920 14.969 -40.819 1.00 12.03 369 PHE A N 1
ATOM 2770 C CA . PHE A 1 408 ? 6.247 14.338 -40.967 1.00 15.46 369 PHE A CA 1
ATOM 2771 C C . PHE A 1 408 ? 6.183 12.914 -41.533 1.00 13.65 369 PHE A C 1
ATOM 2772 O O . PHE A 1 408 ? 6.494 11.939 -40.865 1.00 14.01 369 PHE A O 1
ATOM 2780 N N . PRO A 1 409 ? 5.909 12.785 -42.831 1.00 15.06 370 PRO A N 1
ATOM 2781 C CA . PRO A 1 409 ? 5.726 11.404 -43.352 1.00 14.36 370 PRO A CA 1
ATOM 2782 C C . PRO A 1 409 ? 7.015 10.588 -43.343 1.00 14.70 370 PRO A C 1
ATOM 2783 O O . PRO A 1 409 ? 6.969 9.360 -43.374 1.00 15.72 370 PRO A O 1
ATOM 2787 N N . SER A 1 410 ? 8.146 11.287 -43.354 1.00 15.76 371 SER A N 1
ATOM 2788 C CA . SER A 1 410 ? 9.454 10.644 -43.300 1.00 16.09 371 SER A CA 1
ATOM 2789 C C . SER A 1 410 ? 9.936 10.381 -41.849 1.00 15.15 371 SER A C 1
ATOM 2790 O O . SER A 1 410 ? 11.109 10.057 -41.635 1.00 14.84 371 SER A O 1
ATOM 2793 N N . LEU A 1 411 ? 9.069 10.482 -40.855 1.00 13.01 372 LEU A N 1
ATOM 2794 C CA . LEU A 1 411 ? 9.480 10.259 -39.473 1.00 13.12 372 LEU A CA 1
ATOM 2795 C C . LEU A 1 411 ? 10.197 8.935 -39.328 1.00 13.88 372 LEU A C 1
ATOM 2796 O O . LEU A 1 411 ? 9.774 7.917 -39.945 1.00 13.47 372 LEU A O 1
ATOM 2801 N N . ARG A 1 412 ? 11.255 8.916 -38.530 1.00 14.29 373 ARG A N 1
ATOM 2802 C CA . ARG A 1 412 ? 11.979 7.663 -38.304 1.00 14.29 373 ARG A CA 1
ATOM 2803 C C . ARG A 1 412 ? 12.546 7.729 -36.917 1.00 13.46 373 ARG A C 1
ATOM 2804 O O . ARG A 1 412 ? 12.674 8.771 -36.350 1.00 12.43 373 ARG A O 1
ATOM 2812 N N . LEU A 1 413 ? 12.895 6.580 -36.372 1.00 12.94 374 LEU A N 1
ATOM 2813 C CA . LEU A 1 413 ? 13.638 6.541 -35.148 1.00 14.73 374 LEU A CA 1
ATOM 2814 C C . LEU A 1 413 ? 15.020 7.148 -35.310 1.00 14.79 374 LEU A C 1
ATOM 2815 O O . LEU A 1 413 ? 15.654 6.993 -36.381 1.00 16.96 374 LEU A O 1
ATOM 2820 N N . ALA A 1 414 ? 15.475 7.852 -34.296 1.00 14.55 375 ALA A N 1
ATOM 2821 C CA . ALA A 1 414 ? 16.783 8.514 -34.389 1.00 15.81 375 ALA A CA 1
ATOM 2822 C C . ALA A 1 414 ? 17.885 7.676 -33.672 1.00 16.38 375 ALA A C 1
ATOM 2823 O O . ALA A 1 414 ? 19.095 8.113 -33.567 1.00 17.23 375 ALA A O 1
ATOM 2825 N N . VAL A 1 415 ? 17.478 6.560 -33.086 1.00 15.68 376 VAL A N 1
ATOM 2826 C CA . VAL A 1 415 ? 18.362 5.578 -32.356 1.00 15.71 376 VAL A CA 1
ATOM 2827 C C . VAL A 1 415 ? 17.855 4.195 -32.777 1.00 18.07 376 VAL A C 1
ATOM 2828 O O . VAL A 1 415 ? 16.720 4.025 -33.336 1.00 15.12 376 VAL A O 1
ATOM 2832 N N . PRO A 1 416 ? 18.687 3.149 -32.563 1.00 17.42 377 PRO A N 1
ATOM 2833 C CA . PRO A 1 416 ? 18.151 1.816 -32.773 1.00 16.53 377 PRO A CA 1
ATOM 2834 C C . PRO A 1 416 ? 16.936 1.493 -31.916 1.00 15.51 377 PRO A C 1
ATOM 2835 O O . PRO A 1 416 ? 16.891 1.834 -30.749 1.00 13.97 377 PRO A O 1
ATOM 2839 N N . ALA A 1 417 ? 16.011 0.706 -32.456 1.00 14.84 378 ALA A N 1
ATOM 2840 C CA . ALA A 1 417 ? 14.846 0.247 -31.686 1.00 16.03 378 ALA A CA 1
ATOM 2841 C C . ALA A 1 417 ? 15.154 -0.374 -30.376 1.00 17.32 378 ALA A C 1
ATOM 2842 O O . ALA A 1 417 ? 14.491 -0.190 -29.387 1.00 15.90 378 ALA A O 1
ATOM 2844 N N . GLU A 1 418 ? 16.263 -1.139 -30.325 1.00 19.00 379 GLU A N 1
ATOM 2845 C CA . GLU A 1 418 ? 16.671 -1.787 -29.132 1.00 19.92 379 GLU A CA 1
ATOM 2846 C C . GLU A 1 418 ? 17.114 -0.866 -28.027 1.00 19.78 379 GLU A C 1
ATOM 2847 O O . GLU A 1 418 ? 17.124 -1.286 -26.847 1.00 19.57 379 GLU A O 1
ATOM 2853 N N . GLU A 1 419 ? 17.431 0.405 -28.368 1.00 18.42 380 GLU A N 1
ATOM 2854 C CA . GLU A 1 419 ? 17.765 1.426 -27.354 1.00 18.15 380 GLU A CA 1
ATOM 2855 C C . GLU A 1 419 ? 16.572 2.166 -26.770 1.00 17.65 380 GLU A C 1
ATOM 2856 O O . GLU A 1 419 ? 16.735 2.938 -25.844 1.00 16.62 380 GLU A O 1
ATOM 2862 N N . ILE A 1 420 ? 15.373 1.943 -27.323 1.00 15.29 381 ILE A N 1
ATOM 2863 C CA . ILE A 1 420 ? 14.200 2.561 -26.687 1.00 14.20 381 ILE A CA 1
ATOM 2864 C C . ILE A 1 420 ? 13.861 1.896 -25.375 1.00 15.04 381 ILE A C 1
ATOM 2865 O O . ILE A 1 420 ? 13.668 0.660 -25.313 1.00 17.14 381 ILE A O 1
ATOM 2870 N N . LYS A 1 421 ? 13.808 2.675 -24.304 1.00 16.04 382 LYS A N 1
ATOM 2871 C CA . LYS A 1 421 ? 13.477 2.213 -22.976 1.00 17.88 382 LYS A CA 1
ATOM 2872 C C . LYS A 1 421 ? 11.961 2.258 -22.717 1.00 17.82 382 LYS A C 1
ATOM 2873 O O . LYS A 1 421 ? 11.319 3.256 -22.916 1.00 15.14 382 LYS A O 1
ATOM 2879 N N . LEU A 1 422 ? 11.464 1.171 -22.164 1.00 18.05 383 LEU A N 1
ATOM 2880 C CA . LEU A 1 422 ? 10.032 0.969 -21.924 1.00 17.47 383 LEU A CA 1
ATOM 2881 C C . LEU A 1 422 ? 9.592 1.019 -20.446 1.00 18.01 383 LEU A C 1
ATOM 2882 O O . LEU A 1 422 ? 10.380 0.679 -19.511 1.00 17.13 383 LEU A O 1
ATOM 2887 N N . ARG A 1 423 ? 8.327 1.433 -20.219 1.00 16.76 384 ARG A N 1
ATOM 2888 C CA . ARG A 1 423 ? 7.772 1.670 -18.910 1.00 16.83 384 ARG A CA 1
ATOM 2889 C C . ARG A 1 423 ? 7.291 0.362 -18.313 1.00 17.71 384 ARG A C 1
ATOM 2890 O O . ARG A 1 423 ? 6.117 0.234 -17.951 1.00 17.82 384 ARG A O 1
ATOM 2898 N N . GLU A 1 424 ? 8.188 -0.609 -18.194 1.00 18.38 385 GLU A N 1
ATOM 2899 C CA . GLU A 1 424 ? 7.846 -1.887 -17.583 1.00 21.18 385 GLU A CA 1
ATOM 2900 C C . GLU A 1 424 ? 7.398 -1.783 -16.104 1.00 22.24 385 GLU A C 1
ATOM 2901 O O . GLU A 1 424 ? 6.588 -2.562 -15.665 1.00 22.20 385 GLU A O 1
ATOM 2907 N N . LYS A 1 425 ? 7.845 -0.734 -15.388 1.00 21.87 386 LYS A N 1
ATOM 2908 C CA . LYS A 1 425 ? 7.540 -0.576 -13.963 1.00 22.32 386 LYS A CA 1
ATOM 2909 C C . LYS A 1 425 ? 6.475 0.489 -13.705 1.00 20.71 386 LYS A C 1
ATOM 2910 O O . LYS A 1 425 ? 6.358 0.935 -12.607 1.00 21.39 386 LYS A O 1
ATOM 2916 N N . SER A 1 426 ? 5.695 0.844 -14.732 1.00 19.09 387 SER A N 1
ATOM 2917 C CA . SER A 1 426 ? 4.500 1.642 -14.556 1.00 16.95 387 SER A CA 1
ATOM 2918 C C . SER A 1 426 ? 3.314 0.762 -14.837 1.00 16.19 387 SER A C 1
ATOM 2919 O O . SER A 1 426 ? 3.390 -0.122 -15.662 1.00 15.58 387 SER A O 1
ATOM 2922 N N . ALA A 1 427 ? 2.225 1.089 -14.186 1.00 16.44 388 ALA A N 1
ATOM 2923 C CA . ALA A 1 427 ? 0.948 0.476 -14.468 1.00 15.71 388 ALA A CA 1
ATOM 2924 C C . ALA A 1 427 ? 0.440 0.830 -15.881 1.00 15.88 388 ALA A C 1
ATOM 2925 O O . ALA A 1 427 ? -0.415 0.102 -16.437 1.00 16.27 388 ALA A O 1
ATOM 2927 N N . ALA A 1 428 ? 0.874 1.954 -16.439 1.00 13.71 389 ALA A N 1
ATOM 2928 C CA . ALA A 1 428 ? 0.548 2.288 -17.803 1.00 14.44 389 ALA A CA 1
ATOM 2929 C C . ALA A 1 428 ? 1.822 2.113 -18.582 1.00 13.72 389 ALA A C 1
ATOM 2930 O O . ALA A 1 428 ? 2.790 2.948 -18.455 1.00 15.22 389 ALA A O 1
ATOM 2932 N N . TYR A 1 429 ? 1.815 1.120 -19.485 1.00 13.63 390 TYR A N 1
ATOM 2933 C CA . TYR A 1 429 ? 2.962 0.813 -20.322 1.00 11.62 390 TYR A CA 1
ATOM 2934 C C . TYR A 1 429 ? 3.181 1.905 -21.408 1.00 13.76 390 TYR A C 1
ATOM 2935 O O . TYR A 1 429 ? 2.252 2.661 -21.761 1.00 11.42 390 TYR A O 1
ATOM 2944 N N . GLY A 1 430 ? 4.394 2.034 -21.904 1.00 14.17 391 GLY A N 1
ATOM 2945 C CA . GLY A 1 430 ? 4.734 3.104 -22.885 1.00 14.14 391 GLY A CA 1
ATOM 2946 C C . GLY A 1 430 ? 6.249 3.167 -23.029 1.00 14.06 391 GLY A C 1
ATOM 2947 O O . GLY A 1 430 ? 6.937 2.211 -22.686 1.00 15.00 391 GLY A O 1
ATOM 2948 N N . VAL A 1 431 ? 6.722 4.251 -23.600 1.00 13.29 392 VAL A N 1
ATOM 2949 C CA . VAL A 1 431 ? 8.184 4.468 -23.858 1.00 14.18 392 VAL A CA 1
ATOM 2950 C C . VAL A 1 431 ? 8.565 5.621 -22.946 1.00 14.36 392 VAL A C 1
ATOM 2951 O O . VAL A 1 431 ? 7.754 6.585 -22.712 1.00 14.14 392 VAL A O 1
ATOM 2955 N N . TRP A 1 432 ? 9.763 5.559 -22.340 1.00 13.19 393 TRP A N 1
ATOM 2956 C CA . TRP A 1 432 ? 10.183 6.679 -21.497 1.00 13.91 393 TRP A CA 1
ATOM 2957 C C . TRP A 1 432 ? 10.661 7.908 -22.326 1.00 13.13 393 TRP A C 1
ATOM 2958 O O . TRP A 1 432 ? 10.529 9.052 -21.895 1.00 14.26 393 TRP A O 1
ATOM 2969 N N . ALA A 1 433 ? 11.212 7.615 -23.470 1.00 13.03 394 ALA A N 1
ATOM 2970 C CA . ALA A 1 433 ? 11.686 8.537 -24.472 1.00 13.38 394 ALA A CA 1
ATOM 2971 C C . ALA A 1 433 ? 11.703 7.918 -25.867 1.00 12.30 394 ALA A C 1
ATOM 2972 O O . ALA A 1 433 ? 11.916 6.696 -26.039 1.00 12.62 394 ALA A O 1
ATOM 2974 N N . LEU A 1 434 ? 11.498 8.725 -26.903 1.00 10.37 395 LEU A N 1
ATOM 2975 C CA . LEU A 1 434 ? 11.468 8.258 -28.276 1.00 10.61 395 LEU A CA 1
ATOM 2976 C C . LEU A 1 434 ? 12.142 9.226 -29.197 1.00 11.35 395 LEU A C 1
ATOM 2977 O O . LEU A 1 434 ? 11.540 10.128 -29.805 1.00 10.04 395 LEU A O 1
ATOM 2982 N N . PRO A 1 435 ? 13.472 9.053 -29.333 1.00 10.54 396 PRO A N 1
ATOM 2983 C CA . PRO A 1 435 ? 14.194 9.893 -30.257 1.00 10.76 396 PRO A CA 1
ATOM 2984 C C . PRO A 1 435 ? 13.740 9.660 -31.692 1.00 11.87 396 PRO A C 1
ATOM 2985 O O . PRO A 1 435 ? 13.788 8.536 -32.191 1.00 13.03 396 PRO A O 1
ATOM 2989 N N . VAL A 1 436 ? 13.294 10.723 -32.340 1.00 9.02 397 VAL A N 1
ATOM 2990 C CA . VAL A 1 436 ? 12.860 10.697 -33.720 1.00 8.86 397 VAL A CA 1
ATOM 2991 C C . VAL A 1 436 ? 13.474 11.760 -34.588 1.00 11.26 397 VAL A C 1
ATOM 2992 O O . VAL A 1 436 ? 13.899 12.815 -34.115 1.00 12.20 397 VAL A O 1
ATOM 2996 N N . ALA A 1 437 ? 13.546 11.468 -35.874 1.00 10.81 398 ALA A N 1
ATOM 2997 C CA . ALA A 1 437 ? 14.022 12.352 -36.863 1.00 12.01 398 ALA A CA 1
ATOM 2998 C C . ALA A 1 437 ? 13.173 12.304 -38.095 1.00 12.98 398 ALA A C 1
ATOM 2999 O O . ALA A 1 437 ? 12.255 11.514 -38.162 1.00 13.55 398 ALA A O 1
ATOM 3001 N N . TRP A 1 438 ? 13.481 13.132 -39.104 1.00 11.65 399 TRP A N 1
ATOM 3002 C CA . TRP A 1 438 ? 12.723 13.201 -40.331 1.00 13.68 399 TRP A CA 1
ATOM 3003 C C . TRP A 1 438 ? 13.556 14.018 -41.337 1.00 16.52 399 TRP A C 1
ATOM 3004 O O . TRP A 1 438 ? 14.604 14.524 -40.974 1.00 16.51 399 TRP A O 1
ATOM 3015 N N . ASP A 1 439 ? 13.100 14.088 -42.561 1.00 18.67 400 ASP A N 1
ATOM 3016 C CA . ASP A 1 439 ? 13.802 14.847 -43.608 1.00 20.41 400 ASP A CA 1
ATOM 3017 C C . ASP A 1 439 ? 13.316 16.299 -43.422 1.00 21.78 400 ASP A C 1
ATOM 3018 O O . ASP A 1 439 ? 12.133 16.600 -43.623 1.00 22.21 400 ASP A O 1
ATOM 3023 N N . ALA A 1 440 ? 14.203 17.162 -42.981 1.00 23.59 401 ALA A N 1
ATOM 3024 C CA . ALA A 1 440 ? 13.805 18.535 -42.576 1.00 27.54 401 ALA A CA 1
ATOM 3025 C C . ALA A 1 440 ? 13.365 19.438 -43.754 1.00 29.32 401 ALA A C 1
ATOM 3026 O O . ALA A 1 440 ? 13.756 19.201 -44.912 1.00 32.32 401 ALA A O 1
#

InterPro domains:
  IPR001128 Cytochrome P450 [PF00067] (271-369)
  IPR001128 Cytochrome P450 [PR00385] (240-257)
  IPR001128 Cytochrome P450 [PR00385] (270-281)
  IPR001128 Cytochrome P450 [PR00385] (339-348)
  IPR001128 Cytochrome P450 [PR00385] (348-359)
  IPR002397 Cytochrome P450, B-class [PR00359] (97-108)
  IPR002397 Cytochrome P450, B-class [PR00359] (144-160)
  IPR002397 Cytochrome P450, B-class [PR00359] (161-176)
  IPR002397 Cytochrome P450, B-class [PR00359] (198-220)
  IPR002397 Cytochrome P450, B-class [PR00359] (270-281)
  IPR002397 Cytochrome P450, B-class [PR00359] (289-316)
  IPR002397 Cytochrome P450, B-class [PR00359] (317-332)
  IPR002397 Cytochrome P450, B-class [PR00359] (339-348)
  IPR002397 Cytochrome P450, B-class [PR00359] (348-359)
  IPR017972 Cytochrome P450, conserved site [PS00086] (341-350)
  IPR036396 Cytochrome P450 superfamily [G3DSA:1.10.630.10] (12-401)
  IPR036396 Cytochrome P450 superfamily [SSF48264] (30-399)

Sequence (386 aa):
PVTLPTGRAVGYPFDPPPDLVKLPPVSPMRFPDGHIGWLVTSHAAARTVMIDPRFSNRPEHKHPVFSVIPRPAPAPGWFTNMDAPEHTRYRRMLISQFTVRRIKELEPRIVRITEDHLDAMAKAGPPVDLVQAFALPVPSLVICELLGVSYADHAFFQEQTTIMMVSVDKTQDEVTTALGKLTRYIAELVATKRLSPKDDLLGSLITDTDLTDEELTNIALILLVAGHETTANMLGLGTFALLQHPEQIANLDSPDAVEELLRYLSIVHLGTPNRAALEDVELEGQMIRKGDTVAIGLPAVNRDPKVFDEPDILQLDRVDARKHAAFGGGIHQCLGQQLARVEMRRIGFTRLFARFPSLRLAVPAEEIKLREKSAAYGVWALPVAWDA

Solvent-accessible surface area: 16428 Å² total; per-residue (Å²): 110,54,101,28,9,90,39,26,38,138,50,136,22,11,34,11,4,69,74,6,78,148,25,79,58,6,5,56,3,156,4,91,85,38,29,79,1,30,0,0,13,11,18,61,3,0,93,42,2,10,93,28,120,85,17,0,10,56,40,91,82,39,60,48,15,62,82,38,70,45,34,74,100,19,20,61,0,12,10,51,30,14,28,56,102,98,3,66,100,14,42,143,32,0,67,63,12,25,47,118,163,42,2,147,104,25,53,88,86,0,61,110,1,0,18,59,32,0,67,59,3,53,182,76,16,47,95,21,41,0,10,120,27,1,0,30,16,0,0,4,27,0,8,0,64,5,1,27,10,58,51,93,53,67,73,64,0,28,117,5,0,34,32,11,27,16,40,84,73,79,67,112,79,1,74,69,0,12,16,87,0,44,159,58,0,45,112,32,0,51,71,9,95,156,47,104,120,132,23,0,0,2,14,0,23,96,95,32,109,4,75,76,93,13,0,7,9,0,1,0,20,12,1,18,46,13,2,4,49,4,5,8,5,0,1,0,0,1,1,0,0,23,76,45,81,114,17,49,98,38,19,126,29,127,31,1,17,5,0,0,8,0,9,2,2,13,44,9,8,1,54,14,18,21,1,3,70,93,62,1,127,8,71,69,69,63,0,130,150,34,20,0,0,0,0,1,3,4,7,0,0,11,12,109,175,40,4,90,110,22,81,85,2,32,0,86,18,137,25,0,139,115,22,3,13,26,15,2,28,89,42,57,43,24,22,44,78,11,12,64,15,6,1,104,6,0,0,36,82,0,11,59,75,12,102,41,12,114,32,45,48,81,24,130,105,8,145,42,11,64,129,4,36,7,0,0,6,116,42,0,36,0,12,11,100,119

Radius of gyration: 20.47 Å; Cα contacts (8 Å, |Δi|>4): 682; chains: 1; bounding box: 43×57×48 Å